Protein 3CIJ (pdb70)

Sequence (582 aa):
VKLKVFHAGSLTEPMKAFKRAFEEKHPNVEVQTEAAGSAATIRKVTELGRKADVIATTADYTLIQKMMYPEFANNWTIMFAKNQIVLAYRNDSRYADEINSQNWYEILKRPDVRFGFSNPNDDPCGYRSLMAIQLAELYYNDPTIFDDELVAKNSNLRFSSEDNGSYVLRMPSSERIEINKSKKIMIRSSMEMELIHLVESGELDYFFIYKSVAKQHGFNFVELPVEIDLSSPDYAELYSKVKVVLANGKEVTGKPIVYGITIPKNAENRELAVEFVKLVISEEGQEILRRELGQEPLVKLKVFHAGSLTEPMKAFKRAFEEKHPNVEVQTEAAGSAATIRRKVTELGRKADVIATADYTLIQKMMYPEFANWTIMFFAAKNQIVLAYRNDSRYADEINSSQNWYEILKRPDVRFGFSNPNDDPCGYRSLMAIQLAELYYNNDPTIFDELVAKNSNLRFSEDNGSYVLRMPSSERIEIINKSKIMIRSSMEMELIHLVESGEELDYFFIYKKSVAKQHGFNFVEELPVEIDLSSPDYAELYSKVKVVLANGKEVTGKPIVYGITIPKNAENRELAVEFVKLVISEEGQEILRELGQEPL

CATH classification: 3.40.190.10 (+1 more: 3.40.190.10)

Solvent-accessible surface area: 23769 Å² total; per-residue (Å²): 92,122,0,48,0,2,4,0,0,0,0,38,37,0,2,111,13,0,63,140,18,6,50,132,155,34,117,107,9,78,2,61,51,34,22,0,0,0,0,7,0,0,43,0,5,31,123,29,67,51,97,0,0,0,0,0,0,0,14,67,16,0,0,112,65,28,2,70,97,134,63,0,88,86,37,60,97,14,4,56,9,26,0,0,0,0,22,54,120,120,5,126,74,12,154,78,14,65,41,139,34,0,27,83,1,0,63,71,125,60,0,67,0,0,0,0,11,0,8,19,1,0,0,0,3,9,0,0,2,0,0,4,4,0,16,74,102,50,137,33,105,54,0,5,49,70,0,0,19,124,15,23,61,1,164,15,58,103,112,146,27,49,27,50,0,188,15,26,42,40,136,178,12,114,46,60,166,71,22,2,34,36,40,8,14,0,18,10,0,7,63,11,0,101,68,47,66,1,18,0,0,0,0,0,46,0,0,0,109,46,67,67,20,52,57,7,81,6,21,51,43,0,4,0,19,22,88,126,75,35,136,83,0,45,71,1,68,0,28,3,49,70,46,75,86,3,41,1,96,26,0,19,0,0,0,0,5,0,111,49,16,97,29,97,134,37,0,57,55,0,6,110,23,1,55,40,146,96,0,72,88,27,6,106,137,47,22,1,94,45,128,81,111,0,47,0,0,4,0,0,0,0,38,38,0,3,122,34,0,61,174,19,4,50,118,149,31,118,112,10,74,2,68,52,57,40,17,0,0,0,26,0,0,52,29,1,21,128,122,63,83,89,1,2,0,0,0,0,0,11,52,17,0,0,98,68,23,2,75,104,124,37,0,90,88,37,57,95,16,0,61,9,31,0,0,0,0,26,24,133,67,5,105,75,16,144,73,14,66,55,157,34,0,23,82,2,0,64,74,114,59,0,52,0,0,0,1,12,0,6,24,0,0,0,0,2,7,0,0,2,0,0,4,4,0,13,75,102,54,134,31,99,57,0,5,67,60,0,0,26,114,10,24,59,1,158,25,41,124,61,169,47,40,22,36,0,176,18,28,47,46,142,177,31,106,50,61,118,62,13,2,26,27,25,32,18,0,24,21,0,13,16,0,0,18,14,21,37,0,2,0,0,1,0,0,48,0,0,0,113,45,66,70,18,52,51,8,88,8,24,48,43,0,3,0,18,18,88,125,69,41,138,78,0,46,63,0,75,0,17,3,47,60,54,75,67,1,36,0,75,19,0,23,0,0,0,0,7,0,94,46,16,109,37,91,130,34,0,57,57,0,8,113,22,1,66,41,150,94,0,68,70,22,4,109,113,50,30,2,92,49,124

Organism: Archaeoglobus fulgidus (strain ATCC 49558 / DSM 4304 / JCM 9628 / NBRC 100126 / VC-16) (NCBI:txid224325)

Foldseek 3Di:
DEAFEEEEQVCVQLVVVLQVVLCVVVVVYHYDYHYFALQVSVCCVVPVPDAHFKYKHQAQVSCVVRAPPPWFDDKDWKWFWWKWKWFAPPFPCPVPDAQVCPLVVLLDLQAAEEAADVLQHPLRVLVLLLQCLVCVVVVNRCSSVRNPVVFWVWDWDDDPQATETEDDAPVPTGGNQSHYDYHNHPVVVVVCRVVVVHGIYIDIPLVCVLSVIDTYHYDPCRTLADQVNQVSQQRYWYQHNVRDIDGRHGGIMIMGGIPRHPPNVSSVVSVCCCRDPVNQVSVVVSPIHID/DEAEEEEEQVCVQLVVVLQVVLCVVVVPYHYHYHYFALLVSVCCVQPVPDAHQKRKHQAQVCCVQRPPPQWFDDKDWKWFWWKWKWFAPPFVCNVPDAQVCPLVVLLDLQAAEEFADVLIHPLRVLVLLLQCLCCVVVVPRCSCVRNPVVFWVWDWDDDPQAIEIEDDPPVPTGGRQSHYDYHHHPVVCVVCRVVRVHGIYIDIPLVCVLSVTDTHHYDPLRTLADQVNQVSQQSYWYQHNVRDIDGRHGGIMIMGGIPRHPCNPSSVVSVCCCPPPNNQVSCVVSPIHID

B-factor: mean 19.84, std 12.49, range [7.66, 157.91]

Nearest PDB structures (foldseek):
  3cij-assembly2_B  TM=1.003E+00  e=9.197E-70  Archaeog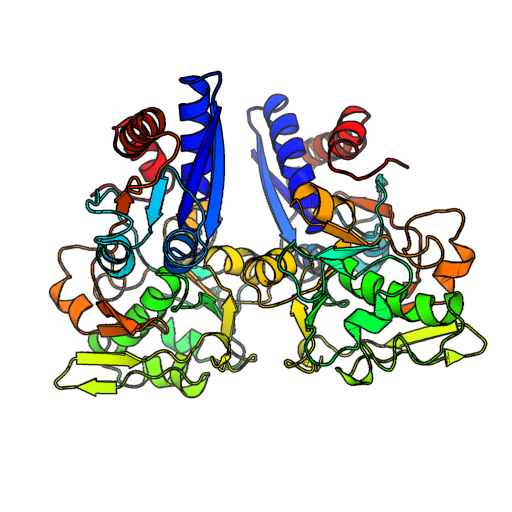lobus fulgidus
  2onk-assembly1_E  TM=9.991E-01  e=4.547E-62  Archaeoglobus fulgidus
  3cfx-assembly2_B  TM=9.844E-01  e=1.382E-52  Methanosarcina acetivorans
  3k6w-assembly1_A  TM=9.858E-01  e=5.738E-51  Methanosarcina acetivorans
  3cfz-assembly1_A  TM=9.893E-01  e=1.508E-49  Methanocaldococcus jannaschii

InterPro domains:
  IPR022498 Tungstate ABC transporter, substrate-binding protein WtpA [TIGR03730] (34-306)
  IPR050682 Molybdate-binding protein ModA/tungstate-binding [PTHR30632] (13-335)

Radius of gyration: 23.95 Å; Cα contacts (8 Å, |Δi|>4): 1334; chains: 2; bounding box: 52×57×68 Å

Secondary structure (DSSP, 8-state):
-EEEEEEEGGGHHHHHHHHHHHHHH-TT-EEEEEEE-HHHHHHHHHTS----SEEEESSTHHHHHHHTTTT----EEEEE--EEEEE-TTSTTTTT--TTTHHHHHTSTT--EEEE-TTT-HHHHHHHHHHHHHHHHTT-TTHHHHHTGGGBS--EEEETTEEEEEPPPGGG--B-TTTEEEESSTHHHHHHHHTTS-SEEEEEHHHHHHTT-EEEEPPTTTSS--GGGHHHHTTEEEE-TTS-EEE----EEEEE--TT-S-HHHHHHHHHHHHSHHHHHHHHHTT----/-EEEEEE-GGGHHHHHHHHHHHHHHSTT-EEEEEE--HHHHHHHHHTS----SEEEESSTHHHHHHHTTTT-S--EEEEE--EEEEE-TTSTTTTT--TTTHHHHTTSTT--EEEE-TTT-HHHHHHHHHHHHHHHHTT-TTHHHHHTGGGBS--EEEETTEEEEEPPPGGG--B-TTTEEEESSGGGHHHHHHTTS-SEEEEEHHHHHHTT-EEEEPPTTTSS--GGGHHHHTTEEEE-TTS-EEE----EEEEE--TT-S-HHHHHHHHHHHHSHHHHHHHHHTT----

Structure (mmCIF, N/CA/C/O backbone):
data_3CIJ
#
_entry.id   3CIJ
#
_cell.length_a   73.901
_cell.length_b   75.396
_cell.length_c   116.996
_cell.angle_alpha   90.00
_cell.angle_beta   90.00
_cell.angle_gamma   90.00
#
_symmetry.space_group_name_H-M   'P 21 21 21'
#
loop_
_entity.id
_entity.type
_entity.pdbx_description
1 polymer 'UPF0100 protein AF_0094'
2 non-polymer TUNGSTATE(VI)ION
3 non-polymer 'SULFATE ION'
4 water water
#
loop_
_atom_site.group_PDB
_atom_site.id
_atom_site.type_symbol
_atom_site.label_atom_id
_atom_site.label_alt_id
_atom_site.label_comp_id
_atom_site.label_asym_id
_atom_site.label_entity_id
_atom_site.label_seq_id
_atom_site.pdbx_PDB_ins_code
_atom_site.Cartn_x
_atom_site.Cartn_y
_atom_site.Cartn_z
_atom_site.occupancy
_atom_site.B_iso_or_equiv
_atom_site.auth_seq_id
_atom_site.auth_comp_id
_atom_site.auth_asym_id
_atom_site.auth_atom_id
_atom_site.pdbx_PDB_model_num
ATOM 1 N N . VAL A 1 5 ? 34.542 41.107 70.048 1.00 32.73 33 VAL A N 1
ATOM 2 C CA . VAL A 1 5 ? 34.037 40.554 71.289 1.00 31.22 33 VAL A CA 1
ATOM 3 C C . VAL A 1 5 ? 32.524 40.331 71.264 1.00 25.08 33 VAL A C 1
ATOM 4 O O . VAL A 1 5 ? 31.807 41.215 70.805 1.00 26.98 33 VAL A O 1
ATOM 8 N N . LYS A 1 6 ? 32.088 39.183 71.768 1.00 23.98 34 LYS A N 1
ATOM 9 C CA . LYS A 1 6 ? 30.677 38.856 71.900 1.00 25.27 34 LYS A CA 1
ATOM 10 C C . LYS A 1 6 ? 30.227 38.949 73.352 1.00 25.21 34 LYS A C 1
ATOM 11 O O . LYS A 1 6 ? 30.645 38.176 74.209 1.00 33.56 34 LYS A O 1
ATOM 17 N N . LEU A 1 7 ? 29.357 39.923 73.604 1.00 18.22 35 LEU A N 1
ATOM 18 C CA . LEU A 1 7 ? 28.760 40.123 74.917 1.00 16.84 35 LEU A CA 1
ATOM 19 C C . LEU A 1 7 ? 27.430 39.381 75.017 1.00 17.64 35 LEU A C 1
ATOM 20 O O . LEU A 1 7 ? 26.508 39.639 74.238 1.00 18.41 35 LEU A O 1
ATOM 25 N N . LYS A 1 8 ? 27.342 38.466 75.979 1.00 17.01 36 LYS A N 1
ATOM 26 C CA . LYS A 1 8 ? 26.174 37.589 76.051 1.00 15.51 36 LYS A CA 1
ATOM 27 C C . LYS A 1 8 ? 25.180 38.132 77.070 1.00 14.02 36 LYS A C 1
ATOM 28 O O . LYS A 1 8 ? 25.521 38.248 78.255 1.00 15.60 36 LYS A O 1
ATOM 34 N N . VAL A 1 9 ? 23.995 38.486 76.611 1.00 13.74 37 VAL A N 1
ATOM 35 C CA . VAL A 1 9 ? 22.965 39.100 77.452 1.00 13.22 37 VAL A CA 1
ATOM 36 C C . VAL A 1 9 ? 21.708 38.216 77.391 1.00 13.06 37 VAL A C 1
ATOM 37 O O . VAL A 1 9 ? 21.074 38.117 76.341 1.00 13.48 37 VAL A O 1
ATOM 41 N N . PHE A 1 10 ? 21.372 37.590 78.519 1.00 11.87 38 PHE A N 1
ATOM 42 C CA . PHE A 1 10 ? 20.175 36.762 78.603 1.00 11.51 38 PHE A CA 1
ATOM 43 C C . PHE A 1 10 ? 19.118 37.544 79.385 1.00 11.06 38 PHE A C 1
ATOM 44 O O . PHE A 1 10 ? 19.412 38.035 80.479 1.00 12.64 38 PHE A O 1
ATOM 52 N N . HIS A 1 11 ? 17.907 37.640 78.839 1.00 10.46 39 HIS A N 1
ATOM 53 C CA . HIS A 1 11 ? 16.929 38.534 79.423 1.00 10.19 39 HIS A CA 1
ATOM 54 C C . HIS A 1 11 ? 15.503 38.003 79.323 1.00 9.60 39 HIS A C 1
ATOM 55 O O . HIS A 1 11 ? 15.153 37.236 78.413 1.00 9.81 39 HIS A O 1
ATOM 62 N N . ALA A 1 12 ? 14.693 38.494 80.258 1.00 9.46 40 ALA A N 1
ATOM 63 C CA . ALA A 1 12 ? 13.260 38.366 80.255 1.00 9.65 40 ALA A CA 1
ATOM 64 C C . ALA A 1 12 ? 12.677 38.616 78.876 1.00 9.18 40 ALA A C 1
ATOM 65 O O . ALA A 1 12 ? 13.091 39.553 78.176 1.00 9.90 40 ALA A O 1
ATOM 67 N N . GLY A 1 13 ? 11.675 37.839 78.496 1.00 8.95 41 GLY A N 1
ATOM 68 C CA . GLY A 1 13 ? 11.044 38.092 77.213 1.00 9.31 41 GLY A CA 1
ATOM 69 C C . GLY A 1 13 ? 10.540 39.511 77.037 1.00 9.01 41 GLY A C 1
ATOM 70 O O . GLY A 1 13 ? 10.660 40.087 75.944 1.00 9.58 41 GLY A O 1
ATOM 71 N N . SER A 1 14 ? 9.963 40.085 78.086 1.00 9.14 42 SER A N 1
ATOM 72 C CA . SER A 1 14 ? 9.408 41.428 77.930 1.00 9.29 42 SER A CA 1
ATOM 73 C C . SER A 1 14 ? 10.478 42.479 77.700 1.00 9.45 42 SER A C 1
ATOM 74 O O . SER A 1 14 ? 10.119 43.608 77.339 1.00 10.43 42 SER A O 1
ATOM 77 N N . LEU A 1 15 ? 11.757 42.157 77.865 1.00 9.72 43 LEU A N 1
ATOM 78 C CA . LEU A 1 15 ? 12.825 43.112 77.547 1.00 10.70 43 LEU A CA 1
ATOM 79 C C . LEU A 1 15 ? 13.271 43.007 76.094 1.00 10.57 43 LEU A C 1
ATOM 80 O O . LEU A 1 15 ? 14.243 43.662 75.705 1.00 11.09 43 LEU A O 1
ATOM 85 N N . THR A 1 16 ? 12.606 42.207 75.258 1.00 10.29 44 THR A N 1
ATOM 86 C CA . THR A 1 16 ? 13.069 42.057 73.876 1.00 10.46 44 THR A CA 1
ATOM 87 C C . THR A 1 16 ? 13.153 43.371 73.117 1.00 11.02 44 THR A C 1
ATOM 88 O O . THR A 1 16 ? 14.180 43.654 72.490 1.00 12.06 44 THR A O 1
ATOM 92 N N . GLU A 1 17 ? 12.110 44.199 73.141 1.00 11.09 45 GLU A N 1
ATOM 93 C CA . GLU A 1 17 ? 12.189 45.460 72.386 1.00 11.92 45 GLU A CA 1
ATOM 94 C C . GLU A 1 17 ? 13.183 46.427 73.014 1.00 12.72 45 GLU A C 1
ATOM 95 O O . GLU A 1 17 ? 13.997 46.986 72.238 1.00 13.20 45 GLU A O 1
ATOM 101 N N . PRO A 1 18 ? 13.201 46.659 74.317 1.00 12.36 46 PRO A N 1
ATOM 102 C CA . PRO A 1 18 ? 14.275 47.487 74.882 1.00 13.04 46 PRO A CA 1
ATOM 103 C C . PRO A 1 18 ? 15.670 46.983 74.527 1.00 12.58 46 PRO A C 1
ATOM 104 O O . PRO A 1 18 ? 16.573 47.786 74.258 1.00 13.56 46 PRO A O 1
ATOM 108 N N . MET A 1 19 ? 15.876 45.675 74.524 1.00 12.33 47 MET A N 1
ATOM 109 C CA . MET A 1 19 ? 17.199 45.149 74.232 1.00 13.28 47 MET A CA 1
ATOM 110 C C . MET A 1 19 ? 17.645 45.437 72.806 1.00 14.28 47 MET A C 1
ATOM 111 O O . MET A 1 19 ? 18.857 45.569 72.581 1.00 15.29 47 MET A O 1
ATOM 116 N N . LYS A 1 20 ? 16.721 45.543 71.847 1.00 14.84 48 LYS A N 1
ATOM 117 C CA . LYS A 1 20 ? 17.154 45.973 70.506 1.00 15.27 48 LYS A CA 1
ATOM 118 C C . LYS A 1 20 ? 17.785 47.358 70.588 1.00 15.87 48 LYS A C 1
ATOM 119 O O . LYS A 1 20 ? 18.799 47.628 69.938 1.00 17.50 48 LYS A O 1
ATOM 125 N N . ALA A 1 21 ? 17.190 48.239 71.378 1.00 15.65 49 ALA A N 1
ATOM 126 C CA . ALA A 1 21 ? 17.690 49.603 71.500 1.00 16.18 49 ALA A CA 1
ATOM 127 C C . ALA A 1 21 ? 18.974 49.632 72.314 1.00 16.02 49 ALA A C 1
ATOM 128 O O . ALA A 1 21 ? 19.902 50.378 71.971 1.00 17.00 49 ALA A O 1
ATOM 130 N N . PHE A 1 22 ? 19.049 48.842 73.376 1.00 14.95 50 PHE A N 1
ATOM 131 C CA . PHE A 1 22 ? 20.293 48.801 74.135 1.00 14.99 50 PHE A CA 1
ATOM 132 C C . PHE A 1 22 ? 21.427 48.258 73.263 1.00 15.34 50 PHE A C 1
ATOM 133 O O . PHE A 1 22 ? 22.543 48.784 73.336 1.00 17.15 50 PHE A O 1
ATOM 141 N N . LYS A 1 23 ? 21.151 47.217 72.491 1.00 15.93 51 LYS A N 1
ATOM 142 C CA . LYS A 1 23 ? 22.194 46.666 71.608 1.00 15.99 51 LYS A CA 1
ATOM 143 C C . LYS A 1 23 ? 22.688 47.745 70.665 1.00 16.56 51 LYS A C 1
ATOM 144 O O . LYS A 1 23 ? 23.890 47.944 70.464 1.00 19.78 51 LYS A O 1
ATOM 150 N N . ARG A 1 24 ? 21.764 48.488 70.063 1.00 18.11 52 ARG A N 1
ATOM 151 C CA . ARG A 1 24 ? 22.162 49.482 69.055 1.00 20.06 52 ARG A CA 1
ATOM 152 C C . ARG A 1 24 ? 22.995 50.568 69.711 1.00 21.59 52 ARG A C 1
ATOM 153 O O . ARG A 1 24 ? 24.032 51.007 69.202 1.00 22.99 52 ARG A O 1
ATOM 161 N N . ALA A 1 25 ? 22.546 51.027 70.879 1.00 19.12 53 ALA A N 1
ATOM 162 C CA . ALA A 1 25 ? 23.240 52.114 71.565 1.00 21.31 53 ALA A CA 1
ATOM 163 C C . ALA A 1 25 ? 24.633 51.673 72.008 1.00 21.59 53 ALA A C 1
ATOM 164 O O . ALA A 1 25 ? 25.616 52.405 71.858 1.00 24.65 53 ALA A O 1
ATOM 166 N N . PHE A 1 26 ? 24.713 50.465 72.559 1.00 20.51 54 PHE A N 1
ATOM 167 C CA . PHE A 1 26 ? 25.981 49.940 73.053 1.00 20.37 54 PHE A CA 1
ATOM 168 C C . PHE A 1 26 ? 26.996 49.725 71.933 1.00 20.97 54 PHE A C 1
ATOM 169 O O . PHE A 1 26 ? 28.172 50.049 72.072 1.00 21.02 54 PHE A O 1
ATOM 177 N N . GLU A 1 27 ? 26.549 49.165 70.817 1.00 20.21 55 GLU A N 1
ATOM 178 C CA . GLU A 1 27 ? 27.461 48.875 69.711 1.00 21.61 55 GLU A CA 1
ATOM 179 C C . GLU A 1 27 ? 27.916 50.162 69.034 1.00 25.12 55 GLU A C 1
ATOM 180 O O . GLU A 1 27 ? 28.957 50.194 68.375 1.00 29.78 55 GLU A O 1
ATOM 186 N N . GLU A 1 28 ? 27.128 51.224 69.201 1.00 24.56 56 GLU A N 1
ATOM 187 C CA . GLU A 1 28 ? 27.501 52.528 68.665 1.00 30.79 56 GLU A CA 1
ATOM 188 C C . GLU A 1 28 ? 28.712 53.033 69.445 1.00 30.59 56 GLU A C 1
ATOM 189 O O . GLU A 1 28 ? 29.624 53.606 68.870 1.00 37.79 56 GLU A O 1
ATOM 195 N N . LYS A 1 29 ? 28.718 52.826 70.760 1.00 29.81 57 LYS A N 1
ATOM 196 C CA . LYS A 1 29 ? 29.792 53.326 71.602 1.00 32.34 57 LYS A CA 1
ATOM 197 C C . LYS A 1 29 ? 30.996 52.386 71.605 1.00 33.13 57 LYS A C 1
ATOM 198 O O . LYS A 1 29 ? 32.117 52.814 71.882 1.00 41.48 57 LYS A O 1
ATOM 204 N N . HIS A 1 30 ? 30.750 51.126 71.312 1.00 31.02 58 HIS A N 1
ATOM 205 C CA . HIS A 1 30 ? 31.730 50.052 71.361 1.00 34.87 58 HIS A CA 1
ATOM 206 C C . HIS A 1 30 ? 31.736 49.269 70.056 1.00 34.20 58 HIS A C 1
ATOM 207 O O . HIS A 1 30 ? 31.102 48.217 69.953 1.00 30.35 58 HIS A O 1
ATOM 214 N N . PRO A 1 31 ? 32.439 49.778 69.048 1.00 37.87 59 PRO A N 1
ATOM 215 C CA . PRO A 1 31 ? 32.338 49.221 67.696 1.00 39.60 59 PRO A CA 1
ATOM 216 C C . PRO A 1 31 ? 32.908 47.811 67.569 1.00 44.21 59 PRO A C 1
ATOM 217 O O . PRO A 1 31 ? 32.559 47.095 66.622 1.00 52.23 59 PRO A O 1
ATOM 221 N N . ASN A 1 32 ? 33.773 47.398 68.490 1.00 43.31 60 ASN A N 1
ATOM 222 C CA . ASN A 1 32 ? 34.360 46.062 68.420 1.00 37.07 60 ASN A CA 1
ATOM 223 C C . ASN A 1 32 ? 33.515 44.996 69.117 1.00 27.66 60 ASN A C 1
ATOM 224 O O . ASN A 1 32 ? 33.939 43.843 69.226 1.00 33.14 60 ASN A O 1
ATOM 229 N N . VAL A 1 33 ? 32.333 45.359 69.596 1.00 25.92 61 VAL A N 1
ATOM 230 C CA . VAL A 1 33 ? 31.443 44.494 70.350 1.00 23.93 61 VAL A CA 1
ATOM 231 C C . VAL A 1 33 ? 30.194 44.107 69.563 1.00 23.03 61 VAL A C 1
ATOM 232 O O . VAL A 1 33 ? 29.538 44.943 68.932 1.00 26.11 61 VAL A O 1
ATOM 236 N N . GLU A 1 34 ? 29.850 42.826 69.609 1.00 22.98 62 GLU A N 1
ATOM 237 C CA . GLU A 1 34 ? 28.538 42.362 69.168 1.00 20.23 62 GLU A CA 1
ATOM 238 C C . GLU A 1 34 ? 27.766 41.916 70.405 1.00 18.64 62 GLU A C 1
ATOM 239 O O . GLU A 1 34 ? 28.189 40.989 71.101 1.00 21.92 62 GLU A O 1
ATOM 245 N N . VAL A 1 35 ? 26.649 42.590 70.672 1.00 18.26 63 VAL A N 1
ATOM 246 C CA . VAL A 1 35 ? 25.783 42.164 71.775 1.00 16.87 63 VAL A CA 1
ATOM 247 C C . VAL A 1 35 ? 24.890 41.023 71.299 1.00 16.62 63 VAL A C 1
ATOM 248 O O . VAL A 1 35 ? 24.109 41.175 70.364 1.00 19.89 63 VAL A O 1
ATOM 252 N N . GLN A 1 36 ? 25.030 39.867 71.939 1.00 16.09 64 GLN A N 1
ATOM 253 C CA . GLN A 1 36 ? 24.236 38.696 71.565 1.00 15.17 64 GLN A CA 1
ATOM 254 C C . GLN A 1 36 ? 23.178 38.496 72.646 1.00 14.63 64 GLN A C 1
ATOM 255 O O . GLN A 1 36 ? 23.493 38.151 73.789 1.00 19.19 64 GLN A O 1
ATOM 261 N N . THR A 1 37 ? 21.932 38.742 72.268 1.00 15.56 65 THR A N 1
ATOM 262 C CA . THR A 1 37 ? 20.825 38.746 73.225 1.00 14.53 65 THR A CA 1
ATOM 263 C C . THR A 1 37 ? 19.999 37.480 73.037 1.00 14.38 65 THR A C 1
ATOM 264 O O . THR A 1 37 ? 19.864 36.988 71.912 1.00 18.02 65 THR A O 1
ATOM 268 N N . GLU A 1 38 ? 19.447 36.950 74.111 1.00 12.89 66 GLU A N 1
ATOM 269 C CA . GLU A 1 38 ? 18.544 35.815 74.073 1.00 12.30 66 GLU A CA 1
ATOM 270 C C . GLU A 1 38 ? 17.378 36.063 75.020 1.00 11.26 66 GLU A C 1
ATOM 271 O O . GLU A 1 38 ? 17.633 36.418 76.174 1.00 11.69 66 GLU A O 1
ATOM 277 N N . ALA A 1 39 ? 16.166 35.845 74.552 1.00 11.60 67 ALA A N 1
ATOM 278 C CA . ALA A 1 39 ? 14.947 36.062 75.312 1.00 11.03 67 ALA A CA 1
ATOM 279 C C . ALA A 1 39 ? 14.399 34.758 75.867 1.00 10.75 67 ALA A C 1
ATOM 280 O O . ALA A 1 39 ? 14.301 33.775 75.113 1.00 11.86 67 ALA A O 1
ATOM 282 N N . ALA A 1 40 ? 14.019 34.752 77.133 1.00 9.59 68 ALA A N 1
ATOM 283 C CA . ALA A 1 40 ? 13.303 33.623 77.711 1.00 9.55 68 ALA A CA 1
ATOM 284 C C . ALA A 1 40 ? 12.605 34.108 78.983 1.00 9.20 68 ALA A C 1
ATOM 285 O O . ALA A 1 40 ? 13.017 35.130 79.543 1.00 10.49 68 ALA A O 1
ATOM 287 N N . GLY A 1 41 ? 11.585 33.388 79.419 1.00 8.78 69 GLY A N 1
ATOM 288 C CA . GLY A 1 41 ? 10.977 33.754 80.712 1.00 9.32 69 GLY A CA 1
ATOM 289 C C . GLY A 1 41 ? 12.051 33.847 81.785 1.00 8.56 69 GLY A C 1
ATOM 290 O O . GLY A 1 41 ? 13.028 33.116 81.757 1.00 9.55 69 GLY A O 1
ATOM 291 N N . SER A 1 42 ? 11.894 34.798 82.712 1.00 8.55 70 SER A N 1
ATOM 292 C CA . SER A 1 42 ? 13.061 35.126 83.553 1.00 8.99 70 SER A CA 1
ATOM 293 C C . SER A 1 42 ? 13.596 33.936 84.346 1.00 8.66 70 SER A C 1
ATOM 294 O O . SER A 1 42 ? 14.822 33.876 84.548 1.00 9.54 70 SER A O 1
ATOM 297 N N . ALA A 1 43 ? 12.729 33.044 84.835 1.00 9.15 71 ALA A N 1
ATOM 298 C CA . ALA A 1 43 ? 13.296 31.902 85.573 1.00 9.64 71 ALA A CA 1
ATOM 299 C C . ALA A 1 43 ? 14.024 30.950 84.622 1.00 9.99 71 ALA A C 1
ATOM 300 O O . ALA A 1 43 ? 15.073 30.400 84.975 1.00 10.61 71 ALA A O 1
ATOM 302 N N . ALA A 1 44 ? 13.476 30.750 83.413 1.00 9.40 72 ALA A N 1
ATOM 303 C CA . ALA A 1 44 ? 14.176 29.932 82.417 1.00 9.73 72 ALA A CA 1
ATOM 304 C C . ALA A 1 44 ? 15.485 30.586 81.987 1.00 9.92 72 ALA A C 1
ATOM 305 O O . ALA A 1 44 ? 16.487 29.890 81.753 1.00 11.02 72 ALA A O 1
ATOM 307 N N . THR A 1 45 ? 15.482 31.916 81.891 1.00 9.86 73 THR A N 1
ATOM 308 C CA . THR A 1 45 ? 16.704 32.674 81.595 1.00 10.15 73 THR A CA 1
ATOM 309 C C . THR A 1 45 ? 17.779 32.393 82.627 1.00 10.05 73 THR A C 1
ATOM 310 O O . THR A 1 45 ? 18.935 32.098 82.312 1.00 11.29 73 THR A O 1
ATOM 314 N N . ILE A 1 46 ? 17.412 32.477 83.908 1.00 10.06 74 ILE A N 1
ATOM 315 C CA . ILE A 1 46 ? 18.413 32.226 84.957 1.00 10.57 74 ILE A CA 1
ATOM 316 C C . ILE A 1 46 ? 18.877 30.777 84.951 1.00 10.60 74 ILE A C 1
ATOM 317 O O . ILE A 1 46 ? 20.073 30.514 85.142 1.00 11.27 74 ILE A O 1
ATOM 322 N N . ARG A 1 47 ? 17.977 29.837 84.690 1.00 10.32 75 ARG A N 1
ATOM 323 C CA . ARG A 1 47 ? 18.384 28.435 84.627 1.00 11.01 75 ARG A CA 1
ATOM 324 C C . ARG A 1 47 ? 19.374 28.172 83.505 1.00 10.49 75 ARG A C 1
ATOM 325 O O . ARG A 1 47 ? 20.092 27.169 83.578 1.00 12.22 75 ARG A O 1
ATOM 333 N N . LYS A 1 48 ? 19.428 29.008 82.475 1.00 10.88 76 LYS A N 1
ATOM 334 C CA . LYS A 1 48 ? 20.501 28.819 81.478 1.00 11.39 76 LYS A CA 1
ATOM 335 C C . LYS A 1 48 ? 21.879 28.784 82.157 1.00 12.35 76 LYS A C 1
ATOM 336 O O . LYS A 1 48 ? 22.760 28.014 81.751 1.00 12.69 76 LYS A O 1
ATOM 342 N N . VAL A 1 49 ? 22.033 29.640 83.167 1.00 12.35 77 VAL A N 1
ATOM 343 C CA . VAL A 1 49 ? 23.289 29.737 83.911 1.00 13.29 77 VAL A CA 1
ATOM 344 C C . VAL A 1 49 ? 23.305 28.731 85.054 1.00 13.85 77 VAL A C 1
ATOM 345 O O . VAL A 1 49 ? 24.322 28.050 85.270 1.00 15.61 77 VAL A O 1
ATOM 349 N N . THR A 1 50 ? 22.211 28.610 85.811 1.00 13.78 78 THR A N 1
ATOM 350 C CA . THR A 1 50 ? 22.288 27.804 87.037 1.00 15.22 78 THR A CA 1
ATOM 351 C C . THR A 1 50 ? 22.116 26.311 86.775 1.00 15.50 78 THR A C 1
ATOM 352 O O . THR A 1 50 ? 22.524 25.502 87.614 1.00 17.71 78 THR A O 1
ATOM 356 N N . GLU A 1 51 ? 21.560 25.941 85.620 1.00 14.95 79 GLU A N 1
ATOM 357 C CA . GLU A 1 51 ? 21.363 24.527 85.301 1.00 15.21 79 GLU A CA 1
ATOM 358 C C . GLU A 1 51 ? 21.912 24.084 83.950 1.00 14.88 79 GLU A C 1
ATOM 359 O O . GLU A 1 51 ? 22.278 22.889 83.842 1.00 19.08 79 GLU A O 1
ATOM 365 N N . LEU A 1 52 ? 21.964 24.926 82.929 1.00 13.93 80 LEU A N 1
ATOM 366 C CA . LEU A 1 52 ? 22.287 24.493 81.567 1.00 14.21 80 LEU A CA 1
ATOM 367 C C . LEU A 1 52 ? 23.712 24.857 81.150 1.00 16.71 80 LEU A C 1
ATOM 368 O O . LEU A 1 52 ? 24.042 24.779 79.951 1.00 19.24 80 LEU A O 1
ATOM 373 N N . GLY A 1 53 ? 24.535 25.226 82.125 1.00 16.45 81 GLY A N 1
ATOM 374 C CA . GLY A 1 53 ? 25.964 25.361 81.933 1.00 20.17 81 GLY A CA 1
ATOM 375 C C . GLY A 1 53 ? 26.383 26.551 81.105 1.00 17.27 81 GLY A C 1
ATOM 376 O O . GLY A 1 53 ? 27.558 26.652 80.721 1.00 23.15 81 GLY A O 1
ATOM 377 N N . ARG A 1 54 ? 25.494 27.486 80.788 1.00 15.26 82 ARG A N 1
ATOM 378 C CA . ARG A 1 54 ? 25.899 28.622 79.953 1.00 17.13 82 ARG A CA 1
ATOM 379 C C . ARG A 1 54 ? 26.636 29.690 80.758 1.00 18.09 82 ARG A C 1
ATOM 380 O O . ARG A 1 54 ? 26.422 29.857 81.962 1.00 20.48 82 ARG A O 1
ATOM 388 N N . LYS A 1 55 ? 27.491 30.428 80.056 1.00 21.93 83 LYS A N 1
ATOM 389 C CA . LYS A 1 55 ? 28.101 31.630 80.625 1.00 20.14 83 LYS A CA 1
ATOM 390 C C . LYS A 1 55 ? 27.378 32.813 80.002 1.00 19.75 83 LYS A C 1
ATOM 391 O O . LYS A 1 55 ? 27.175 32.855 78.795 1.00 26.64 83 LYS A O 1
ATOM 397 N N . ALA A 1 56 ? 26.988 33.743 80.845 1.00 23.04 84 ALA A N 1
ATOM 398 C CA . ALA A 1 56 ? 26.389 34.991 80.401 1.00 18.22 84 ALA A CA 1
ATOM 399 C C . ALA A 1 56 ? 27.147 36.148 81.036 1.00 15.90 84 ALA A C 1
ATOM 400 O O . ALA A 1 56 ? 27.649 36.010 82.146 1.00 19.57 84 ALA A O 1
ATOM 402 N N . ASP A 1 57 ? 27.189 37.248 80.305 1.00 14.67 85 ASP A N 1
ATOM 403 C CA . ASP A 1 57 ? 27.773 38.481 80.833 1.00 16.16 85 ASP A CA 1
ATOM 404 C C . ASP A 1 57 ? 26.765 39.299 81.630 1.00 13.73 85 ASP A C 1
ATOM 405 O O . ASP A 1 57 ? 27.144 39.957 82.602 1.00 15.17 85 ASP A O 1
ATOM 410 N N . VAL A 1 58 ? 25.502 39.269 81.224 1.00 13.05 86 VAL A N 1
ATOM 411 C CA . VAL A 1 58 ? 24.439 40.068 81.810 1.00 12.67 86 VAL A CA 1
ATOM 412 C C . VAL A 1 58 ? 23.179 39.200 81.894 1.00 11.89 86 VAL A C 1
ATOM 413 O O . VAL A 1 58 ? 22.857 38.554 80.904 1.00 12.32 86 VAL A O 1
ATOM 417 N N . ILE A 1 59 ? 22.538 39.191 83.060 1.00 11.73 87 ILE A N 1
ATOM 418 C CA . ILE A 1 59 ? 21.206 38.610 83.218 1.00 11.43 87 ILE A CA 1
ATOM 419 C C . ILE A 1 59 ? 20.248 39.715 83.628 1.00 10.97 87 ILE A C 1
ATOM 420 O O . ILE A 1 59 ? 20.515 40.448 84.593 1.00 11.73 87 ILE A O 1
ATOM 425 N N . ALA A 1 60 ? 19.140 39.831 82.898 1.00 11.27 88 ALA A N 1
ATOM 426 C CA . ALA A 1 60 ? 18.109 40.807 83.241 1.00 11.29 88 ALA A CA 1
ATOM 427 C C . ALA A 1 60 ? 16.767 40.081 83.393 1.00 11.02 88 ALA A C 1
ATOM 428 O O . ALA A 1 60 ? 16.337 39.341 82.502 1.00 12.77 88 ALA A O 1
ATOM 430 N N A THR A 1 61 ? 16.117 40.276 84.534 0.50 12.04 89 THR A N 1
ATOM 431 N N B THR A 1 61 ? 16.115 40.311 84.525 0.50 9.72 89 THR A N 1
ATOM 432 C CA A THR A 1 61 ? 14.850 39.622 84.815 0.50 12.23 89 THR A CA 1
ATOM 433 C CA B THR A 1 61 ? 14.884 39.639 84.910 0.50 9.03 89 THR A CA 1
ATOM 434 C C A THR A 1 61 ? 13.731 40.654 84.955 0.50 9.91 89 THR A C 1
ATOM 435 C C B THR A 1 61 ? 13.726 40.621 85.067 0.50 10.11 89 THR A C 1
ATOM 436 O O A THR A 1 61 ? 13.987 41.825 85.249 0.50 12.71 89 THR A O 1
ATOM 437 O O B THR A 1 61 ? 13.937 41.770 85.481 0.50 9.40 89 THR A O 1
ATOM 444 N N . ALA A 1 62 ? 12.510 40.163 84.753 1.00 9.40 90 ALA A N 1
ATOM 445 C CA . ALA A 1 62 ? 11.311 40.958 84.939 1.00 9.32 90 ALA A CA 1
ATOM 446 C C . ALA A 1 62 ? 10.881 41.045 86.405 1.00 9.20 90 ALA A C 1
ATOM 447 O O . ALA A 1 62 ? 10.007 41.842 86.747 1.00 9.99 90 ALA A O 1
ATOM 449 N N . ASP A 1 63 ? 11.474 40.212 87.259 1.00 10.40 91 ASP A N 1
ATOM 450 C CA . ASP A 1 63 ? 11.250 40.240 88.705 1.00 10.15 91 ASP A CA 1
ATOM 451 C C . ASP A 1 63 ? 12.626 40.187 89.356 1.00 9.91 91 ASP A C 1
ATOM 452 O O . ASP A 1 63 ? 13.283 39.153 89.327 1.00 10.46 91 ASP A O 1
ATOM 457 N N . TYR A 1 64 ? 13.054 41.334 89.889 1.00 10.32 92 TYR A N 1
ATOM 458 C CA . TYR A 1 64 ? 14.411 41.422 90.421 1.00 10.91 92 TYR A CA 1
ATOM 459 C C . TYR A 1 64 ? 14.684 40.333 91.458 1.00 11.07 92 TYR A C 1
ATOM 460 O O . TYR A 1 64 ? 15.838 39.917 91.585 1.00 11.95 92 TYR A O 1
ATOM 469 N N . THR A 1 65 ? 13.668 39.896 92.203 1.00 10.87 93 THR A N 1
ATOM 470 C CA . THR A 1 65 ? 13.945 38.993 93.317 1.00 11.54 93 THR A CA 1
ATOM 471 C C . THR A 1 65 ? 14.436 37.616 92.855 1.00 10.73 93 THR A C 1
ATOM 472 O O . THR A 1 65 ? 15.032 36.893 93.658 1.00 11.67 93 THR A O 1
ATOM 476 N N . LEU A 1 66 ? 14.172 37.258 91.594 1.00 10.57 94 LEU A N 1
ATOM 477 C CA . LEU A 1 66 ? 14.592 35.919 91.144 1.00 10.42 94 LEU A CA 1
ATOM 478 C C . LEU A 1 66 ? 16.107 35.778 91.107 1.00 10.48 94 LEU A C 1
ATOM 479 O O . LEU A 1 66 ? 16.627 34.661 91.220 1.00 11.71 94 LEU A O 1
ATOM 484 N N . ILE A 1 67 ? 16.842 36.886 90.921 1.00 10.99 95 ILE A N 1
ATOM 485 C CA . ILE A 1 67 ? 18.305 36.778 90.905 1.00 11.21 95 ILE A CA 1
ATOM 486 C C . ILE A 1 67 ? 18.796 36.305 92.273 1.00 11.46 95 ILE A C 1
ATOM 487 O O . ILE A 1 67 ? 19.528 35.315 92.366 1.00 12.83 95 ILE A O 1
ATOM 492 N N . GLN A 1 68 ? 18.398 36.977 93.352 1.00 11.44 96 GLN A N 1
ATOM 493 C CA . GLN A 1 68 ? 18.780 36.542 94.689 1.00 12.89 96 GLN A CA 1
ATOM 494 C C . GLN A 1 68 ? 18.325 35.116 94.946 1.00 12.20 96 GLN A C 1
ATOM 495 O O . GLN A 1 68 ? 19.099 34.284 95.426 1.00 13.92 96 GLN A O 1
ATOM 501 N N . LYS A 1 69 ? 17.046 34.846 94.633 1.00 11.46 97 LYS A N 1
ATOM 502 C CA . LYS A 1 69 ? 16.479 33.554 94.996 1.00 12.24 97 LYS A CA 1
ATOM 503 C C . LYS A 1 69 ? 17.184 32.387 94.311 1.00 12.33 97 LYS A C 1
ATOM 504 O O . LYS A 1 69 ? 17.377 31.328 94.910 1.00 14.99 97 LYS A O 1
ATOM 510 N N . MET A 1 70 ? 17.524 32.577 93.035 1.00 11.36 98 MET A N 1
ATOM 511 C CA . MET A 1 70 ? 18.012 31.461 92.226 1.00 11.73 98 MET A CA 1
ATOM 512 C C . MET A 1 70 ? 19.515 31.473 92.026 1.00 12.18 98 MET A C 1
ATOM 513 O O . MET A 1 70 ? 20.061 30.427 91.634 1.00 14.24 98 MET A O 1
ATOM 518 N N . MET A 1 71 ? 20.192 32.609 92.230 1.00 12.17 99 MET A N 1
ATOM 519 C CA . MET A 1 71 ? 21.603 32.688 91.856 1.00 12.68 99 MET A CA 1
ATOM 520 C C . MET A 1 71 ? 22.537 32.898 93.040 1.00 13.14 99 MET A C 1
ATOM 521 O O . MET A 1 71 ? 23.722 32.595 92.910 1.00 13.81 99 MET A O 1
ATOM 526 N N . TYR A 1 72 ? 22.083 33.426 94.174 1.00 12.72 100 TYR A N 1
ATOM 527 C CA . TYR A 1 72 ? 23.048 33.728 95.249 1.00 13.16 100 TYR A CA 1
ATOM 528 C C . TYR A 1 72 ? 23.336 32.506 96.092 1.00 13.18 100 TYR A C 1
ATOM 529 O O . TYR A 1 72 ? 22.389 31.789 96.430 1.00 15.01 100 TYR A O 1
ATOM 538 N N . PRO A 1 73 ? 24.560 32.256 96.533 1.00 13.38 101 PRO A N 1
ATOM 539 C CA . PRO A 1 73 ? 25.776 32.978 96.198 1.00 13.43 101 PRO A CA 1
ATOM 540 C C . PRO A 1 73 ? 26.624 32.373 95.092 1.00 14.15 101 PRO A C 1
ATOM 541 O O . PRO A 1 73 ? 27.665 32.931 94.744 1.00 16.40 101 PRO A O 1
ATOM 545 N N . GLU A 1 74 ? 26.236 31.237 94.531 1.00 14.58 102 GLU A N 1
ATOM 546 C CA . GLU A 1 74 ? 27.177 30.533 93.644 1.00 16.37 102 GLU A CA 1
ATOM 547 C C . GLU A 1 74 ? 27.310 31.184 92.281 1.00 15.66 102 GLU A C 1
ATOM 548 O O . GLU A 1 74 ? 28.380 31.098 91.664 1.00 17.19 102 GLU A O 1
ATOM 554 N N . PHE A 1 75 ? 26.246 31.837 91.789 1.00 13.46 103 PHE A N 1
ATOM 555 C CA . PHE A 1 75 ? 26.233 32.348 90.425 1.00 13.55 103 PHE A CA 1
ATOM 556 C C . PHE A 1 75 ? 26.162 33.866 90.334 1.00 13.05 103 PHE A C 1
ATOM 557 O O . PHE A 1 75 ? 26.415 34.405 89.251 1.00 14.48 103 PHE A O 1
ATOM 565 N N . ALA A 1 76 ? 25.812 34.547 91.416 1.00 12.78 104 ALA A N 1
ATOM 566 C CA . ALA A 1 76 ? 25.718 35.996 91.455 1.00 12.79 104 ALA A CA 1
ATOM 567 C C . ALA A 1 76 ? 25.725 36.433 92.912 1.00 11.94 104 ALA A C 1
ATOM 568 O O . ALA A 1 76 ? 25.550 35.602 93.795 1.00 12.93 104 ALA A O 1
ATOM 570 N N A ASN A 1 77 ? 25.899 37.730 93.140 0.50 11.75 105 ASN A N 1
ATOM 571 N N B ASN A 1 77 ? 25.918 37.728 93.144 0.50 12.07 105 ASN A N 1
ATOM 572 C CA A ASN A 1 77 ? 25.835 38.185 94.531 0.50 12.15 105 ASN A CA 1
ATOM 573 C CA B ASN A 1 77 ? 25.864 38.194 94.532 0.50 12.51 105 ASN A CA 1
ATOM 574 C C A ASN A 1 77 ? 25.271 39.594 94.671 0.50 12.23 105 ASN A C 1
ATOM 575 C C B ASN A 1 77 ? 25.298 39.604 94.666 0.50 12.10 105 ASN A C 1
ATOM 576 O O A ASN A 1 77 ? 25.214 40.069 95.811 0.50 12.80 105 ASN A O 1
ATOM 577 O O B ASN A 1 77 ? 25.268 40.087 95.804 0.50 13.47 105 ASN A O 1
ATOM 586 N N . TRP A 1 78 ? 24.868 40.241 93.586 1.00 12.45 106 TRP A N 1
ATOM 587 C CA . TRP A 1 78 ? 24.213 41.547 93.687 1.00 11.68 106 TRP A CA 1
ATOM 588 C C . TRP A 1 78 ? 23.164 41.679 92.581 1.00 11.08 106 TRP A C 1
ATOM 589 O O . TRP A 1 78 ? 23.174 40.964 91.582 1.00 12.11 106 TRP A O 1
ATOM 600 N N . THR A 1 79 ? 22.243 42.611 92.798 1.00 11.82 107 THR A N 1
ATOM 601 C CA . THR A 1 79 ? 21.161 42.914 91.882 1.00 11.92 107 THR A CA 1
ATOM 602 C C . THR A 1 79 ? 20.949 44.425 91.873 1.00 12.17 107 THR A C 1
ATOM 603 O O . THR A 1 79 ? 20.936 45.049 92.945 1.00 14.88 107 THR A O 1
ATOM 607 N N . ILE A 1 80 ? 20.769 45.008 90.698 1.00 11.51 108 ILE A N 1
ATOM 608 C CA . ILE A 1 80 ? 20.299 46.385 90.612 1.00 11.71 108 ILE A CA 1
ATOM 609 C C . ILE A 1 80 ? 18.856 46.381 90.112 1.00 11.50 108 ILE A C 1
ATOM 610 O O . ILE A 1 80 ? 18.553 45.723 89.110 1.00 12.09 108 ILE A O 1
ATOM 615 N N . MET A 1 81 ? 17.991 47.099 90.814 1.00 11.89 109 MET A N 1
ATOM 616 C CA . MET A 1 81 ? 16.581 47.216 90.470 1.00 11.88 109 MET A CA 1
ATOM 617 C C . MET A 1 81 ? 16.401 48.323 89.448 1.00 11.78 109 MET A C 1
ATOM 618 O O . MET A 1 81 ? 17.042 49.355 89.596 1.00 13.50 109 MET A O 1
ATOM 623 N N . PHE A 1 82 ? 15.547 48.080 88.459 1.00 11.73 110 PHE A N 1
ATOM 624 C CA . PHE A 1 82 ? 15.263 49.116 87.468 1.00 11.94 110 PHE A CA 1
ATOM 625 C C . PHE A 1 82 ? 13.894 48.792 86.859 1.00 11.37 110 PHE A C 1
ATOM 626 O O . PHE A 1 82 ? 13.561 47.608 86.753 1.00 12.59 110 PHE A O 1
ATOM 634 N N . ALA A 1 83 ? 13.163 49.802 86.478 1.00 11.82 111 ALA A N 1
ATOM 635 C CA . ALA A 1 83 ? 11.979 49.760 85.635 1.00 11.85 111 ALA A CA 1
ATOM 636 C C . ALA A 1 83 ? 10.790 49.105 86.326 1.00 11.63 111 ALA A C 1
ATOM 637 O O . ALA A 1 83 ? 10.880 48.244 87.201 1.00 15.94 111 ALA A O 1
ATOM 639 N N . LYS A 1 84 ? 9.613 49.532 85.873 1.00 10.72 112 LYS A N 1
ATOM 640 C CA . LYS A 1 84 ? 8.326 49.029 86.344 1.00 10.47 112 LYS A CA 1
ATOM 641 C C . LYS A 1 84 ? 7.539 48.429 85.185 1.00 9.35 112 LYS A C 1
ATOM 642 O O . LYS A 1 84 ? 7.930 48.475 84.022 1.00 10.85 112 LYS A O 1
ATOM 648 N N . ASN A 1 85 ? 6.400 47.821 85.539 1.00 9.27 113 ASN A N 1
ATOM 649 C CA . ASN A 1 85 ? 5.449 47.393 84.505 1.00 9.38 113 ASN A CA 1
ATOM 650 C C . ASN A 1 85 ? 4.090 47.185 85.168 1.00 8.94 113 ASN A C 1
ATOM 651 O O . ASN A 1 85 ? 3.891 47.538 86.333 1.00 10.10 113 ASN A O 1
ATOM 656 N N . GLN A 1 86 ? 3.146 46.633 84.400 1.00 8.82 114 GLN A N 1
ATOM 657 C CA . GLN A 1 86 ? 1.734 46.604 84.780 1.00 8.92 114 GLN A CA 1
ATOM 658 C C . GLN A 1 86 ? 1.073 45.443 84.049 1.00 8.30 114 GLN A C 1
ATOM 659 O O . GLN A 1 86 ? 1.291 45.314 82.835 1.00 9.28 114 GLN A O 1
ATOM 665 N N . ILE A 1 87 ? 0.266 44.624 84.717 1.00 8.70 115 ILE A N 1
ATOM 666 C CA . ILE A 1 87 ? -0.458 43.560 83.998 1.00 8.55 115 ILE A CA 1
ATOM 667 C C . ILE A 1 87 ? -1.747 44.102 83.392 1.00 8.37 115 ILE A C 1
ATOM 668 O O . ILE A 1 87 ? -2.512 44.754 84.101 1.00 9.25 115 ILE A O 1
ATOM 673 N N . VAL A 1 88 ? -1.974 43.813 82.118 1.00 8.35 116 VAL A N 1
ATOM 674 C CA . VAL A 1 88 ? -3.203 44.163 81.413 1.00 8.57 116 VAL A CA 1
ATOM 675 C C . VAL A 1 88 ? -3.749 42.927 80.701 1.00 8.22 116 VAL A C 1
ATOM 676 O O . VAL A 1 88 ? -3.104 41.877 80.628 1.00 8.76 116 VAL A O 1
ATOM 680 N N . LEU A 1 89 ? -4.970 43.067 80.173 1.00 8.66 117 LEU A N 1
ATOM 681 C CA . LEU A 1 89 ? -5.597 42.016 79.373 1.00 8.45 117 LEU A CA 1
ATOM 682 C C . LEU A 1 89 ? -5.671 42.520 77.926 1.00 8.74 117 LEU A C 1
ATOM 683 O O . LEU A 1 89 ? -6.410 43.472 77.644 1.00 9.90 117 LEU A O 1
ATOM 688 N N . ALA A 1 90 ? -4.900 41.898 77.047 1.00 8.85 118 ALA A N 1
ATOM 689 C CA . ALA A 1 90 ? -4.732 42.412 75.684 1.00 8.89 118 ALA A CA 1
ATOM 690 C C . ALA A 1 90 ? -5.482 41.550 74.669 1.00 8.92 118 ALA A C 1
ATOM 691 O O . ALA A 1 90 ? -5.789 40.382 74.901 1.00 9.27 118 ALA A O 1
ATOM 693 N N . TYR A 1 91 ? -5.731 42.175 73.512 1.00 9.37 119 TYR A N 1
ATOM 694 C CA . TYR A 1 91 ? -6.573 41.549 72.474 1.00 10.23 119 TYR A CA 1
ATOM 695 C C . TYR A 1 91 ? -6.400 42.292 71.164 1.00 10.93 119 TYR A C 1
ATOM 696 O O . TYR A 1 91 ? -5.800 43.370 71.116 1.00 12.40 119 TYR A O 1
ATOM 705 N N . ARG A 1 92 ? -6.973 41.724 70.104 1.00 12.19 120 ARG A N 1
ATOM 706 C CA . ARG A 1 92 ? -6.975 42.353 68.786 1.00 14.52 120 ARG A CA 1
ATOM 707 C C . ARG A 1 92 ? -8.363 42.912 68.467 1.00 14.62 120 ARG A C 1
ATOM 708 O O . ARG A 1 92 ? -9.352 42.575 69.111 1.00 16.39 120 ARG A O 1
ATOM 716 N N . ASN A 1 93 ? -8.443 43.741 67.431 1.00 17.22 121 ASN A N 1
ATOM 717 C CA . ASN A 1 93 ? -9.740 44.248 66.995 1.00 20.53 121 ASN A CA 1
ATOM 718 C C . ASN A 1 93 ? -10.722 43.119 66.671 1.00 22.06 121 ASN A C 1
ATOM 719 O O . ASN A 1 93 ? -11.920 43.275 66.895 1.00 30.91 121 ASN A O 1
ATOM 724 N N . ASP A 1 94 ? -10.215 42.022 66.136 1.00 23.28 122 ASP A N 1
ATOM 725 C CA . ASP A 1 94 ? -11.013 40.882 65.716 1.00 31.40 122 ASP A CA 1
ATOM 726 C C . ASP A 1 94 ? -11.263 39.867 66.829 1.00 23.20 122 ASP A C 1
ATOM 727 O O . ASP A 1 94 ? -11.968 38.888 66.609 1.00 21.71 122 ASP A O 1
ATOM 732 N N . SER A 1 95 ? -10.693 40.074 68.011 1.00 16.45 123 SER A N 1
ATOM 733 C CA . SER A 1 95 ? -10.957 39.130 69.096 1.00 14.50 123 SER A CA 1
ATOM 734 C C . SER A 1 95 ? -12.441 39.061 69.409 1.00 13.10 123 SER A C 1
ATOM 735 O O . SER A 1 95 ? -13.128 40.088 69.292 1.00 15.24 123 SER A O 1
ATOM 738 N N . ARG A 1 96 ? -12.930 37.898 69.824 1.00 12.66 124 ARG A N 1
ATOM 739 C CA . ARG A 1 96 ? -14.377 37.819 70.088 1.00 12.49 124 ARG A CA 1
ATOM 740 C C . ARG A 1 96 ? -14.766 38.755 71.228 1.00 12.48 124 ARG A C 1
ATOM 741 O O . ARG A 1 96 ? -14.115 38.759 72.273 1.00 12.90 124 ARG A O 1
ATOM 749 N N . TYR A 1 97 ? -15.803 39.552 71.012 1.00 13.64 125 TYR A N 1
ATOM 750 C CA . TYR A 1 97 ? -16.365 40.519 71.939 1.00 14.02 125 TYR A CA 1
ATOM 751 C C . TYR A 1 97 ? -15.405 41.673 72.199 1.00 14.07 125 TYR A C 1
ATOM 752 O O . TYR A 1 97 ? -15.587 42.408 73.184 1.00 15.30 125 TYR A O 1
ATOM 761 N N . ALA A 1 98 ? -14.434 41.891 71.314 1.00 14.75 126 ALA A N 1
ATOM 762 C CA . ALA A 1 98 ? -13.541 43.041 71.468 1.00 15.57 126 ALA A CA 1
ATOM 763 C C . ALA A 1 98 ? -14.297 44.356 71.608 1.00 17.24 126 ALA A C 1
ATOM 764 O O . ALA A 1 98 ? -13.839 45.246 72.336 1.00 20.70 126 ALA A O 1
ATOM 766 N N . ASP A 1 99 ? -15.419 44.494 70.919 1.00 19.98 127 ASP A N 1
ATOM 767 C CA . ASP A 1 99 ? -16.144 45.760 70.879 1.00 23.94 127 ASP A CA 1
ATOM 768 C C . ASP A 1 99 ? -16.945 45.957 72.157 1.00 21.95 127 ASP A C 1
ATOM 769 O O . ASP A 1 99 ? -17.449 47.056 72.382 1.00 29.41 127 ASP A O 1
ATOM 774 N N . GLU A 1 100 ? -17.034 44.908 72.960 1.00 20.48 128 GLU A N 1
ATOM 775 C CA . GLU A 1 100 ? -17.847 44.941 74.170 1.00 19.12 128 GLU A CA 1
ATOM 776 C C . GLU A 1 100 ? -17.008 45.028 75.430 1.00 18.96 128 GLU A C 1
ATOM 777 O O . GLU A 1 100 ? -17.461 45.569 76.436 1.00 19.23 128 GLU A O 1
ATOM 783 N N . ILE A 1 101 ? -15.784 44.500 75.390 1.00 16.01 129 ILE A N 1
ATOM 784 C CA . ILE A 1 101 ? -15.066 44.341 76.657 1.00 15.34 129 ILE A CA 1
ATOM 785 C C . ILE A 1 101 ? -14.579 45.666 77.193 1.00 16.10 129 ILE A C 1
ATOM 786 O O . ILE A 1 101 ? -14.202 46.589 76.466 1.00 18.95 129 ILE A O 1
ATOM 791 N N . ASN A 1 102 ? -14.591 45.762 78.530 1.00 16.23 130 ASN A N 1
ATOM 792 C CA . ASN A 1 102 ? -14.099 46.966 79.177 1.00 19.09 130 ASN A CA 1
ATOM 793 C C . ASN A 1 102 ? -13.614 46.594 80.571 1.00 18.55 130 ASN A C 1
ATOM 794 O O . ASN A 1 102 ? -13.636 45.419 80.964 1.00 17.95 130 ASN A O 1
ATOM 799 N N . SER A 1 103 ? -13.156 47.597 81.327 1.00 19.63 131 SER A N 1
ATOM 800 C CA . SER A 1 103 ? -12.632 47.327 82.651 1.00 19.65 131 SER A CA 1
ATOM 801 C C . SER A 1 103 ? -13.663 46.834 83.648 1.00 20.41 131 SER A C 1
ATOM 802 O O . SER A 1 103 ? -13.287 46.342 84.711 1.00 23.31 131 SER A O 1
ATOM 805 N N . GLN A 1 104 ? -14.950 46.939 83.350 1.00 22.49 132 GLN A N 1
ATOM 806 C CA . GLN A 1 104 ? -15.958 46.486 84.301 1.00 24.15 132 GLN A CA 1
ATOM 807 C C . GLN A 1 104 ? -16.371 45.039 84.025 1.00 21.37 132 GLN A C 1
ATOM 808 O O . GLN A 1 104 ? -16.699 44.351 85.000 1.00 29.00 132 GLN A O 1
ATOM 814 N N . ASN A 1 105 ? -16.354 44.601 82.763 1.00 18.60 133 ASN A N 1
ATOM 815 C CA . ASN A 1 105 ? -16.921 43.286 82.440 1.00 18.16 133 ASN A CA 1
ATOM 816 C C . ASN A 1 105 ? -15.889 42.240 82.009 1.00 14.90 133 ASN A C 1
ATOM 817 O O . ASN A 1 105 ? -16.277 41.176 81.513 1.00 15.04 133 ASN A O 1
ATOM 822 N N . TRP A 1 106 ? -14.596 42.547 82.173 1.00 13.91 134 TRP A N 1
ATOM 823 C CA . TRP A 1 106 ? -13.585 41.714 81.524 1.00 12.68 134 TRP A CA 1
ATOM 824 C C . TRP A 1 106 ? -13.689 40.247 81.944 1.00 12.31 134 TRP A C 1
ATOM 825 O O . TRP A 1 106 ? -13.530 39.374 81.091 1.00 12.99 134 TRP A O 1
ATOM 836 N N . TYR A 1 107 ? -13.922 40.004 83.235 1.00 12.53 135 TYR A N 1
ATOM 837 C CA . TYR A 1 107 ? -13.887 38.605 83.685 1.00 12.75 135 TYR A CA 1
ATOM 838 C C . TYR A 1 107 ? -15.182 37.912 83.258 1.00 13.12 135 TYR A C 1
ATOM 839 O O . TYR A 1 107 ? -15.176 36.704 83.051 1.00 15.62 135 TYR A O 1
ATOM 848 N N . GLU A 1 108 ? -16.265 38.656 83.080 1.00 13.28 136 GLU A N 1
ATOM 849 C CA . GLU A 1 108 ? -17.478 38.019 82.549 1.00 14.65 136 GLU A CA 1
ATOM 850 C C . GLU A 1 108 ? -17.269 37.629 81.091 1.00 13.29 136 GLU A C 1
ATOM 851 O O . GLU A 1 108 ? -17.717 36.563 80.679 1.00 14.60 136 GLU A O 1
ATOM 857 N N . ILE A 1 109 ? -16.580 38.469 80.324 1.00 13.09 137 ILE A N 1
ATOM 858 C CA . ILE A 1 109 ? -16.297 38.083 78.932 1.00 12.74 137 ILE A CA 1
ATOM 859 C C . ILE A 1 109 ? -15.426 36.828 78.884 1.00 11.06 137 ILE A C 1
ATOM 860 O O . ILE A 1 109 ? -15.693 35.901 78.110 1.00 11.52 137 ILE A O 1
ATOM 865 N N . LEU A 1 110 ? -14.390 36.796 79.730 1.00 11.25 138 LEU A N 1
ATOM 866 C CA . LEU A 1 110 ? -13.492 35.642 79.700 1.00 10.59 138 LEU A CA 1
ATOM 867 C C . LEU A 1 110 ? -14.175 34.344 80.103 1.00 10.88 138 LEU A C 1
ATOM 868 O O . LEU A 1 110 ? -13.691 33.280 79.712 1.00 12.51 138 LEU A O 1
ATOM 873 N N . LYS A 1 111 ? -15.260 34.407 80.882 1.00 11.24 139 LYS A N 1
ATOM 874 C CA . LYS A 1 111 ? -15.994 33.214 81.273 1.00 12.25 139 LYS A CA 1
ATOM 875 C C . LYS A 1 111 ? -16.847 32.653 80.144 1.00 12.20 139 LYS A C 1
ATOM 876 O O . LYS A 1 111 ? -17.348 31.534 80.283 1.00 14.66 139 LYS A O 1
ATOM 882 N N . ARG A 1 112 ? -17.073 33.400 79.062 1.00 11.66 140 ARG A N 1
ATOM 883 C CA . ARG A 1 112 ? -17.978 32.888 78.025 1.00 12.01 140 ARG A CA 1
ATOM 884 C C . ARG A 1 112 ? -17.352 31.698 77.307 1.00 11.23 140 ARG A C 1
ATOM 885 O O . ARG A 1 112 ? -16.150 31.667 77.075 1.00 11.70 140 ARG A O 1
ATOM 893 N N . PRO A 1 113 ? -18.153 30.693 76.950 1.00 11.97 141 PRO A N 1
ATOM 894 C CA . PRO A 1 113 ? -17.599 29.442 76.429 1.00 12.67 141 PRO A CA 1
ATOM 895 C C . PRO A 1 113 ? -16.954 29.546 75.052 1.00 12.67 141 PRO A C 1
ATOM 896 O O . PRO A 1 113 ? -16.192 28.653 74.657 1.00 14.20 141 PRO A O 1
ATOM 900 N N . ASP A 1 114 ? -17.236 30.607 74.320 1.00 11.60 142 ASP A N 1
ATOM 901 C CA . ASP A 1 114 ? -16.659 30.873 73.013 1.00 12.03 142 ASP A CA 1
ATOM 902 C C . ASP A 1 114 ? -15.446 31.806 73.075 1.00 11.80 142 ASP A C 1
ATOM 903 O O . ASP A 1 114 ? -14.995 32.256 72.015 1.00 13.63 142 ASP A O 1
ATOM 908 N N . VAL A 1 115 ? -14.930 32.060 74.276 1.00 10.41 143 VAL A N 1
ATOM 909 C CA . VAL A 1 115 ? -13.756 32.931 74.439 1.00 9.70 143 VAL A CA 1
ATOM 910 C C . VAL A 1 115 ? -12.566 32.134 74.963 1.00 9.60 143 VAL A C 1
ATOM 911 O O . VAL A 1 115 ? -12.697 31.380 75.940 1.00 10.86 143 VAL A O 1
ATOM 915 N N . ARG A 1 116 ? -11.415 32.272 74.313 1.00 9.57 144 ARG A N 1
ATOM 916 C CA . ARG A 1 116 ? -10.184 31.593 74.671 1.00 10.42 144 ARG A CA 1
ATOM 917 C C . ARG A 1 116 ? -9.130 32.595 75.115 1.00 8.95 144 ARG A C 1
ATOM 918 O O . ARG A 1 116 ? -9.019 33.667 74.514 1.00 9.78 144 ARG A O 1
ATOM 926 N N . PHE A 1 117 ? -8.376 32.255 76.157 1.00 9.06 145 PHE A N 1
ATOM 927 C CA . PHE A 1 117 ? -7.362 33.203 76.650 1.00 8.89 145 PHE A CA 1
ATOM 928 C C . PHE A 1 117 ? -6.091 32.468 77.053 1.00 8.47 145 PHE A C 1
ATOM 929 O O . PHE A 1 117 ? -6.076 31.251 77.266 1.00 9.39 145 PHE A O 1
ATOM 937 N N . GLY A 1 118 ? -5.000 33.233 77.156 1.00 8.43 146 GLY A N 1
ATOM 938 C CA . GLY A 1 118 ? -3.710 32.688 77.486 1.00 9.15 146 GLY A CA 1
ATOM 939 C C . GLY A 1 118 ? -2.992 33.425 78.606 1.00 7.92 146 GLY A C 1
ATOM 940 O O . GLY A 1 118 ? -3.226 34.610 78.875 1.00 8.45 146 GLY A O 1
ATOM 941 N N . PHE A 1 119 ? -2.058 32.692 79.184 1.00 8.19 147 PHE A N 1
ATOM 942 C CA . PHE A 1 119 ? -1.072 33.225 80.123 1.00 8.02 147 PHE A CA 1
ATOM 943 C C . PHE A 1 119 ? 0.175 32.351 80.036 1.00 7.85 147 PHE A C 1
ATOM 944 O O . PHE A 1 119 ? 0.127 31.237 79.496 1.00 8.65 147 PHE A O 1
ATOM 952 N N . SER A 1 120 ? 1.298 32.850 80.560 1.00 8.08 148 SER A N 1
ATOM 953 C CA . SER A 1 120 ? 2.513 32.047 80.461 1.00 8.63 148 SER A CA 1
ATOM 954 C C . SER A 1 120 ? 2.708 31.174 81.698 1.00 8.23 148 SER A C 1
ATOM 955 O O . SER A 1 120 ? 2.004 31.277 82.719 1.00 9.11 148 SER A O 1
ATOM 958 N N . ASN A 1 121 ? 3.700 30.283 81.581 1.00 9.12 149 ASN A N 1
ATOM 959 C CA . ASN A 1 121 ? 3.970 29.286 82.620 1.00 9.52 149 ASN A CA 1
ATOM 960 C C . ASN A 1 121 ? 4.619 29.939 83.839 1.00 8.83 149 ASN A C 1
ATOM 961 O O . ASN A 1 121 ? 5.769 30.385 83.735 1.00 9.27 149 ASN A O 1
ATOM 966 N N . PRO A 1 122 ? 3.943 29.969 84.990 1.00 9.51 150 PRO A N 1
ATOM 967 C CA . PRO A 1 122 ? 4.537 30.571 86.193 1.00 9.79 150 PRO A CA 1
ATOM 968 C C . PRO A 1 122 ? 5.899 30.009 86.574 1.00 9.54 150 PRO A C 1
ATOM 969 O O . PRO A 1 122 ? 6.708 30.721 87.165 1.00 10.62 150 PRO A O 1
ATOM 973 N N . ASN A 1 123 ? 6.149 28.723 86.276 1.00 9.41 151 ASN A N 1
ATOM 974 C CA . ASN A 1 123 ? 7.441 28.155 86.639 1.00 9.56 151 ASN A CA 1
ATOM 975 C C . ASN A 1 123 ? 8.611 28.765 85.877 1.00 9.30 151 ASN A C 1
ATOM 976 O O . ASN A 1 123 ? 9.743 28.713 86.347 1.00 10.67 151 ASN A O 1
ATOM 981 N N . ASP A 1 124 ? 8.316 29.301 84.688 1.00 9.06 152 ASP A N 1
ATOM 982 C CA . ASP A 1 124 ? 9.340 29.851 83.810 1.00 9.21 152 ASP A CA 1
ATOM 983 C C . ASP A 1 124 ? 9.373 31.384 83.759 1.00 8.83 152 ASP A C 1
ATOM 984 O O . ASP A 1 124 ? 10.431 31.939 83.429 1.00 9.37 152 ASP A O 1
ATOM 989 N N . ASP A 1 125 ? 8.248 32.033 84.028 1.00 8.80 153 ASP A N 1
ATOM 990 C CA . ASP A 1 125 ? 8.067 33.415 83.602 1.00 8.40 153 ASP A CA 1
ATOM 991 C C . ASP A 1 125 ? 7.285 34.223 84.630 1.00 8.23 153 ASP A C 1
ATOM 992 O O . ASP A 1 125 ? 6.127 33.893 84.916 1.00 9.07 153 ASP A O 1
ATOM 997 N N . PRO A 1 126 ? 7.855 35.297 85.169 1.00 8.25 154 PRO A N 1
ATOM 998 C CA . PRO A 1 126 ? 7.090 36.183 86.062 1.00 8.55 154 PRO A CA 1
ATOM 999 C C . PRO A 1 126 ? 5.768 36.631 85.480 1.00 8.09 154 PRO A C 1
ATOM 1000 O O . PRO A 1 126 ? 4.801 36.740 86.251 1.00 8.68 154 PRO A O 1
ATOM 1004 N N . CYS A 1 127 ? 5.677 36.900 84.172 1.00 8.16 155 CYS A N 1
ATOM 1005 C CA . CYS A 1 127 ? 4.379 37.355 83.686 1.00 8.55 155 CYS A CA 1
ATOM 1006 C C . CYS A 1 127 ? 3.294 36.324 83.985 1.00 8.32 155 CYS A C 1
ATOM 1007 O O . CYS A 1 127 ? 2.159 36.678 84.281 1.00 8.92 155 CYS A O 1
ATOM 1010 N N . GLY A 1 128 ? 3.688 35.042 83.942 1.00 8.73 156 GLY A N 1
ATOM 1011 C CA . GLY A 1 128 ? 2.702 34.003 84.216 1.00 9.02 156 GLY A CA 1
ATOM 1012 C C . GLY A 1 128 ? 2.264 33.956 85.666 1.00 8.41 156 GLY A C 1
ATOM 1013 O O . GLY A 1 128 ? 1.052 33.899 85.920 1.00 8.86 156 GLY A O 1
ATOM 1014 N N . TYR A 1 129 ? 3.203 33.952 86.626 1.00 8.90 157 TYR A N 1
ATOM 1015 C CA . TYR A 1 129 ? 2.723 33.964 88.021 1.00 8.96 157 TYR A CA 1
ATOM 1016 C C . TYR A 1 129 ? 1.993 35.275 88.312 1.00 8.15 157 TYR A C 1
ATOM 1017 O O . TYR A 1 129 ? 1.017 35.246 89.058 1.00 9.29 157 TYR A O 1
ATOM 1026 N N . ARG A 1 130 ? 2.441 36.381 87.712 1.00 8.60 158 ARG A N 1
ATOM 1027 C CA . ARG A 1 130 ? 1.762 37.659 87.975 1.00 8.57 158 ARG A CA 1
ATOM 1028 C C . ARG A 1 130 ? 0.353 37.687 87.419 1.00 8.20 158 ARG A C 1
ATOM 1029 O O . ARG A 1 130 ? -0.544 38.277 88.006 1.00 8.83 158 ARG A O 1
ATOM 1037 N N . SER A 1 131 ? 0.156 37.012 86.269 1.00 8.63 159 SER A N 1
ATOM 1038 C CA . SER A 1 131 ? -1.185 36.937 85.697 1.00 8.88 159 SER A CA 1
ATOM 1039 C C . SER A 1 131 ? -2.131 36.179 86.609 1.00 8.65 159 SER A C 1
ATOM 1040 O O . SER A 1 131 ? -3.265 36.602 86.864 1.00 9.16 159 SER A O 1
ATOM 1043 N N . LEU A 1 132 ? -1.660 35.026 87.129 1.00 8.44 160 LEU A N 1
ATOM 1044 C CA . LEU A 1 132 ? -2.507 34.289 88.071 1.00 8.84 160 LEU A CA 1
ATOM 1045 C C . LEU A 1 132 ? -2.729 35.073 89.358 1.00 8.60 160 LEU A C 1
ATOM 1046 O O . LEU A 1 132 ? -3.840 35.039 89.916 1.00 9.37 160 LEU A O 1
ATOM 1051 N N . MET A 1 133 ? -1.689 35.756 89.843 1.00 8.61 161 MET A N 1
ATOM 1052 C CA . MET A 1 133 ? -1.839 36.628 91.012 1.00 9.04 161 MET A CA 1
ATOM 1053 C C . MET A 1 133 ? -2.932 37.674 90.784 1.00 8.88 161 MET A C 1
ATOM 1054 O O . MET A 1 133 ? -3.761 37.901 91.664 1.00 9.51 161 MET A O 1
ATOM 1059 N N . ALA A 1 134 ? -2.925 38.318 89.611 1.00 8.69 162 ALA A N 1
ATOM 1060 C CA . ALA A 1 134 ? -3.899 39.377 89.330 1.00 9.08 162 ALA A CA 1
ATOM 1061 C C . ALA A 1 134 ? -5.313 38.810 89.338 1.00 8.96 162 ALA A C 1
ATOM 1062 O O . ALA A 1 134 ? -6.246 39.417 89.858 1.00 9.52 162 ALA A O 1
ATOM 1064 N N . ILE A 1 135 ? -5.505 37.633 88.723 1.00 8.71 163 ILE A N 1
ATOM 1065 C CA . ILE A 1 135 ? -6.841 37.054 88.669 1.00 9.14 163 ILE A CA 1
ATOM 1066 C C . ILE A 1 135 ? -7.314 36.706 90.081 1.00 9.19 163 ILE A C 1
ATOM 1067 O O . ILE A 1 135 ? -8.488 36.890 90.423 1.00 10.31 163 ILE A O 1
ATOM 1072 N N . GLN A 1 136 ? -6.429 36.184 90.924 1.00 9.51 164 GLN A N 1
ATOM 1073 C CA . GLN A 1 136 ? -6.836 35.892 92.320 1.00 10.03 164 GLN A CA 1
ATOM 1074 C C . GLN A 1 136 ? -7.067 37.181 93.084 1.00 9.89 164 GLN A C 1
ATOM 1075 O O . GLN A 1 136 ? -8.034 37.265 93.868 1.00 11.62 164 GLN A O 1
ATOM 1081 N N . LEU A 1 137 ? -6.254 38.218 92.897 1.00 9.97 165 LEU A N 1
ATOM 1082 C CA . LEU A 1 137 ? -6.496 39.496 93.578 1.00 10.49 165 LEU A CA 1
ATOM 1083 C C . LEU A 1 137 ? -7.832 40.082 93.154 1.00 11.18 165 LEU A C 1
ATOM 1084 O O . LEU A 1 137 ? -8.473 40.784 93.940 1.00 12.50 165 LEU A O 1
ATOM 1089 N N . ALA A 1 138 ? -8.275 39.788 91.929 1.00 10.53 166 ALA A N 1
ATOM 1090 C CA . ALA A 1 138 ? -9.592 40.225 91.488 1.00 10.35 166 ALA A CA 1
ATOM 1091 C C . ALA A 1 138 ? -10.706 39.701 92.384 1.00 11.31 166 ALA A C 1
ATOM 1092 O O . ALA A 1 138 ? -11.709 40.381 92.610 1.00 11.96 166 ALA A O 1
ATOM 1094 N N . GLU A 1 139 ? -10.561 38.471 92.891 1.00 11.15 167 GLU A N 1
ATOM 1095 C CA . GLU A 1 139 ? -11.590 37.970 93.801 1.00 12.39 167 GLU A CA 1
ATOM 1096 C C . GLU A 1 139 ? -11.788 38.862 95.015 1.00 12.79 167 GLU A C 1
ATOM 1097 O O . GLU A 1 139 ? -12.906 39.022 95.515 1.00 15.22 167 GLU A O 1
ATOM 1103 N N . LEU A 1 140 ? -10.664 39.410 95.502 1.00 13.65 168 LEU A N 1
ATOM 1104 C CA . LEU A 1 140 ? -10.706 40.300 96.670 1.00 13.53 168 LEU A CA 1
ATOM 1105 C C . LEU A 1 140 ? -11.275 41.643 96.266 1.00 13.16 168 LEU A C 1
ATOM 1106 O O . LEU A 1 140 ? -12.179 42.181 96.912 1.00 16.05 168 LEU A O 1
ATOM 1111 N N . TYR A 1 141 ? -10.774 42.210 95.165 1.00 12.63 169 TYR A N 1
ATOM 1112 C CA . TYR A 1 141 ? -11.221 43.547 94.758 1.00 12.37 169 TYR A CA 1
ATOM 1113 C C . TYR A 1 141 ? -12.701 43.612 94.429 1.00 12.69 169 TYR A C 1
ATOM 1114 O O . TYR A 1 141 ? -13.402 44.561 94.834 1.00 13.34 169 TYR A O 1
ATOM 1123 N N . TYR A 1 142 ? -13.176 42.630 93.650 1.00 13.07 170 TYR A N 1
ATOM 1124 C CA . TYR A 1 142 ? -14.571 42.578 93.238 1.00 13.10 170 TYR A CA 1
ATOM 1125 C C . TYR A 1 142 ? -15.444 41.869 94.268 1.00 14.08 170 TYR A C 1
ATOM 1126 O O . TYR A 1 142 ? -16.647 41.787 94.058 1.00 16.54 170 TYR A O 1
ATOM 1135 N N . ASN A 1 143 ? -14.836 41.375 95.345 1.00 14.09 171 ASN A N 1
ATOM 1136 C CA . ASN A 1 143 ? -15.577 40.668 96.394 1.00 16.60 171 ASN A CA 1
ATOM 1137 C C . ASN A 1 143 ? -16.394 39.548 95.756 1.00 15.97 171 ASN A C 1
ATOM 1138 O O . ASN A 1 143 ? -17.587 39.414 95.984 1.00 19.97 171 ASN A O 1
ATOM 1143 N N . ASP A 1 144 ? -15.724 38.732 94.932 1.00 15.85 172 ASP A N 1
ATOM 1144 C CA . ASP A 1 144 ? -16.334 37.675 94.143 1.00 16.10 172 ASP A CA 1
ATOM 1145 C C . ASP A 1 144 ? -15.426 36.444 94.157 1.00 17.15 172 ASP A C 1
ATOM 1146 O O . ASP A 1 144 ? -14.431 36.409 93.434 1.00 16.90 172 ASP A O 1
ATOM 1151 N N . PRO A 1 145 ? -15.741 35.456 94.986 1.00 19.78 173 PRO A N 1
ATOM 1152 C CA . PRO A 1 145 ? -14.838 34.321 95.188 1.00 22.38 173 PRO A CA 1
ATOM 1153 C C . PRO A 1 145 ? -14.882 33.283 94.083 1.00 25.02 173 PRO A C 1
ATOM 1154 O O . PRO A 1 145 ? -14.311 32.196 94.258 1.00 30.65 173 PRO A O 1
ATOM 1158 N N . THR A 1 146 ? -15.524 33.593 92.967 1.00 22.56 174 THR A N 1
ATOM 1159 C CA . THR A 1 146 ? -15.566 32.625 91.869 1.00 25.90 174 THR A CA 1
ATOM 1160 C C . THR A 1 146 ? -14.690 32.999 90.683 1.00 20.29 174 THR A C 1
ATOM 1161 O O . THR A 1 146 ? -14.630 32.228 89.717 1.00 22.86 174 THR A O 1
ATOM 1165 N N . ILE A 1 147 ? -14.023 34.161 90.675 1.00 15.80 175 ILE A N 1
ATOM 1166 C CA . ILE A 1 147 ? -13.349 34.568 89.436 1.00 14.39 175 ILE A CA 1
ATOM 1167 C C . ILE A 1 147 ? -12.193 33.639 89.076 1.00 12.80 175 ILE A C 1
ATOM 1168 O O . ILE A 1 147 ? -12.114 33.164 87.941 1.00 12.97 175 ILE A O 1
ATOM 1173 N N . PHE A 1 148 ? -11.284 33.401 90.017 1.00 12.54 176 PHE A N 1
ATOM 1174 C CA . PHE A 1 148 ? -10.180 32.498 89.733 1.00 11.69 176 PHE A CA 1
ATOM 1175 C C . PHE A 1 148 ? -10.711 31.089 89.516 1.00 11.83 176 PHE A C 1
ATOM 1176 O O . PHE A 1 148 ? -10.241 30.360 88.633 1.00 11.84 176 PHE A O 1
ATOM 1184 N N A ASP A 1 149 ? -11.667 30.708 90.347 0.50 13.72 177 ASP A N 1
ATOM 1185 N N B ASP A 1 149 ? -11.676 30.618 90.319 0.50 13.90 177 ASP A N 1
ATOM 1186 C CA A ASP A 1 149 ? -12.277 29.391 90.254 0.50 14.64 177 ASP A CA 1
ATOM 1187 C CA B ASP A 1 149 ? -12.170 29.251 90.134 0.50 15.84 177 ASP A CA 1
ATOM 1188 C C A ASP A 1 149 ? -12.811 29.085 88.866 0.50 13.88 177 ASP A C 1
ATOM 1189 C C B ASP A 1 149 ? -12.718 29.081 88.715 0.50 14.43 177 ASP A C 1
ATOM 1190 O O A ASP A 1 149 ? -12.556 28.027 88.277 0.50 15.38 177 ASP A O 1
ATOM 1191 O O B ASP A 1 149 ? -12.388 28.143 87.990 0.50 17.12 177 ASP A O 1
ATOM 1200 N N . GLU A 1 150 ? -13.590 30.018 88.313 1.00 13.14 178 GLU A N 1
ATOM 1201 C CA . GLU A 1 150 ? -14.229 29.802 87.023 1.00 14.32 178 GLU A CA 1
ATOM 1202 C C . GLU A 1 150 ? -13.275 30.001 85.858 1.00 13.43 178 GLU A C 1
ATOM 1203 O O . GLU A 1 150 ? -13.379 29.276 84.868 1.00 17.93 178 GLU A O 1
ATOM 1209 N N . LEU A 1 151 ? -12.348 30.940 85.942 1.00 11.82 179 LEU A N 1
ATOM 1210 C CA . LEU A 1 151 ? -11.470 31.179 84.798 1.00 11.54 179 LEU A CA 1
ATOM 1211 C C . LEU A 1 151 ? -10.320 30.184 84.729 1.00 10.79 179 LEU A C 1
ATOM 1212 O O . LEU A 1 151 ? -10.001 29.697 83.635 1.00 11.82 179 LEU A O 1
ATOM 1217 N N . VAL A 1 152 ? -9.693 29.911 85.866 1.00 10.32 180 VAL A N 1
ATOM 1218 C CA . VAL A 1 152 ? -8.465 29.121 85.851 1.00 10.21 180 VAL A CA 1
ATOM 1219 C C . VAL A 1 152 ? -8.616 27.772 86.545 1.00 10.50 180 VAL A C 1
ATOM 1220 O O . VAL A 1 152 ? -8.269 26.733 85.949 1.00 11.34 180 VAL A O 1
ATOM 1224 N N . ALA A 1 153 ? -9.115 27.721 87.783 1.00 11.20 181 ALA A N 1
ATOM 1225 C CA . ALA A 1 153 ? -9.042 26.431 88.500 1.00 13.21 181 ALA A CA 1
ATOM 1226 C C . ALA A 1 153 ? -9.905 25.377 87.834 1.00 13.17 181 ALA A C 1
ATOM 1227 O O . ALA A 1 153 ? -9.552 24.199 87.811 1.00 15.55 181 ALA A O 1
ATOM 1229 N N . LYS A 1 154 ? -11.058 25.763 87.280 1.00 13.64 182 LYS A N 1
ATOM 1230 C CA . LYS A 1 154 ? -11.907 24.767 86.620 1.00 15.64 182 LYS A CA 1
ATOM 1231 C C . LYS A 1 154 ? -11.390 24.407 85.237 1.00 14.89 182 LYS A C 1
ATOM 1232 O O . LYS A 1 154 ? -11.951 23.474 84.639 1.00 19.26 182 LYS A O 1
ATOM 1238 N N . ASN A 1 155 ? -10.363 25.076 84.743 1.00 12.58 183 ASN A N 1
ATOM 1239 C CA . ASN A 1 155 ? -9.789 24.874 83.421 1.00 12.61 183 ASN A CA 1
ATOM 1240 C C . ASN A 1 155 ? -8.331 24.415 83.463 1.00 11.51 183 ASN A C 1
ATOM 1241 O O . ASN A 1 155 ? -7.633 24.481 82.446 1.00 12.31 183 ASN A O 1
ATOM 1246 N N . SER A 1 156 ? -7.893 23.934 84.623 1.00 11.72 184 SER A N 1
ATOM 1247 C CA . SER A 1 156 ? -6.511 23.546 84.819 1.00 11.51 184 SER A CA 1
ATOM 1248 C C . SER A 1 156 ? -6.381 22.796 86.130 1.00 12.01 184 SER A C 1
ATOM 1249 O O . SER A 1 156 ? -7.368 22.617 86.854 1.00 15.40 184 SER A O 1
ATOM 1252 N N . ASN A 1 157 ? -5.147 22.394 86.457 1.00 11.93 185 ASN A N 1
ATOM 1253 C CA . ASN A 1 157 ? -4.885 21.910 87.812 1.00 13.95 185 ASN A CA 1
ATOM 1254 C C . ASN A 1 157 ? -4.146 22.951 88.661 1.00 14.79 185 ASN A C 1
ATOM 1255 O O . ASN A 1 157 ? -3.423 22.610 89.594 1.00 17.80 185 ASN A O 1
ATOM 1260 N N . LEU A 1 158 ? -4.354 24.221 88.356 1.00 13.36 186 LEU A N 1
ATOM 1261 C CA . LEU A 1 158 ? -3.799 25.341 89.108 1.00 14.70 186 LEU A CA 1
ATOM 1262 C C . LEU A 1 158 ? -4.852 25.917 90.031 1.00 16.66 186 LEU A C 1
ATOM 1263 O O . LEU A 1 158 ? -5.946 26.275 89.603 1.00 24.53 186 LEU A O 1
ATOM 1268 N N . ARG A 1 159 ? -4.541 26.001 91.313 1.00 12.99 187 ARG A N 1
ATOM 1269 C CA . ARG A 1 159 ? -5.567 26.390 92.281 1.00 14.11 187 ARG A CA 1
ATOM 1270 C C . ARG A 1 159 ? -4.918 27.129 93.436 1.00 12.60 187 ARG A C 1
ATOM 1271 O O . ARG A 1 159 ? -3.880 26.719 93.937 1.00 14.94 187 ARG A O 1
ATOM 1279 N N . PHE A 1 160 ? -5.531 28.221 93.879 1.00 12.60 188 PHE A N 1
ATOM 1280 C CA . PHE A 1 160 ? -5.132 28.876 95.112 1.00 12.51 188 PHE A CA 1
ATOM 1281 C C . PHE A 1 160 ? -5.912 28.303 96.292 1.00 13.18 188 PHE A C 1
ATOM 1282 O O . PHE A 1 160 ? -7.104 28.022 96.199 1.00 16.22 188 PHE A O 1
ATOM 1290 N N A SER A 1 161 ? -5.223 28.161 97.411 0.50 14.02 189 SER A N 1
ATOM 1291 N N B SER A 1 161 ? -5.216 28.171 97.414 0.50 14.40 189 SER A N 1
ATOM 1292 C CA A SER A 1 161 ? -5.895 27.867 98.677 0.50 15.94 189 SER A CA 1
ATOM 1293 C CA B SER A 1 161 ? -5.854 27.905 98.697 0.50 16.37 189 SER A CA 1
ATOM 1294 C C A SER A 1 161 ? -5.944 29.162 99.490 0.50 14.57 189 SER A C 1
ATOM 1295 C C B SER A 1 161 ? -5.923 29.206 99.502 0.50 14.29 189 SER A C 1
ATOM 1296 O O A SER A 1 161 ? -5.092 30.022 99.273 0.50 18.08 189 SER A O 1
ATOM 1297 O O B SER A 1 161 ? -5.091 30.087 99.312 0.50 20.61 189 SER A O 1
ATOM 1302 N N . GLU A 1 162 ? -6.911 29.283 100.382 1.00 17.79 190 GLU A N 1
ATOM 1303 C CA . GLU A 1 162 ? -7.194 30.518 101.115 1.00 18.72 190 GLU A CA 1
ATOM 1304 C C . GLU A 1 162 ? -7.046 30.288 102.617 1.00 22.12 190 GLU A C 1
ATOM 1305 O O . GLU A 1 162 ? -7.445 29.236 103.109 1.00 23.60 190 GLU A O 1
ATOM 1311 N N . ASP A 1 163 ? -6.494 31.266 103.316 1.00 20.92 191 ASP A N 1
ATOM 1312 C CA . ASP A 1 163 ? -6.445 31.274 104.771 1.00 24.36 191 ASP A CA 1
ATOM 1313 C C . ASP A 1 163 ? -6.481 32.719 105.259 1.00 24.76 191 ASP A C 1
ATOM 1314 O O . ASP A 1 163 ? -5.519 33.451 105.010 1.00 27.46 191 ASP A O 1
ATOM 1319 N N . ASN A 1 164 ? -7.579 33.076 105.903 1.00 29.37 192 ASN A N 1
ATOM 1320 C CA . ASN A 1 164 ? -7.733 34.386 106.501 1.00 32.44 192 ASN A CA 1
ATOM 1321 C C . ASN A 1 164 ? -7.320 35.516 105.571 1.00 29.84 192 ASN A C 1
ATOM 1322 O O . ASN A 1 164 ? -6.622 36.442 105.999 1.00 30.71 192 ASN A O 1
ATOM 1327 N N . GLY A 1 165 ? -7.748 35.472 104.318 1.00 23.90 193 GLY A N 1
ATOM 1328 C CA . GLY A 1 165 ? -7.532 36.587 103.413 1.00 21.35 193 GLY A CA 1
ATOM 1329 C C . GLY A 1 165 ? -6.256 36.519 102.596 1.00 18.58 193 GLY A C 1
ATOM 1330 O O . GLY A 1 165 ? -6.053 37.388 101.756 1.00 18.65 193 GLY A O 1
ATOM 1331 N N . SER A 1 166 ? -5.414 35.525 102.847 1.00 19.19 194 SER A N 1
ATOM 1332 C CA . SER A 1 166 ? -4.211 35.300 102.063 1.00 17.18 194 SER A CA 1
ATOM 1333 C C . SER A 1 166 ? -4.384 34.023 101.237 1.00 15.65 194 SER A C 1
ATOM 1334 O O . SER A 1 166 ? -5.080 33.100 101.665 1.00 18.79 194 SER A O 1
ATOM 1337 N N . TYR A 1 167 ? -3.735 34.006 100.084 1.00 12.82 195 TYR A N 1
ATOM 1338 C CA . TYR A 1 167 ? -3.885 32.925 99.132 1.00 12.42 195 TYR A CA 1
ATOM 1339 C C . TYR A 1 167 ? -2.534 32.387 98.673 1.00 11.79 195 TYR A C 1
ATOM 1340 O O . TYR A 1 167 ? -1.601 33.166 98.448 1.00 12.97 195 TYR A O 1
ATOM 1349 N N . VAL A 1 168 ? -2.437 31.066 98.514 1.00 12.06 196 VAL A N 1
ATOM 1350 C CA . VAL A 1 168 ? -1.205 30.432 98.059 1.00 12.47 196 VAL A CA 1
ATOM 1351 C C . VAL A 1 168 ? -1.524 29.434 96.955 1.00 11.88 196 VAL A C 1
ATOM 1352 O O . VAL A 1 168 ? -2.417 28.600 97.103 1.00 13.45 196 VAL A O 1
ATOM 1356 N N . LEU A 1 169 ? -0.796 29.532 95.848 1.00 11.69 197 LEU A N 1
ATOM 1357 C CA . LEU A 1 169 ? -0.882 28.578 94.737 1.00 11.44 197 LEU A CA 1
ATOM 1358 C C . LEU A 1 169 ? 0.417 27.780 94.710 1.00 11.15 197 LEU A C 1
ATOM 1359 O O . LEU A 1 169 ? 1.484 28.379 94.574 1.00 12.62 197 LEU A O 1
ATOM 1364 N N . ARG A 1 170 ? 0.321 26.454 94.819 1.00 11.26 198 ARG A N 1
ATOM 1365 C CA . ARG A 1 170 ? 1.498 25.597 94.712 1.00 12.05 198 ARG A CA 1
ATOM 1366 C C . ARG A 1 170 ? 1.552 25.045 93.292 1.00 11.20 198 ARG A C 1
ATOM 1367 O O . ARG A 1 170 ? 0.673 24.295 92.881 1.00 12.43 198 ARG A O 1
ATOM 1375 N N . MET A 1 171 ? 2.559 25.445 92.539 1.00 10.43 199 MET A N 1
ATOM 1376 C CA . MET A 1 171 ? 2.653 24.985 91.156 1.00 10.04 199 MET A CA 1
ATOM 1377 C C . MET A 1 171 ? 2.994 23.509 91.050 1.00 10.09 199 MET A C 1
ATOM 1378 O O . MET A 1 171 ? 3.934 23.042 91.712 1.00 11.03 199 MET A O 1
ATOM 1383 N N . PRO A 1 172 ? 2.332 22.784 90.161 1.00 10.15 200 PRO A N 1
ATOM 1384 C CA . PRO A 1 172 ? 2.853 21.491 89.703 1.00 10.71 200 PRO A CA 1
ATOM 1385 C C . PRO A 1 172 ? 4.161 21.736 88.951 1.00 9.81 200 PRO A C 1
ATOM 1386 O O . PRO A 1 172 ? 4.404 22.832 88.438 1.00 10.26 200 PRO A O 1
ATOM 1390 N N . SER A 1 173 ? 4.978 20.689 88.829 1.00 10.01 201 SER A N 1
ATOM 1391 C CA . SER A 1 173 ? 6.080 20.764 87.883 1.00 10.36 201 SER A CA 1
ATOM 1392 C C . SER A 1 173 ? 5.550 21.067 86.499 1.00 10.09 201 SER A C 1
ATOM 1393 O O . SER A 1 173 ? 4.388 20.779 86.175 1.00 10.82 201 SER A O 1
ATOM 1396 N N . SER A 1 174 ? 6.388 21.646 85.637 1.00 10.32 202 SER A N 1
ATOM 1397 C CA . SER A 1 174 ? 5.881 22.049 84.327 1.00 10.31 202 SER A CA 1
ATOM 1398 C C . SER A 1 174 ? 5.312 20.872 83.548 1.00 10.65 202 SER A C 1
ATOM 1399 O O . SER A 1 174 ? 4.269 21.010 82.901 1.00 11.48 202 SER A O 1
ATOM 1402 N N . GLU A 1 175 ? 5.941 19.699 83.640 1.00 10.65 203 GLU A N 1
ATOM 1403 C CA . GLU A 1 175 ? 5.417 18.525 82.944 1.00 11.47 203 GLU A CA 1
ATOM 1404 C C . GLU A 1 175 ? 4.048 18.106 83.458 1.00 10.55 203 GLU A C 1
ATOM 1405 O O . GLU A 1 175 ? 3.269 17.500 82.709 1.00 13.38 203 GLU A O 1
ATOM 1411 N N . ARG A 1 176 ? 3.732 18.383 84.712 1.00 10.13 204 ARG A N 1
ATOM 1412 C CA . ARG A 1 176 ? 2.482 17.986 85.341 1.00 10.46 204 ARG A CA 1
ATOM 1413 C C . ARG A 1 176 ? 1.419 19.067 85.234 1.00 10.07 204 ARG A C 1
ATOM 1414 O O . ARG A 1 176 ? 0.290 18.826 85.672 1.00 11.19 204 ARG A O 1
ATOM 1422 N N . ILE A 1 177 ? 1.716 20.235 84.653 1.00 10.10 205 ILE A N 1
ATOM 1423 C CA . ILE A 1 177 ? 0.620 21.211 84.474 1.00 10.22 205 ILE A CA 1
ATOM 1424 C C . ILE A 1 177 ? -0.399 20.633 83.506 1.00 10.50 205 ILE A C 1
ATOM 1425 O O . ILE A 1 177 ? -0.030 20.056 82.473 1.00 13.04 205 ILE A O 1
ATOM 1430 N N . GLU A 1 178 ? -1.672 20.755 83.843 1.00 10.02 206 GLU A N 1
ATOM 1431 C CA . GLU A 1 178 ? -2.770 20.335 82.998 1.00 11.02 206 GLU A CA 1
ATOM 1432 C C . GLU A 1 178 ? -3.648 21.531 82.673 1.00 10.59 206 GLU A C 1
ATOM 1433 O O . GLU A 1 178 ? -4.026 22.251 83.598 1.00 11.89 206 GLU A O 1
ATOM 1439 N N . ILE A 1 179 ? -3.946 21.714 81.401 1.00 11.90 207 ILE A N 1
ATOM 1440 C CA . ILE A 1 179 ? -4.755 22.839 80.923 1.00 12.62 207 ILE A CA 1
ATOM 1441 C C . ILE A 1 179 ? -5.890 22.306 80.053 1.00 12.38 207 ILE A C 1
ATOM 1442 O O . ILE A 1 179 ? -5.691 21.370 79.259 1.00 16.39 207 ILE A O 1
ATOM 1447 N N . ASN A 1 180 ? -7.075 22.899 80.176 1.00 12.39 208 ASN A N 1
ATOM 1448 C CA . ASN A 1 180 ? -8.197 22.631 79.294 1.00 12.29 208 ASN A CA 1
ATOM 1449 C C . ASN A 1 180 ? -8.009 23.371 77.969 1.00 11.16 208 ASN A C 1
ATOM 1450 O O . ASN A 1 180 ? -8.208 24.586 77.919 1.00 12.08 208 ASN A O 1
ATOM 1455 N N . LYS A 1 181 ? -7.608 22.632 76.946 1.00 12.85 209 LYS A N 1
ATOM 1456 C CA . LYS A 1 181 ? -7.186 23.201 75.675 1.00 14.39 209 LYS A CA 1
ATOM 1457 C C . LYS A 1 181 ? -8.372 23.838 74.955 1.00 12.87 209 LYS A C 1
ATOM 1458 O O . LYS A 1 181 ? -8.165 24.604 74.008 1.00 16.49 209 LYS A O 1
ATOM 1464 N N . SER A 1 182 ? -9.616 23.589 75.366 1.00 12.90 210 SER A N 1
ATOM 1465 C CA . SER A 1 182 ? -10.751 24.259 74.741 1.00 14.20 210 SER A CA 1
ATOM 1466 C C . SER A 1 182 ? -10.897 25.705 75.218 1.00 13.64 210 SER A C 1
ATOM 1467 O O . SER A 1 182 ? -11.653 26.465 74.598 1.00 17.04 210 SER A O 1
ATOM 1470 N N A LYS A 1 183 ? -10.237 26.106 76.299 0.50 12.11 211 LYS A N 1
ATOM 1471 N N B LYS A 1 183 ? -10.152 26.049 76.255 0.50 11.59 211 LYS A N 1
ATOM 1472 C CA A LYS A 1 183 ? -10.371 27.431 76.899 0.50 11.50 211 LYS A CA 1
ATOM 1473 C CA B LYS A 1 183 ? -10.330 27.317 76.940 0.50 11.93 211 LYS A CA 1
ATOM 1474 C C A LYS A 1 183 ? -9.048 28.201 76.977 0.50 10.30 211 LYS A C 1
ATOM 1475 C C B LYS A 1 183 ? -9.077 28.178 77.051 0.50 11.04 211 LYS A C 1
ATOM 1476 O O A LYS A 1 183 ? -9.039 29.415 76.739 0.50 11.02 211 LYS A O 1
ATOM 1477 O O B LYS A 1 183 ? -9.135 29.405 76.910 0.50 13.54 211 LYS A O 1
ATOM 1488 N N . ILE A 1 184 ? -7.961 27.533 77.319 1.00 10.34 212 ILE A N 1
ATOM 1489 C CA . ILE A 1 184 ? -6.701 28.200 77.623 1.00 10.08 212 ILE A CA 1
ATOM 1490 C C . ILE A 1 184 ? -5.557 27.620 76.813 1.00 9.40 212 ILE A C 1
ATOM 1491 O O . ILE A 1 184 ? -5.526 26.418 76.558 1.00 10.90 212 ILE A O 1
ATOM 1496 N N . MET A 1 185 ? -4.600 28.476 76.481 1.00 9.75 213 MET A N 1
ATOM 1497 C CA . MET A 1 185 ? -3.291 28.031 76.027 1.00 10.36 213 MET A CA 1
ATOM 1498 C C . MET A 1 185 ? -2.243 28.678 76.932 1.00 9.37 213 MET A C 1
ATOM 1499 O O . MET A 1 185 ? -2.384 29.839 77.322 1.00 11.19 213 MET A O 1
ATOM 1504 N N . ILE A 1 186 ? -1.205 27.918 77.233 1.00 9.65 214 ILE A N 1
ATOM 1505 C CA . ILE A 1 186 ? -0.053 28.468 77.937 1.00 9.72 214 ILE A CA 1
ATOM 1506 C C . ILE A 1 186 ? 1.194 28.268 77.081 1.00 9.57 214 ILE A C 1
ATOM 1507 O O . ILE A 1 186 ? 1.262 27.390 76.219 1.00 10.86 214 ILE A O 1
ATOM 1512 N N . ARG A 1 187 ? 2.170 29.133 77.344 1.00 9.92 215 ARG A N 1
ATOM 1513 C CA . ARG A 1 187 ? 3.491 29.045 76.748 1.00 9.74 215 ARG A CA 1
ATOM 1514 C C . ARG A 1 187 ? 4.541 29.312 77.816 1.00 9.26 215 ARG A C 1
ATOM 1515 O O . ARG A 1 187 ? 4.201 29.897 78.841 1.00 10.19 215 ARG A O 1
ATOM 1523 N N A SER A 1 188 ? 5.775 28.897 77.552 0.50 10.32 216 SER A N 1
ATOM 1524 N N B SER A 1 188 ? 5.792 28.925 77.580 0.50 10.09 216 SER A N 1
ATOM 1525 C CA A SER A 1 188 ? 6.837 29.114 78.535 0.50 9.97 216 SER A CA 1
ATOM 1526 C CA B SER A 1 188 ? 6.802 29.110 78.625 0.50 12.08 216 SER A CA 1
ATOM 1527 C C A SER A 1 188 ? 7.011 30.587 78.854 0.50 10.76 216 SER A C 1
ATOM 1528 C C B SER A 1 188 ? 7.229 30.557 78.793 0.50 11.76 216 SER A C 1
ATOM 1529 O O A SER A 1 188 ? 7.121 30.951 80.022 0.50 12.45 216 SER A O 1
ATOM 1530 O O B SER A 1 188 ? 7.768 30.895 79.841 0.50 18.45 216 SER A O 1
ATOM 1535 N N . MET A 1 189 ? 6.995 31.430 77.811 1.00 9.82 217 MET A N 1
ATOM 1536 C CA . MET A 1 189 ? 7.108 32.863 78.090 1.00 11.24 217 MET A CA 1
ATOM 1537 C C . MET A 1 189 ? 5.986 33.613 77.391 1.00 9.50 217 MET A C 1
ATOM 1538 O O . MET A 1 189 ? 5.440 33.235 76.366 1.00 10.33 217 MET A O 1
ATOM 1543 N N . GLU A 1 190 ? 5.660 34.736 78.041 1.00 9.25 218 GLU A N 1
ATOM 1544 C CA . GLU A 1 190 ? 4.538 35.570 77.605 1.00 8.99 218 GLU A CA 1
ATOM 1545 C C . GLU A 1 190 ? 4.690 36.030 76.160 1.00 8.27 218 GLU A C 1
ATOM 1546 O O . GLU A 1 190 ? 3.692 36.146 75.449 1.00 8.95 218 GLU A O 1
ATOM 1552 N N . MET A 1 191 ? 5.920 36.258 75.707 1.00 8.81 219 MET A N 1
ATOM 1553 C CA . MET A 1 191 ? 6.091 36.745 74.336 1.00 9.44 219 MET A CA 1
ATOM 1554 C C . MET A 1 191 ? 5.602 35.730 73.323 1.00 9.06 219 MET A C 1
ATOM 1555 O O . MET A 1 191 ? 5.219 36.121 72.207 1.00 10.93 219 MET A O 1
ATOM 1560 N N . GLU A 1 192 ? 5.590 34.452 73.658 1.00 9.09 220 GLU A N 1
ATOM 1561 C CA . GLU A 1 192 ? 5.091 33.444 72.721 1.00 9.33 220 GLU A CA 1
ATOM 1562 C C . GLU A 1 192 ? 3.587 33.532 72.526 1.00 8.56 220 GLU A C 1
ATOM 1563 O O . GLU A 1 192 ? 3.050 33.071 71.505 1.00 10.09 220 GLU A O 1
ATOM 1569 N N . LEU A 1 193 ? 2.877 34.119 73.502 1.00 9.12 221 LEU A N 1
ATOM 1570 C CA . LEU A 1 193 ? 1.439 34.264 73.392 1.00 8.75 221 LEU A CA 1
ATOM 1571 C C . LEU A 1 193 ? 1.058 35.263 72.290 1.00 9.33 221 LEU A C 1
ATOM 1572 O O . LEU A 1 193 ? -0.046 35.180 71.735 1.00 9.85 221 LEU A O 1
ATOM 1577 N N . ILE A 1 194 ? 1.966 36.189 71.991 1.00 9.61 222 ILE A N 1
ATOM 1578 C CA . ILE A 1 194 ? 1.704 37.171 70.930 1.00 9.81 222 ILE A CA 1
ATOM 1579 C C . ILE A 1 194 ? 1.350 36.454 69.640 1.00 10.53 222 ILE A C 1
ATOM 1580 O O . ILE A 1 194 ? 0.400 36.825 68.943 1.00 12.62 222 ILE A O 1
ATOM 1585 N N . HIS A 1 195 ? 2.104 35.402 69.312 1.00 11.62 223 HIS A N 1
ATOM 1586 C CA . HIS A 1 195 ? 1.869 34.639 68.078 1.00 13.28 223 HIS A CA 1
ATOM 1587 C C . HIS A 1 195 ? 0.500 33.983 68.080 1.00 12.72 223 HIS A C 1
ATOM 1588 O O . HIS A 1 195 ? -0.150 33.903 67.030 1.00 14.58 223 HIS A O 1
ATOM 1595 N N . LEU A 1 196 ? 0.069 33.484 69.227 1.00 11.79 224 LEU A N 1
ATOM 1596 C CA . LEU A 1 196 ? -1.206 32.804 69.330 1.00 11.93 224 LEU A CA 1
ATOM 1597 C C . LEU A 1 196 ? -2.382 33.756 69.178 1.00 11.71 224 LEU A C 1
ATOM 1598 O O . LEU A 1 196 ? -3.425 33.401 68.613 1.00 13.69 224 LEU A O 1
ATOM 1603 N N . VAL A 1 19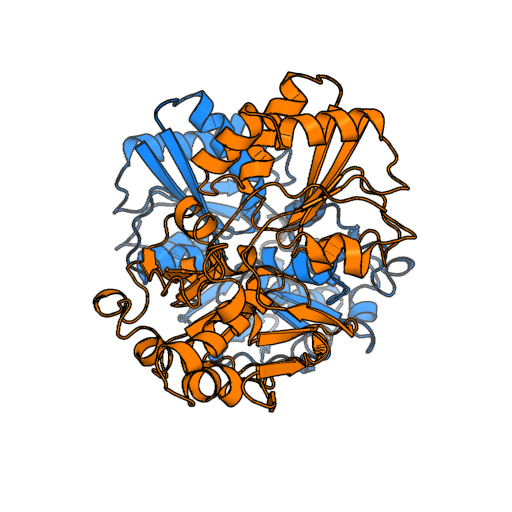7 ? -2.251 34.976 69.696 1.00 11.54 225 VAL A N 1
ATOM 1604 C CA . VAL A 1 197 ? -3.321 35.956 69.482 1.00 12.11 225 VAL A CA 1
ATOM 1605 C C . VAL A 1 197 ? -3.296 36.408 68.025 1.00 13.35 225 VAL A C 1
ATOM 1606 O O . VAL A 1 197 ? -4.346 36.512 67.399 1.00 14.84 225 VAL A O 1
ATOM 1610 N N . GLU A 1 198 ? -2.110 36.638 67.451 1.00 14.11 226 GLU A N 1
ATOM 1611 C CA . GLU A 1 198 ? -2.027 37.053 66.044 1.00 17.35 226 GLU A CA 1
ATOM 1612 C C . GLU A 1 198 ? -2.580 35.997 65.104 1.00 18.29 226 GLU A C 1
ATOM 1613 O O . GLU A 1 198 ? -3.152 36.308 64.054 1.00 23.13 226 GLU A O 1
ATOM 1619 N N . SER A 1 199 ? -2.460 34.719 65.433 1.00 17.30 227 SER A N 1
ATOM 1620 C CA . SER A 1 199 ? -2.974 33.692 64.534 1.00 19.28 227 SER A CA 1
ATOM 1621 C C . SER A 1 199 ? -4.458 33.425 64.752 1.00 19.76 227 SER A C 1
ATOM 1622 O O . SER A 1 199 ? -5.054 32.626 64.043 1.00 24.23 227 SER A O 1
ATOM 1625 N N . GLY A 1 200 ? -5.070 34.054 65.754 1.00 16.73 228 GLY A N 1
ATOM 1626 C CA . GLY A 1 200 ? -6.450 33.753 66.076 1.00 16.10 228 GLY A CA 1
ATOM 1627 C C . GLY A 1 200 ? -6.665 32.542 66.957 1.00 15.30 228 GLY A C 1
ATOM 1628 O O . GLY A 1 200 ? -7.822 32.165 67.193 1.00 19.88 228 GLY A O 1
ATOM 1629 N N . GLU A 1 201 ? -5.622 31.909 67.487 1.00 13.15 229 GLU A N 1
ATOM 1630 C CA . GLU A 1 201 ? -5.780 30.786 68.389 1.00 13.71 229 GLU A CA 1
ATOM 1631 C C . GLU A 1 201 ? -6.233 31.196 69.793 1.00 12.83 229 GLU A C 1
ATOM 1632 O O . GLU A 1 201 ? -6.717 30.331 70.544 1.00 14.90 229 GLU A O 1
ATOM 1638 N N . LEU A 1 202 ? -6.046 32.458 70.129 1.00 11.24 230 LEU A N 1
ATOM 1639 C CA . LEU A 1 202 ? -6.508 33.036 71.374 1.00 10.82 230 LEU A CA 1
ATOM 1640 C C . LEU A 1 202 ? -7.220 34.361 71.093 1.00 10.76 230 LEU A C 1
ATOM 1641 O O . LEU A 1 202 ? -6.795 35.097 70.208 1.00 12.54 230 LEU A O 1
ATOM 1646 N N . ASP A 1 203 ? -8.255 34.652 71.866 1.00 10.11 231 ASP A N 1
ATOM 1647 C CA . ASP A 1 203 ? -8.898 35.958 71.828 1.00 10.69 231 ASP A CA 1
ATOM 1648 C C . ASP A 1 203 ? -8.191 36.989 72.713 1.00 9.82 231 ASP A C 1
ATOM 1649 O O . ASP A 1 203 ? -8.060 38.163 72.342 1.00 10.34 231 ASP A O 1
ATOM 1654 N N . TYR A 1 204 ? -7.791 36.579 73.910 1.00 9.49 232 TYR A N 1
ATOM 1655 C CA . TYR A 1 204 ? -7.254 37.475 74.922 1.00 8.85 232 TYR A CA 1
ATOM 1656 C C . TYR A 1 204 ? -5.981 36.879 75.523 1.00 8.17 232 TYR A C 1
ATOM 1657 O O . TYR A 1 204 ? -5.821 35.649 75.552 1.00 9.25 232 TYR A O 1
ATOM 1666 N N . PHE A 1 205 ? -5.106 37.731 76.041 1.00 8.60 233 PHE A N 1
ATOM 1667 C CA . PHE A 1 205 ? -3.971 37.212 76.808 1.00 8.35 233 PHE A CA 1
ATOM 1668 C C . PHE A 1 205 ? -3.593 38.218 77.878 1.00 7.66 233 PHE A C 1
ATOM 1669 O O . PHE A 1 205 ? -3.660 39.431 77.691 1.00 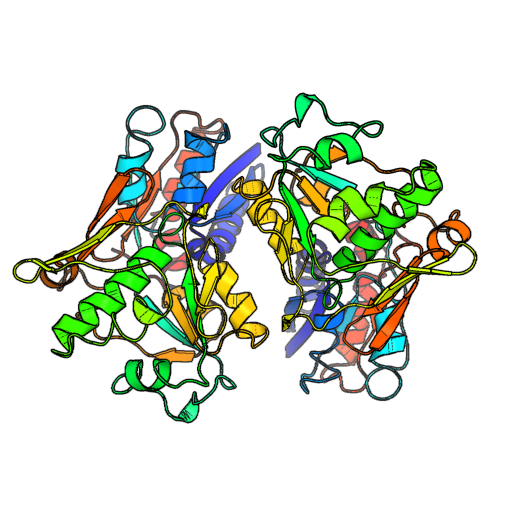8.80 233 PHE A O 1
ATOM 1677 N N . PHE A 1 206 ? -3.172 37.683 79.007 1.00 7.92 234 PHE A N 1
ATOM 1678 C CA . PHE A 1 206 ? -2.589 38.479 80.082 1.00 8.23 234 PHE A CA 1
ATOM 1679 C C . PHE A 1 206 ? -1.137 38.775 79.755 1.00 7.95 234 PHE A C 1
ATOM 1680 O O . PHE A 1 206 ? -0.361 37.869 79.409 1.00 8.94 234 PHE A O 1
ATOM 1688 N N . ILE A 1 207 ? -0.776 40.056 79.841 1.00 8.49 235 ILE A N 1
ATOM 1689 C CA . ILE A 1 207 ? 0.523 40.499 79.357 1.00 8.58 235 ILE A CA 1
ATOM 1690 C C . ILE A 1 207 ? 0.870 41.831 80.007 1.00 7.94 235 ILE A C 1
ATOM 1691 O O . ILE A 1 207 ? -0.006 42.543 80.482 1.00 9.10 235 ILE A O 1
ATOM 1696 N N . TYR A 1 208 ? 2.155 42.181 79.982 1.00 8.21 236 TYR A N 1
ATOM 1697 C CA . TYR A 1 208 ? 2.530 43.531 80.409 1.00 8.25 236 TYR A CA 1
ATOM 1698 C C . TYR A 1 208 ? 1.999 44.592 79.467 1.00 8.33 236 TYR A C 1
ATOM 1699 O O . TYR A 1 208 ? 1.980 44.438 78.249 1.00 8.77 236 TYR A O 1
ATOM 1708 N N . LYS A 1 209 ? 1.638 45.729 80.065 1.00 8.42 237 LYS A N 1
ATOM 1709 C CA . LYS A 1 209 ? 1.214 46.894 79.313 1.00 9.13 237 LYS A CA 1
ATOM 1710 C C . LYS A 1 209 ? 2.269 47.318 78.292 1.00 8.92 237 LYS A C 1
ATOM 1711 O O . LYS A 1 209 ? 1.928 47.694 77.162 1.00 9.82 237 LYS A O 1
ATOM 1717 N N . SER A 1 210 ? 3.545 47.260 78.664 1.00 9.23 238 SER A N 1
ATOM 1718 C CA . SER A 1 210 ? 4.580 47.712 77.722 1.00 9.57 238 SER A CA 1
ATOM 1719 C C . SER A 1 210 ? 4.557 46.885 76.446 1.00 9.61 238 SER A C 1
ATOM 1720 O O . SER A 1 210 ? 4.671 47.414 75.333 1.00 10.47 238 SER A O 1
ATOM 1723 N N . VAL A 1 211 ? 4.423 45.570 76.599 1.00 9.50 239 VAL A N 1
ATOM 1724 C CA . VAL A 1 211 ? 4.448 44.661 75.453 1.00 9.75 239 VAL A CA 1
ATOM 1725 C C . VAL A 1 211 ? 3.185 44.842 74.617 1.00 9.47 239 VAL A C 1
ATOM 1726 O O . VAL A 1 211 ? 3.220 44.831 73.381 1.00 10.31 239 VAL A O 1
ATOM 1730 N N . ALA A 1 212 ? 2.029 45.011 75.252 1.00 9.44 240 ALA A N 1
ATOM 1731 C CA . ALA A 1 212 ? 0.803 45.250 74.525 1.00 10.03 240 ALA A CA 1
ATOM 1732 C C . ALA A 1 212 ? 0.963 46.478 73.627 1.00 10.41 240 ALA A C 1
ATOM 1733 O O . ALA A 1 212 ? 0.595 46.462 72.457 1.00 12.13 240 ALA A O 1
ATOM 1735 N N . LYS A 1 213 ? 1.525 47.550 74.201 1.00 10.75 241 LYS A N 1
ATOM 1736 C CA . LYS A 1 213 ? 1.711 48.775 73.426 1.00 12.05 241 LYS A CA 1
ATOM 1737 C C . LYS A 1 213 ? 2.738 48.587 72.318 1.00 12.32 241 LYS A C 1
ATOM 1738 O O . LYS A 1 213 ? 2.523 49.041 71.184 1.00 14.15 241 LYS A O 1
ATOM 1744 N N . GLN A 1 214 ? 3.855 47.919 72.601 1.00 11.56 242 GLN A N 1
ATOM 1745 C CA . GLN A 1 214 ? 4.895 47.697 71.598 1.00 12.10 242 GLN A CA 1
ATOM 1746 C C . GLN A 1 214 ? 4.353 46.967 70.375 1.00 12.70 242 GLN A C 1
ATOM 1747 O O . GLN A 1 214 ? 4.770 47.273 69.262 1.00 15.59 242 GLN A O 1
ATOM 1753 N N . HIS A 1 215 ? 3.452 46.018 70.598 1.00 11.83 243 HIS A N 1
ATOM 1754 C CA . HIS A 1 215 ? 2.966 45.139 69.545 1.00 12.68 243 HIS A CA 1
ATOM 1755 C C . HIS A 1 215 ? 1.605 45.574 69.017 1.00 13.70 243 HIS A C 1
ATOM 1756 O O . HIS A 1 215 ? 0.998 44.897 68.182 1.00 18.42 243 HIS A O 1
ATOM 1763 N N . GLY A 1 216 ? 1.109 46.730 69.446 1.00 13.81 244 GLY A N 1
ATOM 1764 C CA . GLY A 1 216 ? -0.074 47.319 68.860 1.00 15.82 244 GLY A CA 1
ATOM 1765 C C . GLY A 1 216 ? -1.377 46.656 69.244 1.00 14.09 244 GLY A C 1
ATOM 1766 O O . GLY A 1 216 ? -2.368 46.793 68.530 1.00 19.36 244 GLY A O 1
ATOM 1767 N N . PHE A 1 217 ? -1.411 45.927 70.366 1.00 11.56 245 PHE A N 1
ATOM 1768 C CA . PHE A 1 217 ? -2.647 45.319 70.831 1.00 11.48 245 PHE A CA 1
ATOM 1769 C C . PHE A 1 217 ? -3.536 46.313 71.561 1.00 11.24 245 PHE A C 1
ATOM 1770 O O . PHE A 1 217 ? -3.063 47.252 72.209 1.00 13.39 245 PHE A O 1
ATOM 1778 N N . ASN A 1 218 ? -4.847 46.095 71.462 1.00 11.05 246 ASN A N 1
ATOM 1779 C CA . ASN A 1 218 ? -5.752 46.730 72.406 1.00 11.22 246 ASN A CA 1
ATOM 1780 C C . ASN A 1 218 ? -5.540 46.120 73.777 1.00 10.49 246 ASN A C 1
ATOM 1781 O O . ASN A 1 218 ? -5.058 44.986 73.904 1.00 10.63 246 ASN A O 1
ATOM 1786 N N . PHE A 1 219 ? -5.937 46.842 74.832 1.00 10.89 247 PHE A N 1
ATOM 1787 C CA . PHE A 1 219 ? -5.909 46.221 76.149 1.00 10.57 247 PHE A CA 1
ATOM 1788 C C . PHE A 1 219 ? -6.914 46.896 77.084 1.00 10.93 247 PHE A C 1
ATOM 1789 O O . PHE A 1 219 ? -7.264 48.071 76.941 1.00 12.86 247 PHE A O 1
ATOM 1797 N N . VAL A 1 220 ? -7.366 46.090 78.035 1.00 10.69 248 VAL A N 1
ATOM 1798 C CA . VAL A 1 220 ? -8.139 46.545 79.185 1.00 12.54 248 VAL A CA 1
ATOM 1799 C C . VAL A 1 220 ? -7.180 46.748 80.344 1.00 10.44 248 VAL A C 1
ATOM 1800 O O . VAL A 1 220 ? -6.421 45.826 80.675 1.00 11.10 248 VAL A O 1
ATOM 1804 N N . GLU A 1 221 ? -7.218 47.924 80.983 1.00 11.83 249 GLU A N 1
ATOM 1805 C CA . GLU A 1 221 ? -6.494 48.093 82.231 1.00 12.10 249 GLU A CA 1
ATOM 1806 C C . GLU A 1 221 ? -7.311 47.450 83.351 1.00 11.93 249 GLU A C 1
ATOM 1807 O O . GLU A 1 221 ? -8.518 47.667 83.480 1.00 16.11 249 GLU A O 1
ATOM 1813 N N . LEU A 1 222 ? -6.615 46.670 84.143 1.00 11.26 250 LEU A N 1
ATOM 1814 C CA . LEU A 1 222 ? -7.185 46.028 85.317 1.00 10.76 250 LEU A CA 1
ATOM 1815 C C . LEU A 1 222 ? -7.041 46.994 86.486 1.00 10.47 250 LEU A C 1
ATOM 1816 O O . LEU A 1 222 ? -6.187 47.883 86.424 1.00 11.35 250 LEU A O 1
ATOM 1821 N N . PRO A 1 223 ? -7.847 46.873 87.533 1.00 10.64 251 PRO A N 1
ATOM 1822 C CA . PRO A 1 223 ? -7.700 47.779 88.681 1.00 11.25 251 PRO A CA 1
ATOM 1823 C C . PRO A 1 223 ? -6.276 47.835 89.207 1.00 9.80 251 PRO A C 1
ATOM 1824 O O . PRO A 1 223 ? -5.587 46.813 89.303 1.00 10.27 251 PRO A O 1
ATOM 1828 N N . VAL A 1 224 ? -5.854 49.031 89.610 1.00 10.27 252 VAL A N 1
ATOM 1829 C CA . VAL A 1 224 ? -4.538 49.175 90.236 1.00 10.17 252 VAL A CA 1
ATOM 1830 C C . VAL A 1 224 ? -4.405 48.295 91.471 1.00 10.44 252 VAL A C 1
ATOM 1831 O O . VAL A 1 224 ? -3.293 47.897 91.851 1.00 11.20 252 VAL A O 1
ATOM 1835 N N . GLU A 1 225 ? -5.531 47.965 92.103 1.00 11.23 253 GLU A N 1
ATOM 1836 C CA . GLU A 1 225 ? -5.546 47.100 93.271 1.00 11.71 253 GLU A CA 1
ATOM 1837 C C . GLU A 1 225 ? -5.197 45.648 92.946 1.00 12.04 253 GLU A C 1
ATOM 1838 O O . GLU A 1 225 ? -4.961 44.878 93.885 1.00 13.93 253 GLU A O 1
ATOM 1844 N N . ILE A 1 226 ? -5.150 45.274 91.670 1.00 10.43 254 ILE A N 1
ATOM 1845 C CA . ILE A 1 226 ? -4.834 43.884 91.302 1.00 10.45 254 ILE A CA 1
ATOM 1846 C C . ILE A 1 226 ? -3.713 43.773 90.277 1.00 9.59 254 ILE A C 1
ATOM 1847 O O . ILE A 1 226 ? -3.256 42.645 90.037 1.00 10.54 254 ILE A O 1
ATOM 1852 N N . ASP A 1 227 ? -3.260 44.863 89.660 1.00 9.39 255 ASP A N 1
ATOM 1853 C CA . ASP A 1 227 ? -2.458 44.745 88.431 1.00 9.05 255 ASP A CA 1
ATOM 1854 C C . ASP A 1 227 ? -0.947 44.822 88.676 1.00 8.68 255 ASP A C 1
ATOM 1855 O O . ASP A 1 227 ? -0.170 44.805 87.705 1.00 9.11 255 ASP A O 1
ATOM 186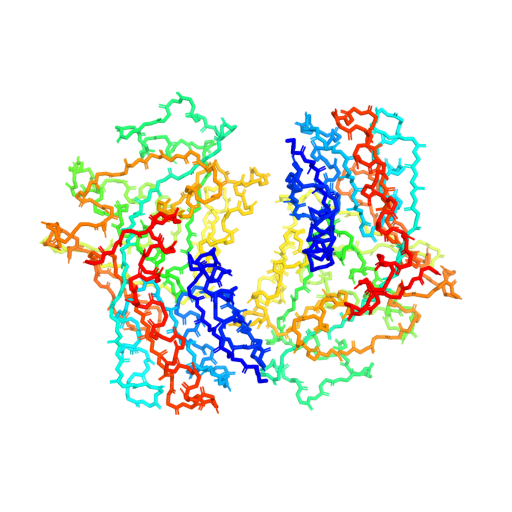0 N N . LEU A 1 228 ? -0.539 44.867 89.930 1.00 9.21 256 LEU A N 1
ATOM 1861 C CA . LEU A 1 228 ? 0.841 44.732 90.387 1.00 9.52 256 LEU A CA 1
ATOM 1862 C C . LEU A 1 228 ? 1.710 45.898 89.936 1.00 9.31 256 LEU A C 1
ATOM 1863 O O . LEU A 1 228 ? 2.933 45.798 89.957 1.00 11.11 256 LEU A O 1
ATOM 1868 N N . SER A 1 229 ? 1.097 47.039 89.600 1.00 9.28 257 SER A N 1
ATOM 1869 C CA . SER A 1 229 ? 1.892 48.116 89.002 1.00 9.79 257 SER A CA 1
ATOM 1870 C C . SER A 1 229 ? 2.449 49.126 89.989 1.00 11.09 257 SER A C 1
ATOM 1871 O O . SER A 1 229 ? 3.514 49.681 89.712 1.00 12.54 257 SER A O 1
ATOM 1874 N N . SER A 1 230 ? 1.762 49.394 91.092 1.00 11.62 258 SER A N 1
ATOM 1875 C CA . SER A 1 230 ? 2.017 50.589 91.889 1.00 12.41 258 SER A CA 1
ATOM 1876 C C . SER A 1 230 ? 2.607 50.282 93.255 1.00 12.97 258 SER A C 1
ATOM 1877 O O . SER A 1 230 ? 2.080 49.443 94.000 1.00 14.39 258 SER A O 1
ATOM 1880 N N . PRO A 1 231 ? 3.668 50.980 93.662 1.00 14.08 259 PRO A N 1
ATOM 1881 C CA . PRO A 1 231 ? 4.214 50.742 95.006 1.00 16.30 259 PRO A CA 1
ATOM 1882 C C . PRO A 1 231 ? 3.206 51.083 96.098 1.00 15.61 259 PRO A C 1
ATOM 1883 O O . PRO A 1 231 ? 3.316 50.565 97.212 1.00 19.96 259 PRO A O 1
ATOM 1887 N N . ASP A 1 232 ? 2.219 51.917 95.811 1.00 14.85 260 ASP A N 1
ATOM 1888 C CA . ASP A 1 232 ? 1.268 52.340 96.831 1.00 15.25 260 ASP A CA 1
ATOM 1889 C C . ASP A 1 232 ? 0.233 51.270 97.173 1.00 15.25 260 ASP A C 1
ATOM 1890 O O . ASP A 1 232 ? -0.518 51.446 98.142 1.00 18.26 260 ASP A O 1
ATOM 1895 N N . TYR A 1 233 ? 0.188 50.185 96.397 1.00 14.20 261 TYR A N 1
ATOM 1896 C CA . TYR A 1 233 ? -0.733 49.083 96.648 1.00 14.09 261 TYR A CA 1
ATOM 1897 C C . TYR A 1 233 ? -0.017 47.796 97.042 1.00 14.15 261 TYR A C 1
ATOM 1898 O O . TYR A 1 233 ? -0.587 46.701 97.001 1.00 14.51 261 TYR A O 1
ATOM 1907 N N . ALA A 1 234 ? 1.234 47.902 97.459 1.00 15.25 262 ALA A N 1
ATOM 1908 C CA . ALA A 1 234 ? 2.007 46.708 97.840 1.00 15.44 262 ALA A CA 1
ATOM 1909 C C . ALA A 1 234 ? 1.316 45.877 98.907 1.00 15.06 262 ALA A C 1
ATOM 1910 O O . ALA A 1 234 ? 1.366 44.635 98.898 1.00 13.88 262 ALA A O 1
ATOM 1912 N N . GLU A 1 235 ? 0.659 46.512 99.864 1.00 16.03 263 GLU A N 1
ATOM 1913 C CA . GLU A 1 235 ? 0.007 45.723 100.916 1.00 16.62 263 GLU A CA 1
ATOM 1914 C C . GLU A 1 235 ? -1.130 44.898 100.319 1.00 15.33 263 GLU A C 1
ATOM 1915 O O . GLU A 1 235 ? -1.286 43.752 100.751 1.00 18.18 263 GLU A O 1
ATOM 1921 N N . LEU A 1 236 ? -1.906 45.381 99.355 1.00 15.29 264 LEU A N 1
ATOM 1922 C CA . LEU A 1 236 ? -2.920 44.534 98.721 1.00 13.96 264 LEU A CA 1
ATOM 1923 C C . LEU A 1 236 ? -2.267 43.417 97.917 1.00 12.28 264 LEU A C 1
ATOM 1924 O O . LEU A 1 236 ? -2.685 42.248 97.953 1.00 12.52 264 LEU A O 1
ATOM 1929 N N . TYR A 1 237 ? -1.225 43.720 97.162 1.00 11.81 265 TYR A N 1
ATOM 1930 C CA . TYR A 1 237 ? -0.609 42.714 96.291 1.00 11.34 265 TYR A CA 1
ATOM 1931 C C . TYR A 1 237 ? -0.051 41.524 97.080 1.00 11.18 265 TYR A C 1
ATOM 1932 O O . TYR A 1 237 ? -0.035 40.397 96.589 1.00 11.27 265 TYR A O 1
ATOM 1941 N N . SER A 1 238 ? 0.411 41.804 98.302 1.00 11.84 266 SER A N 1
ATOM 1942 C CA . SER A 1 238 ? 1.103 40.794 99.090 1.00 12.72 266 SER A CA 1
ATOM 1943 C C . SER A 1 238 ? 0.181 39.707 99.618 1.00 11.59 266 SER A C 1
ATOM 1944 O O . SER A 1 238 ? 0.659 38.781 100.278 1.00 13.54 266 SER A O 1
ATOM 1947 N N . LYS A 1 239 ? -1.117 39.794 99.368 1.00 11.81 267 LYS A N 1
ATOM 1948 C CA . LYS A 1 239 ? -2.052 38.781 99.869 1.00 12.10 267 LYS A CA 1
ATOM 1949 C C . LYS A 1 239 ? -2.055 37.520 99.015 1.00 11.48 267 LYS A C 1
ATOM 1950 O O . LYS A 1 239 ? -2.752 36.551 99.372 1.00 14.15 267 LYS A O 1
ATOM 1956 N N . VAL A 1 240 ? -1.325 37.510 97.901 1.00 11.12 268 VAL A N 1
ATOM 1957 C CA . VAL A 1 240 ? -1.202 36.302 97.075 1.00 11.29 268 VAL A CA 1
ATOM 1958 C C . VAL A 1 240 ? 0.261 35.881 96.983 1.00 11.30 268 VAL A C 1
ATOM 1959 O O . VAL A 1 240 ? 1.163 36.716 96.959 1.00 12.86 268 VAL A O 1
ATOM 1963 N N . LYS A 1 241 ? 0.480 34.559 96.941 1.00 11.67 269 LYS A N 1
ATOM 1964 C CA . LYS A 1 241 ? 1.805 33.978 96.822 1.00 12.08 269 LYS A CA 1
ATOM 1965 C C . LYS A 1 241 ? 1.735 32.760 95.896 1.00 11.09 269 LYS A C 1
ATOM 1966 O O . LYS A 1 241 ? 0.728 32.038 95.930 1.00 11.78 269 LYS A O 1
ATOM 1972 N N . VAL A 1 242 ? 2.793 32.561 95.119 1.00 10.77 270 VAL A N 1
ATOM 1973 C CA . VAL A 1 242 ? 2.907 31.363 94.285 1.00 11.26 270 VAL A CA 1
ATOM 1974 C C . VAL A 1 242 ? 4.199 30.664 94.663 1.00 11.26 270 VAL A C 1
ATOM 1975 O O . VAL A 1 242 ? 5.270 31.273 94.732 1.00 13.16 270 VAL A O 1
ATOM 1979 N N . VAL A 1 243 ? 4.075 29.346 94.916 1.00 12.34 271 VAL A N 1
ATOM 1980 C CA . VAL A 1 243 ? 5.252 28.517 95.171 1.00 12.44 271 VAL A CA 1
ATOM 1981 C C . VAL A 1 243 ? 5.582 27.835 93.848 1.00 11.70 271 VAL A C 1
ATOM 1982 O O . VAL A 1 243 ? 4.811 26.984 93.362 1.00 12.64 271 VAL A O 1
ATOM 1986 N N . LEU A 1 244 ? 6.682 28.237 93.241 1.00 11.96 272 LEU A N 1
ATOM 1987 C CA . LEU A 1 244 ? 7.080 27.669 91.951 1.00 11.70 272 LEU A CA 1
ATOM 1988 C C . LEU A 1 244 ? 7.509 26.223 92.131 1.00 12.51 272 LEU A C 1
ATOM 1989 O O . LEU A 1 244 ? 7.822 25.779 93.240 1.00 14.89 272 LEU A O 1
ATOM 1994 N N . ALA A 1 245 ? 7.533 25.437 91.053 1.00 13.57 273 ALA A N 1
ATOM 1995 C CA . ALA A 1 245 ? 7.865 24.018 91.203 1.00 15.67 273 ALA A CA 1
ATOM 1996 C C . ALA A 1 245 ? 9.282 23.800 91.709 1.00 17.91 273 ALA A C 1
ATOM 1997 O O . ALA A 1 245 ? 9.540 22.729 92.266 1.00 22.90 273 ALA A O 1
ATOM 1999 N N . ASN A 1 246 ? 10.180 24.751 91.502 1.00 17.97 274 ASN A N 1
ATOM 2000 C CA . ASN A 1 246 ? 11.534 24.615 92.058 1.00 19.32 274 ASN A CA 1
ATOM 2001 C C . ASN A 1 246 ? 11.588 24.957 93.543 1.00 19.28 274 ASN A C 1
ATOM 2002 O O . ASN A 1 246 ? 12.678 24.962 94.115 1.00 24.59 274 ASN A O 1
ATOM 2007 N N . GLY A 1 247 ? 10.452 25.227 94.172 1.00 17.58 275 GLY A N 1
ATOM 2008 C CA . GLY A 1 247 ? 10.325 25.486 95.588 1.00 18.18 275 GLY A CA 1
ATOM 2009 C C . GLY A 1 247 ? 10.495 26.943 95.973 1.00 17.64 275 GLY A C 1
ATOM 2010 O O . GLY A 1 247 ? 10.314 27.287 97.144 1.00 20.50 275 GLY A O 1
ATOM 2011 N N . LYS A 1 248 ? 10.827 27.832 95.043 1.00 15.79 276 LYS A N 1
ATOM 2012 C CA . LYS A 1 248 ? 10.975 29.257 95.357 1.00 14.51 276 LYS A CA 1
ATOM 2013 C C . LYS A 1 248 ? 9.591 29.843 95.552 1.00 13.04 276 LYS A C 1
ATOM 2014 O O . LYS A 1 248 ? 8.650 29.474 94.855 1.00 15.12 276 LYS A O 1
ATOM 2020 N N . GLU A 1 249 ? 9.454 30.784 96.475 1.00 13.29 277 GLU A N 1
ATOM 2021 C CA . GLU A 1 249 ? 8.140 31.356 96.756 1.00 13.91 277 GLU A CA 1
ATOM 2022 C C . GLU A 1 249 ? 8.168 32.831 96.374 1.00 13.40 277 GLU A C 1
ATOM 2023 O O . GLU A 1 249 ? 9.008 33.592 96.824 1.00 18.37 277 GLU A O 1
ATOM 2029 N N . VAL A 1 250 ? 7.229 33.199 95.506 1.00 12.98 278 VAL A N 1
ATOM 2030 C CA . VAL A 1 250 ? 7.125 34.583 95.051 1.00 12.46 278 VAL A CA 1
ATOM 2031 C C . VAL A 1 250 ? 5.814 35.150 95.580 1.00 11.85 278 VAL A C 1
ATOM 2032 O O . VAL A 1 250 ? 4.752 34.563 95.450 1.00 13.73 278 VAL A O 1
ATOM 2036 N N . THR A 1 251 ? 5.896 36.319 96.209 1.00 15.89 279 THR A N 1
ATOM 2037 C CA . THR A 1 251 ? 4.738 37.031 96.742 1.00 14.83 279 THR A CA 1
ATOM 2038 C C . THR A 1 251 ? 4.287 38.112 95.773 1.00 14.50 279 THR A C 1
ATOM 2039 O O . THR A 1 251 ? 5.132 38.704 95.087 1.00 16.71 279 THR A O 1
ATOM 2043 N N . GLY A 1 252 ? 2.995 38.413 95.690 1.00 12.92 280 GLY A N 1
ATOM 2044 C CA . GLY A 1 252 ? 2.580 39.572 94.883 1.00 12.56 280 GLY A CA 1
ATOM 2045 C C . GLY A 1 252 ? 3.275 40.840 95.357 1.00 11.27 280 GLY A C 1
ATOM 2046 O O . GLY A 1 252 ? 3.210 41.195 96.543 1.00 12.36 280 GLY A O 1
ATOM 2047 N N . LYS A 1 253 ? 3.907 41.554 94.428 1.00 12.59 281 LYS A N 1
ATOM 2048 C CA . LYS A 1 253 ? 4.736 42.721 94.685 1.00 12.41 281 LYS A CA 1
ATOM 2049 C C . LYS A 1 253 ? 4.608 43.662 93.494 1.00 11.03 281 LYS A C 1
ATOM 2050 O O . LYS A 1 253 ? 4.411 43.184 92.368 1.00 11.81 281 LYS A O 1
ATOM 2056 N N . PRO A 1 254 ? 4.798 44.960 93.710 1.00 11.09 282 PRO A N 1
ATOM 2057 C CA . PRO A 1 254 ? 4.917 45.879 92.567 1.00 11.14 282 PRO A CA 1
ATOM 2058 C C . PRO A 1 254 ? 5.998 45.386 91.625 1.00 10.40 282 PRO A C 1
ATOM 2059 O O . PRO A 1 254 ? 7.075 44.969 92.046 1.00 11.39 282 PRO A O 1
ATOM 2063 N N . ILE A 1 255 ? 5.698 45.455 90.325 1.00 9.61 283 ILE A N 1
ATOM 2064 C CA . ILE A 1 255 ? 6.611 44.920 89.313 1.00 9.31 283 ILE A CA 1
ATOM 2065 C C . ILE A 1 255 ? 7.853 45.796 89.196 1.00 9.72 283 ILE A C 1
ATOM 2066 O O . ILE A 1 255 ? 7.723 46.980 88.874 1.00 10.67 283 ILE A O 1
ATOM 2071 N N . VAL A 1 256 ? 9.016 45.194 89.436 1.00 9.83 284 VAL A N 1
ATOM 2072 C CA . VAL A 1 256 ? 10.312 45.863 89.369 1.00 10.41 284 VAL A CA 1
ATOM 2073 C C . VAL A 1 256 ? 11.306 44.886 88.748 1.00 9.71 284 VAL A C 1
ATOM 2074 O O . VAL A 1 256 ? 11.417 43.743 89.225 1.00 10.57 284 VAL A O 1
ATOM 2078 N N . TYR A 1 257 ? 11.985 45.333 87.693 1.00 9.69 285 TYR A N 1
ATOM 2079 C CA . TYR A 1 257 ? 12.953 44.471 86.990 1.00 10.16 285 TYR A CA 1
ATOM 2080 C C . TYR A 1 257 ? 14.302 44.498 87.708 1.00 10.05 285 TYR A C 1
ATOM 2081 O O . TYR A 1 257 ? 14.559 45.338 88.583 1.00 11.43 285 TYR A O 1
ATOM 2090 N N . GLY A 1 258 ? 15.170 43.537 87.398 1.00 10.33 286 GLY A N 1
ATOM 2091 C CA . GLY A 1 258 ? 16.483 43.487 87.991 1.00 10.91 286 GLY A CA 1
ATOM 2092 C C . GLY A 1 258 ? 17.551 43.074 86.982 1.00 10.13 286 GLY A C 1
ATOM 2093 O O . GLY A 1 258 ? 17.276 42.441 85.964 1.00 10.82 286 GLY A O 1
ATOM 2094 N N . ILE A 1 259 ? 18.786 43.474 87.275 1.00 11.17 287 ILE A N 1
ATOM 2095 C CA . ILE A 1 259 ? 19.929 43.144 86.419 1.00 11.17 287 ILE A CA 1
ATOM 2096 C C . ILE A 1 259 ? 21.127 42.771 87.284 1.00 11.11 287 ILE A C 1
ATOM 2097 O O . ILE A 1 259 ? 21.327 43.280 88.399 1.00 12.20 287 ILE A O 1
ATOM 2102 N N . THR A 1 260 ? 21.930 41.843 86.759 1.00 10.96 288 THR A N 1
ATOM 2103 C CA . THR A 1 260 ? 23.167 41.430 87.394 1.00 11.44 288 THR A CA 1
ATOM 2104 C C . THR A 1 260 ? 24.188 41.011 86.337 1.00 11.72 288 THR A C 1
ATOM 2105 O O . THR A 1 260 ? 23.842 40.823 85.172 1.00 12.79 288 THR A O 1
ATOM 2109 N N . ILE A 1 261 ? 25.426 40.886 86.789 1.00 12.64 289 ILE A N 1
ATOM 2110 C CA . ILE A 1 261 ? 26.521 40.277 86.053 1.00 12.90 289 ILE A CA 1
ATOM 2111 C C . ILE A 1 261 ? 26.860 38.963 86.742 1.00 13.17 289 ILE A C 1
ATOM 2112 O O . ILE A 1 261 ? 27.241 38.979 87.917 1.00 14.26 289 ILE A O 1
ATOM 2117 N N . PRO A 1 262 ? 26.686 37.833 86.087 1.00 13.76 290 PRO A N 1
ATOM 2118 C CA . PRO A 1 262 ? 27.000 36.562 86.761 1.00 14.90 290 PRO A CA 1
ATOM 2119 C C . PRO A 1 262 ? 28.476 36.465 87.119 1.00 15.15 290 PRO A C 1
ATOM 2120 O O . PRO A 1 262 ? 29.329 37.063 86.467 1.00 16.00 290 PRO A O 1
ATOM 2124 N N . LYS A 1 263 ? 28.753 35.653 88.134 1.00 16.57 291 LYS A N 1
ATOM 2125 C CA . LYS A 1 263 ? 30.121 35.443 88.597 1.00 18.14 291 LYS A CA 1
ATOM 2126 C C . LYS A 1 263 ? 31.004 34.845 87.507 1.00 17.80 291 LYS A C 1
ATOM 2127 O O . LYS A 1 263 ? 32.206 35.091 87.497 1.00 22.61 291 LYS A O 1
ATOM 2133 N N . ASN A 1 264 ? 30.420 34.089 86.579 1.00 18.52 292 ASN A N 1
ATOM 2134 C CA . ASN A 1 264 ? 31.199 33.434 85.528 1.00 21.10 292 ASN A CA 1
ATOM 2135 C C . ASN A 1 264 ? 31.242 34.223 84.223 1.00 18.97 292 ASN A C 1
ATOM 2136 O O . ASN A 1 264 ? 31.670 33.674 83.206 1.00 22.13 292 ASN A O 1
ATOM 2141 N N . ALA A 1 265 ? 30.846 35.496 84.253 1.00 17.88 293 ALA A N 1
ATOM 2142 C CA . ALA A 1 265 ? 30.934 36.314 83.046 1.00 17.96 293 ALA A CA 1
ATOM 2143 C C . ALA A 1 265 ? 32.321 36.273 82.419 1.00 19.22 293 ALA A C 1
ATOM 2144 O O . ALA A 1 265 ? 33.331 36.411 83.107 1.00 21.60 293 ALA A O 1
ATOM 2146 N N . GLU A 1 266 ? 32.395 36.097 81.104 1.00 19.44 294 GLU A N 1
ATOM 2147 C CA . GLU A 1 266 ? 33.684 36.126 80.428 1.00 19.73 294 GLU A CA 1
ATOM 2148 C C . GLU A 1 266 ? 34.159 37.525 80.060 1.00 19.20 294 GLU A C 1
ATOM 2149 O O . GLU A 1 266 ? 35.365 37.709 79.862 1.00 26.43 294 GLU A O 1
ATOM 2155 N N . ASN A 1 267 ? 33.268 38.494 79.964 1.00 18.93 295 ASN A N 1
ATOM 2156 C CA . ASN A 1 267 ? 33.556 39.829 79.462 1.00 20.86 295 ASN A CA 1
ATOM 2157 C C . ASN A 1 267 ? 33.115 40.867 80.492 1.00 19.99 295 ASN A C 1
ATOM 2158 O O . ASN A 1 267 ? 32.253 41.704 80.239 1.00 20.43 295 ASN A O 1
ATOM 2163 N N . ARG A 1 268 ? 33.702 40.780 81.696 1.00 20.94 296 ARG A N 1
ATOM 2164 C CA . ARG A 1 268 ? 33.170 41.495 82.848 1.00 21.19 296 ARG A CA 1
ATOM 2165 C C . ARG A 1 268 ? 33.215 43.002 82.652 1.00 20.28 296 ARG A C 1
ATOM 2166 O O . ARG A 1 268 ? 32.268 43.738 82.940 1.00 21.98 296 ARG A O 1
ATOM 2174 N N . GLU A 1 269 ? 34.342 43.497 82.156 1.00 21.46 297 GLU A N 1
ATOM 2175 C CA . GLU A 1 269 ? 34.511 44.937 81.974 1.00 25.80 297 GLU A CA 1
ATOM 2176 C C . GLU A 1 269 ? 33.451 45.523 81.058 1.00 22.34 297 GLU A C 1
ATOM 2177 O O . GLU A 1 269 ? 32.836 46.556 81.351 1.00 21.51 297 GLU A O 1
ATOM 2183 N N . LEU A 1 270 ? 33.200 44.878 79.924 1.00 21.11 298 LEU A N 1
ATOM 2184 C CA . LEU A 1 270 ? 32.149 45.353 79.027 1.00 20.07 298 LEU A CA 1
ATOM 2185 C C . LEU A 1 270 ? 30.756 45.150 79.626 1.00 17.98 298 LEU A C 1
ATOM 2186 O O . LEU A 1 270 ? 29.873 45.977 79.389 1.00 18.17 298 LEU A O 1
ATOM 2191 N N . ALA A 1 271 ? 30.568 44.078 80.394 1.00 17.43 299 ALA A N 1
ATOM 2192 C CA . ALA A 1 271 ? 29.288 43.834 81.072 1.00 15.49 299 ALA A CA 1
ATOM 2193 C C . ALA A 1 271 ? 28.976 44.994 82.020 1.00 15.62 299 ALA A C 1
ATOM 2194 O O . ALA A 1 271 ? 27.824 45.417 82.083 1.00 15.61 299 ALA A O 1
ATOM 2196 N N . VAL A 1 272 ? 29.988 45.488 82.718 1.00 15.91 300 VAL A N 1
ATOM 2197 C CA . VAL A 1 272 ? 29.779 46.632 83.599 1.00 16.08 300 VAL A CA 1
ATOM 2198 C C . VAL A 1 272 ? 29.300 47.828 82.797 1.00 16.07 300 VAL A C 1
ATOM 2199 O O . VAL A 1 272 ? 28.375 48.519 83.209 1.00 18.07 300 VAL A O 1
ATOM 2203 N N . GLU A 1 273 ? 29.936 48.076 81.657 1.00 17.95 301 GLU A N 1
ATOM 2204 C CA . GLU A 1 273 ? 29.468 49.176 80.822 1.00 17.81 301 GLU A CA 1
ATOM 2205 C C . GLU A 1 273 ? 28.058 48.965 80.283 1.00 16.29 301 GLU A C 1
ATOM 2206 O O . GLU A 1 273 ? 27.308 49.939 80.146 1.00 17.96 301 GLU A O 1
ATOM 2212 N N . PHE A 1 274 ? 27.680 47.731 79.957 1.00 15.71 302 PHE A N 1
ATOM 2213 C CA . PHE A 1 274 ? 26.326 47.499 79.484 1.00 15.91 302 PHE A CA 1
ATOM 2214 C C . PHE A 1 274 ? 25.302 47.752 80.593 1.00 14.04 302 PHE A C 1
ATOM 2215 O O . PHE A 1 274 ? 24.256 48.368 80.370 1.00 15.45 302 PHE A O 1
ATOM 2223 N N . VAL A 1 275 ? 25.606 47.271 81.804 1.00 14.88 303 VAL A N 1
ATOM 2224 C CA . VAL A 1 275 ? 24.696 47.504 82.928 1.00 14.21 303 VAL A CA 1
ATOM 2225 C C . VAL A 1 275 ? 24.563 49.004 83.164 1.00 14.93 303 VAL A C 1
ATOM 2226 O O . VAL A 1 275 ? 23.461 49.521 83.373 1.00 15.98 303 VAL A O 1
ATOM 2230 N N . LYS A 1 276 ? 25.683 49.725 83.069 1.00 15.99 304 LYS A N 1
ATOM 2231 C CA . LYS A 1 276 ? 25.615 51.181 83.256 1.00 16.78 304 LYS A CA 1
ATOM 2232 C C . LYS A 1 276 ? 24.684 51.822 82.241 1.00 16.50 304 LYS A C 1
ATOM 2233 O O . LYS A 1 276 ? 23.900 52.720 82.542 1.00 17.90 304 LYS A O 1
ATOM 2239 N N . LEU A 1 277 ? 24.742 51.389 80.983 1.00 16.67 305 LEU A N 1
ATOM 2240 C CA . LEU A 1 277 ? 23.819 51.898 79.977 1.00 15.87 305 LEU A CA 1
ATOM 2241 C C . LEU A 1 277 ? 22.365 51.626 80.352 1.00 16.25 305 LEU A C 1
ATOM 2242 O O . LEU A 1 277 ? 21.516 52.528 80.283 1.00 16.23 305 LEU A O 1
ATOM 2247 N N . VAL A 1 278 ? 22.070 50.381 80.746 1.00 14.14 306 VAL A N 1
ATOM 2248 C CA . VAL A 1 278 ? 20.663 50.073 81.050 1.00 14.76 306 VAL A CA 1
ATOM 2249 C C . VAL A 1 278 ? 20.109 50.975 82.139 1.00 14.45 306 VAL A C 1
ATOM 2250 O O . VAL A 1 278 ? 18.961 51.437 82.043 1.00 15.20 306 VAL A O 1
ATOM 2254 N N . ILE A 1 279 ? 20.885 51.245 83.196 1.00 15.52 307 ILE A N 1
ATOM 2255 C CA . ILE A 1 279 ? 20.325 51.952 84.357 1.00 16.99 307 ILE A CA 1
ATOM 2256 C C . ILE A 1 279 ? 20.525 53.455 84.285 1.00 17.28 307 ILE A C 1
ATOM 2257 O O . ILE A 1 279 ? 20.001 54.203 85.120 1.00 18.21 307 ILE A O 1
ATOM 2262 N N . SER A 1 280 ? 21.289 53.919 83.296 1.00 17.46 308 SER A N 1
ATOM 2263 C CA . SER A 1 280 ? 21.554 55.325 83.044 1.00 19.08 308 SER A CA 1
ATOM 2264 C C . SER A 1 280 ? 20.282 56.079 82.664 1.00 19.72 308 SER A C 1
ATOM 2265 O O . SER A 1 280 ? 19.244 55.493 82.362 1.00 18.59 308 SER A O 1
ATOM 2268 N N . GLU A 1 281 ? 20.405 57.408 82.640 1.00 21.63 309 GLU A N 1
ATOM 2269 C CA . GLU A 1 281 ? 19.274 58.205 82.170 1.00 21.73 309 GLU A CA 1
ATOM 2270 C C . GLU A 1 281 ? 18.927 57.833 80.735 1.00 20.64 309 GLU A C 1
ATOM 2271 O O . GLU A 1 281 ? 17.744 57.763 80.408 1.00 19.77 309 GLU A O 1
ATOM 2277 N N . GLU A 1 282 ? 19.937 57.576 79.902 1.00 20.39 310 GLU A N 1
ATOM 2278 C CA . GLU A 1 282 ? 19.652 57.134 78.537 1.00 19.51 310 GLU A CA 1
ATOM 2279 C C . GLU A 1 282 ? 18.869 55.829 78.517 1.00 17.75 310 GLU A C 1
ATOM 2280 O O . GLU A 1 282 ? 17.931 55.656 77.720 1.00 17.78 310 GLU A O 1
ATOM 2286 N N . GLY A 1 283 ? 19.240 54.891 79.388 1.00 17.49 311 GLY A N 1
ATOM 2287 C CA . GLY A 1 283 ? 18.523 53.614 79.454 1.00 18.83 311 GLY A CA 1
ATOM 2288 C C . GLY A 1 283 ? 17.108 53.773 79.970 1.00 14.65 311 GLY A C 1
ATOM 2289 O O . GLY A 1 283 ? 16.187 53.093 79.512 1.00 15.29 311 GLY A O 1
ATOM 2290 N N . GLN A 1 284 ? 16.910 54.653 80.951 1.00 15.85 312 GLN A N 1
ATOM 2291 C CA . GLN A 1 284 ? 15.574 54.926 81.469 1.00 16.36 312 GLN A CA 1
ATOM 2292 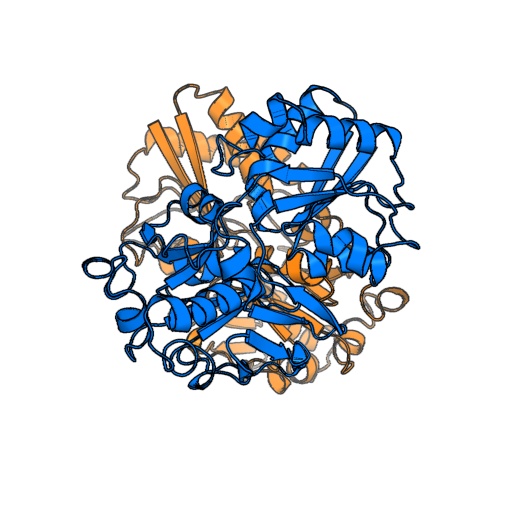C C . GLN A 1 284 ? 14.680 55.474 80.366 1.00 15.78 312 GLN A C 1
ATOM 2293 O O . GLN A 1 284 ? 13.497 55.126 80.276 1.00 16.54 312 GLN A O 1
ATOM 2299 N N . GLU A 1 285 ? 15.242 56.344 79.518 1.00 16.86 313 GLU A N 1
ATOM 2300 C CA . GLU A 1 285 ? 14.454 56.889 78.413 1.00 17.24 313 GLU A CA 1
ATOM 2301 C C . GLU A 1 285 ? 14.153 55.843 77.351 1.00 15.87 313 GLU A C 1
ATOM 2302 O O . GLU A 1 285 ? 13.060 55.848 76.780 1.00 17.28 313 GLU A O 1
ATOM 2308 N N . ILE A 1 286 ? 15.083 54.938 77.066 1.00 16.21 314 ILE A N 1
ATOM 2309 C CA . ILE A 1 286 ? 14.798 53.856 76.109 1.00 15.05 314 ILE A CA 1
ATOM 2310 C C . ILE A 1 286 ? 13.604 53.057 76.610 1.00 13.79 314 ILE A C 1
ATOM 2311 O O . ILE A 1 286 ? 12.672 52.749 75.860 1.00 14.70 314 ILE A O 1
ATOM 2316 N N . LEU A 1 287 ? 13.644 52.728 77.901 1.00 13.83 315 LEU A N 1
ATOM 2317 C CA . LEU A 1 287 ? 12.579 51.912 78.497 1.00 13.28 315 LEU A CA 1
ATOM 2318 C C . LEU A 1 287 ? 11.282 52.693 78.543 1.00 13.27 315 LEU A C 1
ATOM 2319 O O . LEU A 1 287 ? 10.226 52.121 78.254 1.00 14.01 315 LEU A O 1
ATOM 2324 N N A ARG A 1 288 ? 11.331 53.978 78.892 0.50 14.70 316 ARG A N 1
ATOM 2325 N N B ARG A 1 288 ? 11.334 53.977 78.894 0.50 14.65 316 ARG A N 1
ATOM 2326 C CA A ARG A 1 288 ? 10.107 54.767 79.005 0.50 15.28 316 ARG A CA 1
ATOM 2327 C CA B ARG A 1 288 ? 10.110 54.767 79.003 0.50 15.47 316 ARG A CA 1
ATOM 2328 C C A ARG A 1 288 ? 9.425 54.904 77.649 0.50 16.02 316 ARG A C 1
ATOM 2329 C C B ARG A 1 288 ? 9.426 54.894 77.647 0.50 15.97 316 ARG A C 1
ATOM 2330 O O A ARG A 1 288 ? 8.193 54.789 77.579 0.50 16.78 316 ARG A O 1
ATOM 2331 O O B ARG A 1 288 ? 8.196 54.764 77.578 0.50 16.71 316 ARG A O 1
ATOM 2346 N N . GLU A 1 289 ? 10.205 55.152 76.598 1.00 15.85 317 GLU A N 1
ATOM 2347 C CA . GLU A 1 289 ? 9.652 55.254 75.248 1.00 17.76 317 GLU A CA 1
ATOM 2348 C C . GLU A 1 289 ? 8.960 53.960 74.815 1.00 15.84 317 GLU A C 1
ATOM 2349 O O . GLU A 1 289 ? 8.016 53.980 74.017 1.00 19.56 317 GLU A O 1
ATOM 2355 N N . LEU A 1 290 ? 9.424 52.840 75.352 1.00 14.24 318 LEU A N 1
ATOM 2356 C CA . LEU A 1 290 ? 8.860 51.535 75.043 1.00 13.86 318 LEU A CA 1
ATOM 2357 C C . LEU A 1 290 ? 7.835 51.091 76.073 1.00 12.70 318 LEU A C 1
ATOM 2358 O O . LEU A 1 290 ? 7.378 49.942 76.050 1.00 15.18 318 LEU A O 1
ATOM 2363 N N . GLY A 1 291 ? 7.415 51.959 76.989 1.00 13.02 319 GLY A N 1
ATOM 2364 C CA . GLY A 1 291 ? 6.270 51.673 77.813 1.00 12.90 319 GLY A CA 1
ATOM 2365 C C . GLY A 1 291 ? 6.537 51.251 79.241 1.00 12.40 319 GLY A C 1
ATOM 2366 O O . GLY A 1 291 ? 5.569 50.878 79.912 1.00 13.76 319 GLY A O 1
ATOM 2367 N N . GLN A 1 292 ? 7.784 51.299 79.699 1.00 13.00 320 GLN A N 1
ATOM 2368 C CA . GLN A 1 292 ? 8.111 50.971 81.081 1.00 12.46 320 GLN A CA 1
ATOM 2369 C C . GLN A 1 292 ? 8.614 52.202 81.826 1.00 13.57 320 GLN A C 1
ATOM 2370 O O . GLN A 1 292 ? 9.671 52.756 81.450 1.00 14.96 320 GLN A O 1
ATOM 2376 N N . GLU A 1 293 ? 7.875 52.648 82.828 1.00 14.19 321 GLU A N 1
ATOM 2377 C CA . GLU A 1 293 ? 8.277 53.824 83.595 1.00 14.93 321 GLU A CA 1
ATOM 2378 C C . GLU A 1 293 ? 9.414 53.484 84.548 1.00 14.16 321 GLU A C 1
ATOM 2379 O O . GLU A 1 293 ? 9.584 52.355 84.998 1.00 15.38 321 GLU A O 1
ATOM 2385 N N . PRO A 1 294 ? 10.237 54.488 84.846 1.00 14.26 322 PRO A N 1
ATOM 2386 C CA . PRO A 1 294 ? 11.366 54.271 85.759 1.00 14.94 322 PRO A CA 1
ATOM 2387 C C . PRO A 1 294 ? 10.951 54.222 87.228 1.00 15.60 322 PRO A C 1
ATOM 2388 O O . PRO A 1 294 ? 9.909 54.741 87.628 1.00 16.80 322 PRO A O 1
ATOM 2392 N N . LEU A 1 295 ? 11.784 53.585 88.057 1.00 18.31 323 LEU A N 1
ATOM 2393 C CA . LEU A 1 295 ? 11.679 53.766 89.506 1.00 24.57 323 LEU A CA 1
ATOM 2394 C C . LEU A 1 295 ? 11.809 55.230 89.925 1.00 26.63 323 LEU A C 1
ATOM 2395 O O . LEU A 1 295 ? 12.570 56.027 89.366 1.00 37.26 323 LEU A O 1
ATOM 2401 N N . VAL B 1 5 ? 5.973 57.255 53.884 1.00 50.20 33 VAL B N 1
ATOM 2402 C CA . VAL B 1 5 ? 5.503 56.109 53.122 1.00 40.27 33 VAL B CA 1
ATOM 2403 C C . VAL B 1 5 ? 5.995 54.819 53.774 1.00 35.83 33 VAL B C 1
ATOM 2404 O O . VAL B 1 5 ? 7.180 54.707 54.083 1.00 33.63 33 VAL B O 1
ATOM 2408 N N . LYS B 1 6 ? 5.075 53.884 53.968 1.00 32.70 34 LYS B N 1
ATOM 2409 C CA . LYS B 1 6 ? 5.338 52.592 54.588 1.00 34.11 34 LYS B CA 1
ATOM 2410 C C . LYS B 1 6 ? 5.251 51.482 53.554 1.00 33.86 34 LYS B C 1
ATOM 2411 O O . LYS B 1 6 ? 4.215 51.302 52.917 1.00 40.92 34 LYS B O 1
ATOM 2417 N N . LEU B 1 7 ? 6.359 50.763 53.402 1.00 25.20 35 LEU B N 1
ATOM 2418 C CA . LEU B 1 7 ? 6.437 49.640 52.484 1.00 21.81 35 LEU B CA 1
ATOM 2419 C C . LEU B 1 7 ? 6.231 48.331 53.230 1.00 19.77 35 LEU B C 1
ATOM 2420 O O . LEU B 1 7 ? 6.999 48.041 54.147 1.00 21.99 35 LEU B O 1
ATOM 2425 N N . LYS B 1 8 ? 5.203 47.572 52.876 1.00 20.16 36 LYS B N 1
ATOM 2426 C CA . LYS B 1 8 ? 4.853 46.417 53.708 1.00 18.86 36 LYS B CA 1
ATOM 2427 C C . LYS B 1 8 ? 5.440 45.152 53.086 1.00 16.19 36 LYS B C 1
ATOM 2428 O O . LYS B 1 8 ? 5.115 44.803 51.957 1.00 16.57 36 LYS B O 1
ATOM 2434 N N . VAL B 1 9 ? 6.306 44.511 53.851 1.00 16.12 37 VAL B N 1
ATOM 2435 C CA . VAL B 1 9 ? 7.007 43.317 53.374 1.00 14.96 37 VAL B CA 1
ATOM 2436 C C . VAL B 1 9 ? 6.695 42.156 54.312 1.00 14.09 37 VAL B C 1
ATOM 2437 O O . VAL B 1 9 ? 7.104 42.204 55.491 1.00 16.08 37 VAL B O 1
ATOM 2441 N N . PHE B 1 10 ? 5.951 41.173 53.837 1.00 13.21 38 PHE B N 1
ATOM 2442 C CA . PHE B 1 10 ? 5.547 40.034 54.652 1.00 12.63 38 PHE B CA 1
ATOM 2443 C C . PHE B 1 10 ? 6.392 38.845 54.169 1.00 12.14 38 PHE B C 1
ATOM 2444 O O . PHE B 1 10 ? 6.392 38.560 52.964 1.00 13.28 38 PHE B O 1
ATOM 2452 N N . HIS B 1 11 ? 7.103 38.186 55.079 1.00 12.14 39 HIS B N 1
ATOM 2453 C CA . HIS B 1 11 ? 8.137 37.248 54.661 1.00 12.08 39 HIS B CA 1
ATOM 2454 C C . HIS B 1 11 ? 8.251 36.043 55.604 1.00 11.00 39 HIS B C 1
ATOM 2455 O O . HIS B 1 11 ? 7.941 36.090 56.794 1.00 11.87 39 HIS B O 1
ATOM 2462 N N . ALA B 1 12 ? 8.739 34.963 54.993 1.00 11.11 40 ALA B N 1
ATOM 2463 C CA . ALA B 1 12 ? 9.172 33.755 55.669 1.00 10.45 40 ALA B CA 1
ATOM 2464 C C . ALA B 1 12 ? 9.998 34.045 56.915 1.00 10.96 40 ALA B C 1
ATOM 2465 O O . ALA B 1 12 ? 10.867 34.939 56.897 1.00 11.10 40 ALA B O 1
ATOM 2467 N N . GLY B 1 13 ? 9.788 33.277 57.985 1.00 10.44 41 GLY B N 1
ATOM 2468 C CA . GLY B 1 13 ? 10.572 33.512 59.180 1.00 11.18 41 GLY B CA 1
ATOM 2469 C C . GLY B 1 13 ? 12.063 33.421 58.960 1.00 10.74 41 GLY B C 1
ATOM 2470 O O . GLY B 1 13 ? 12.834 34.185 59.549 1.00 11.46 41 GLY B O 1
ATOM 2471 N N . SER B 1 14 ? 12.502 32.488 58.109 1.00 10.54 42 SER B N 1
ATOM 2472 C CA . SER B 1 14 ? 13.947 32.341 57.939 1.00 10.74 42 SER B CA 1
ATOM 2473 C C . SER B 1 14 ? 14.586 33.539 57.242 1.00 11.09 42 SER B C 1
ATOM 2474 O O . SER B 1 14 ? 15.816 33.635 57.224 1.00 11.41 42 SER B O 1
ATOM 2477 N N . LEU B 1 15 ? 13.787 34.451 56.694 1.00 10.91 43 LEU B N 1
ATOM 2478 C CA . LEU B 1 15 ? 14.353 35.660 56.112 1.00 11.46 43 LEU B CA 1
ATOM 2479 C C . LEU B 1 15 ? 14.470 36.782 57.139 1.00 12.05 43 LEU B C 1
ATOM 2480 O O . LEU B 1 15 ? 14.814 37.915 56.751 1.00 13.52 43 LEU B O 1
ATOM 2485 N N . THR B 1 16 ? 14.206 36.526 58.414 1.00 12.28 44 THR B N 1
ATOM 2486 C CA . THR B 1 16 ? 14.252 37.589 59.420 1.00 13.45 44 THR B CA 1
ATOM 2487 C C . THR B 1 16 ? 15.588 38.326 59.459 1.00 13.56 44 THR B C 1
ATOM 2488 O O . THR B 1 16 ? 15.597 39.569 59.410 1.00 14.33 44 THR B O 1
ATOM 2492 N N . GLU B 1 17 ? 16.716 37.606 59.526 1.00 13.64 45 GLU B N 1
ATOM 2493 C CA . GLU B 1 17 ? 17.995 38.315 59.598 1.00 14.95 45 GLU B CA 1
ATOM 2494 C C . GLU B 1 17 ? 18.340 38.994 58.280 1.00 15.30 45 GLU B C 1
ATOM 2495 O O . GLU B 1 17 ? 18.721 40.176 58.305 1.00 15.91 45 GLU B O 1
ATOM 2501 N N . PRO B 1 18 ? 18.227 38.360 57.119 1.00 14.54 46 PRO B N 1
ATOM 2502 C CA . PRO B 1 18 ? 18.421 39.113 55.860 1.00 16.33 46 PRO B CA 1
ATOM 2503 C C . PRO B 1 18 ? 17.564 40.370 55.780 1.00 15.36 46 PRO B C 1
ATOM 2504 O O . PRO B 1 18 ? 18.016 41.406 55.299 1.00 15.77 46 PRO B O 1
ATOM 2508 N N . MET B 1 19 ? 16.329 40.306 56.255 1.00 15.28 47 MET B N 1
ATOM 2509 C CA . MET B 1 19 ? 15.415 41.435 56.160 1.00 16.30 47 MET B CA 1
ATOM 2510 C C . MET B 1 19 ? 15.891 42.615 57.005 1.00 16.93 47 MET B C 1
ATOM 2511 O O . MET B 1 19 ? 15.633 43.756 56.609 1.00 18.28 47 MET B O 1
ATOM 2516 N N . LYS B 1 20 ? 16.589 42.388 58.105 1.00 17.63 48 LYS B N 1
ATOM 2517 C CA . LYS B 1 20 ? 17.149 43.527 58.835 1.00 18.92 48 LYS B CA 1
ATOM 2518 C C . LYS B 1 20 ? 18.098 44.306 57.936 1.00 21.20 48 LYS B C 1
ATOM 2519 O O . LYS B 1 20 ? 18.097 45.542 57.934 1.00 21.20 48 LYS B O 1
ATOM 2525 N N . ALA B 1 21 ? 18.902 43.552 57.189 1.00 19.27 49 ALA B N 1
ATOM 2526 C CA . ALA B 1 21 ? 19.880 44.162 56.294 1.00 18.86 49 ALA B CA 1
ATOM 2527 C C . ALA B 1 21 ? 19.211 44.773 55.069 1.00 18.59 49 ALA B C 1
ATOM 2528 O O . ALA B 1 21 ? 19.595 45.879 54.622 1.00 23.21 49 ALA B O 1
ATOM 2530 N N . PHE B 1 22 ? 18.199 44.130 54.496 1.00 18.53 50 PHE B N 1
ATOM 2531 C CA . PHE B 1 22 ? 17.488 44.730 53.373 1.00 17.68 50 PHE B CA 1
ATOM 2532 C C . PHE B 1 22 ? 16.791 46.018 53.813 1.00 19.69 50 PHE B C 1
ATOM 2533 O O . PHE B 1 22 ? 16.799 47.013 53.087 1.00 23.61 50 PHE B O 1
ATOM 2541 N N . LYS B 1 23 ? 16.181 46.011 54.999 1.00 19.29 51 LYS B N 1
ATOM 2542 C CA . LYS B 1 23 ? 15.517 47.218 55.512 1.00 21.39 51 LYS B CA 1
ATOM 2543 C C . LYS B 1 23 ? 16.491 48.374 55.632 1.00 21.78 51 LYS B C 1
ATOM 2544 O O . LYS B 1 23 ? 16.267 49.492 55.190 1.00 23.35 51 LYS B O 1
ATOM 2550 N N . ARG B 1 24 ? 17.640 48.112 56.248 1.00 21.37 52 ARG B N 1
ATOM 2551 C CA . ARG B 1 24 ? 18.630 49.163 56.422 1.00 22.95 52 ARG B CA 1
ATOM 2552 C C . ARG B 1 24 ? 19.139 49.705 55.102 1.00 25.76 52 ARG B C 1
ATOM 2553 O O . ARG B 1 24 ? 19.206 50.917 54.850 1.00 25.77 52 ARG B O 1
ATOM 2561 N N . ALA B 1 25 ? 19.527 48.818 54.189 1.00 23.40 53 ALA B N 1
ATOM 2562 C CA . ALA B 1 25 ? 19.971 49.303 52.881 1.00 24.03 53 ALA B CA 1
ATOM 2563 C C . ALA B 1 25 ? 18.889 50.100 52.161 1.00 25.00 53 ALA B C 1
ATOM 2564 O O . ALA B 1 25 ? 19.204 51.158 51.590 1.00 26.46 53 ALA B O 1
ATOM 2566 N N . PHE B 1 26 ? 17.656 49.611 52.164 1.00 23.21 54 PHE B N 1
ATOM 2567 C CA . PHE B 1 26 ? 16.567 50.243 51.424 1.00 23.69 54 PHE B CA 1
ATOM 2568 C C . PHE B 1 26 ? 16.299 51.642 51.982 1.00 23.57 54 PHE B C 1
ATOM 2569 O O . PHE B 1 26 ? 16.116 52.598 51.226 1.00 25.86 54 PHE B O 1
ATOM 2577 N N . GLU B 1 27 ? 16.287 51.717 53.309 1.00 26.53 55 GLU B N 1
ATOM 2578 C CA . GLU B 1 27 ? 15.992 52.992 53.957 1.00 29.46 55 GLU B CA 1
ATOM 2579 C C . GLU B 1 27 ? 17.130 53.975 53.744 1.00 30.99 55 GLU B C 1
ATOM 2580 O O . GLU B 1 27 ? 16.910 55.189 53.669 1.00 35.26 55 GLU B O 1
ATOM 2586 N N . GLU B 1 28 ? 18.358 53.470 53.627 1.00 31.78 56 GLU B N 1
ATOM 2587 C CA . GLU B 1 28 ? 19.490 54.369 53.383 1.00 36.38 56 GLU B CA 1
ATOM 2588 C C . GLU B 1 28 ? 19.353 55.057 52.030 1.00 33.68 56 GLU B C 1
ATOM 2589 O O . GLU B 1 28 ? 19.744 56.209 51.865 1.00 38.68 56 GLU B O 1
ATOM 2595 N N . LYS B 1 29 ? 18.796 54.362 51.049 1.00 33.59 57 LYS B N 1
ATOM 2596 C CA . LYS B 1 29 ? 18.672 54.895 49.699 1.00 39.24 57 LYS B CA 1
ATOM 2597 C C . LYS B 1 29 ? 17.340 55.610 49.494 1.00 34.82 57 LYS B C 1
ATOM 2598 O O . LYS B 1 29 ? 17.266 56.497 48.644 1.00 44.19 57 LYS B O 1
ATOM 2604 N N . HIS B 1 30 ? 16.309 55.238 50.233 1.00 32.25 58 HIS B N 1
ATOM 2605 C CA . HIS B 1 30 ? 14.983 55.837 50.171 1.00 36.15 58 HIS B CA 1
ATOM 2606 C C . HIS B 1 30 ? 14.608 56.427 51.526 1.00 36.42 58 HIS B C 1
ATOM 2607 O O . HIS B 1 30 ? 14.008 55.772 52.376 1.00 37.45 58 HIS B O 1
ATOM 2614 N N . PRO B 1 31 ? 15.001 57.686 51.712 1.00 46.89 59 PRO B N 1
ATOM 2615 C CA . PRO B 1 31 ? 15.042 58.307 53.034 1.00 49.65 59 PRO B CA 1
ATOM 2616 C C . PRO B 1 31 ? 13.660 58.476 53.661 1.00 49.72 59 PRO B C 1
ATOM 2617 O O . PRO B 1 31 ? 13.533 58.456 54.889 1.00 52.54 59 PRO B O 1
ATOM 2621 N N . ASN B 1 32 ? 12.631 58.651 52.839 1.00 47.03 60 ASN B N 1
ATOM 2622 C CA . ASN B 1 32 ? 11.299 58.932 53.369 1.00 39.97 60 ASN B CA 1
ATOM 2623 C C . ASN B 1 32 ? 10.428 57.679 53.417 1.00 38.45 60 ASN B C 1
ATOM 2624 O O . ASN B 1 32 ? 9.204 57.780 53.538 1.00 40.98 60 ASN B O 1
ATOM 2629 N N . VAL B 1 33 ? 11.068 56.519 53.325 1.00 34.62 61 VAL B N 1
ATOM 2630 C CA . VAL B 1 33 ? 10.364 55.243 53.394 1.00 29.12 61 VAL B CA 1
ATOM 2631 C C . VAL B 1 33 ? 10.631 54.513 54.704 1.00 28.35 61 VAL B C 1
ATOM 2632 O O . VAL B 1 33 ? 11.773 54.439 55.161 1.00 32.89 61 VAL B O 1
ATOM 2636 N N . GLU B 1 34 ? 9.600 53.949 55.331 1.00 30.95 62 GLU B N 1
ATOM 2637 C CA . GLU B 1 34 ? 9.787 52.978 56.408 1.00 31.41 62 GLU B CA 1
ATOM 2638 C C . GLU B 1 34 ? 9.373 51.595 55.916 1.00 25.52 62 GLU B C 1
ATOM 2639 O O . GLU B 1 34 ? 8.221 51.391 55.528 1.00 27.49 62 GLU B O 1
ATOM 2645 N N . VAL B 1 35 ? 10.315 50.660 55.924 1.00 23.26 63 VAL B N 1
ATOM 2646 C CA . VAL B 1 35 ? 9.993 49.280 55.572 1.00 21.76 63 VAL B CA 1
ATOM 2647 C C . VAL B 1 35 ? 9.437 48.580 56.800 1.00 21.74 63 VAL B C 1
ATOM 2648 O O . VAL B 1 35 ? 10.110 48.407 57.814 1.00 25.05 63 VAL B O 1
ATOM 2652 N N . GLN B 1 36 ? 8.177 48.179 56.694 1.00 20.89 64 GLN B N 1
ATOM 2653 C CA . GLN B 1 36 ? 7.508 47.453 57.754 1.00 21.63 64 GLN B CA 1
ATOM 2654 C C . GLN B 1 36 ? 7.505 45.958 57.402 1.00 19.81 64 GLN B C 1
ATOM 2655 O O . GLN B 1 36 ? 6.833 45.557 56.471 1.00 21.25 64 GLN B O 1
ATOM 2661 N N . THR B 1 37 ? 8.261 45.210 58.193 1.00 17.74 65 THR B N 1
ATOM 2662 C CA . THR B 1 37 ? 8.463 43.796 57.903 1.00 18.82 65 THR B CA 1
ATOM 2663 C C . THR B 1 37 ? 7.624 42.986 58.895 1.00 18.15 65 THR B C 1
ATOM 2664 O O . THR B 1 37 ? 7.453 43.416 60.049 1.00 22.74 65 THR B O 1
ATOM 2668 N N . GLU B 1 38 ? 7.081 41.857 58.464 1.00 16.24 66 GLU B N 1
ATOM 2669 C CA . GLU B 1 38 ? 6.362 40.929 59.314 1.00 14.87 66 GLU B CA 1
ATOM 2670 C C . GLU B 1 38 ? 6.841 39.512 58.984 1.00 13.19 66 GLU B C 1
ATOM 2671 O O . GLU B 1 38 ? 6.781 39.137 57.810 1.00 14.50 66 GLU B O 1
ATOM 2677 N N . ALA B 1 39 ? 7.290 38.768 59.978 1.00 13.66 67 ALA B N 1
ATOM 2678 C CA . ALA B 1 39 ? 7.776 37.406 59.828 1.00 12.52 67 ALA B CA 1
ATOM 2679 C C . ALA B 1 39 ? 6.684 36.407 60.179 1.00 12.55 67 ALA B C 1
ATOM 2680 O O . ALA B 1 39 ? 6.037 36.553 61.226 1.00 13.92 67 ALA B O 1
ATOM 2682 N N . ALA B 1 40 ? 6.487 35.398 59.357 1.00 11.91 68 ALA B N 1
ATOM 2683 C CA . ALA B 1 40 ? 5.605 34.287 59.675 1.00 11.50 68 ALA B CA 1
ATOM 2684 C C . ALA B 1 40 ? 5.953 33.140 58.731 1.00 10.86 68 ALA B C 1
ATOM 2685 O O . ALA B 1 40 ? 6.560 33.387 57.673 1.00 11.67 68 ALA B O 1
ATOM 2687 N N . GLY B 1 41 ? 5.566 31.934 59.112 1.00 11.16 69 GLY B N 1
ATOM 2688 C CA . GLY B 1 41 ? 5.744 30.799 58.205 1.00 10.53 69 GLY B CA 1
ATOM 2689 C C . GLY B 1 41 ? 5.177 31.148 56.831 1.00 10.64 69 GLY B C 1
ATOM 2690 O O . GLY B 1 41 ? 4.170 31.850 56.730 1.00 10.99 69 GLY B O 1
ATOM 2691 N N . SER B 1 42 ? 5.832 30.698 55.769 1.00 9.82 70 SER B N 1
ATOM 2692 C CA . SER B 1 42 ? 5.485 31.244 54.468 1.00 9.92 70 SER B CA 1
ATOM 2693 C C . SER B 1 42 ? 4.019 31.043 54.076 1.00 9.92 70 SER B C 1
ATOM 2694 O O . SER B 1 42 ? 3.473 31.928 53.407 1.00 11.18 70 SER B O 1
ATOM 2697 N N . ALA B 1 43 ? 3.417 29.909 54.422 1.00 10.49 71 ALA B N 1
ATOM 2698 C CA . ALA B 1 43 ? 1.998 29.747 54.076 1.00 10.48 71 ALA B CA 1
ATOM 2699 C C . ALA B 1 43 ? 1.120 30.716 54.874 1.00 10.59 71 ALA B C 1
ATOM 2700 O O . ALA B 1 43 ? 0.189 31.309 54.323 1.00 12.12 71 ALA B O 1
ATOM 2702 N N . ALA B 1 44 ? 1.411 30.901 56.148 1.00 11.14 72 ALA B N 1
ATOM 2703 C CA . ALA B 1 44 ? 0.709 31.898 56.957 1.00 12.04 72 ALA B CA 1
ATOM 2704 C C . ALA B 1 44 ? 0.926 33.303 56.420 1.00 11.98 72 ALA B C 1
ATOM 2705 O O . ALA B 1 44 ? -0.010 34.114 56.385 1.00 13.31 72 ALA B O 1
ATOM 2707 N N . THR B 1 45 ? 2.154 33.590 55.984 1.00 11.53 73 THR B N 1
ATOM 2708 C CA . THR B 1 45 ? 2.501 34.876 55.355 1.00 11.71 73 THR B CA 1
ATOM 2709 C C . THR B 1 45 ? 1.583 35.130 54.170 1.00 11.92 73 THR B C 1
ATOM 2710 O O . THR B 1 45 ? 0.960 36.188 54.019 1.00 13.17 73 THR B O 1
ATOM 2714 N N . ILE B 1 46 ? 1.471 34.124 53.301 1.00 11.55 74 ILE B N 1
ATOM 2715 C CA . ILE B 1 46 ? 0.663 34.318 52.082 1.00 11.79 74 ILE B CA 1
ATOM 2716 C C . ILE B 1 46 ? -0.810 34.461 52.428 1.00 11.79 74 ILE B C 1
ATOM 2717 O O . ILE B 1 46 ? -1.502 35.287 51.799 1.00 13.53 74 ILE B O 1
ATOM 2722 N N A ARG B 1 47 ? -1.322 33.705 53.401 0.50 11.38 75 ARG B N 1
ATOM 2723 N N B ARG B 1 47 ? -1.286 33.702 53.410 0.50 12.13 75 ARG B N 1
ATOM 2724 C CA A ARG B 1 47 ? -2.737 33.824 53.747 0.50 11.96 75 ARG B CA 1
ATOM 2725 C CA B ARG B 1 47 ? -2.671 33.783 53.858 0.50 12.15 75 ARG B CA 1
ATOM 2726 C C A ARG B 1 47 ? -3.094 35.211 54.249 0.50 11.76 75 ARG B C 1
ATOM 2727 C C B ARG B 1 47 ? -3.079 35.182 54.273 0.50 13.44 75 ARG B C 1
ATOM 2728 O O A ARG B 1 47 ? -4.260 35.604 54.202 0.50 13.66 75 ARG B O 1
ATOM 2729 O O B ARG B 1 47 ? -4.248 35.557 54.180 0.50 14.18 75 ARG B O 1
ATOM 2744 N N . LYS B 1 48 ? -2.147 36.001 54.749 1.00 12.70 76 LYS B N 1
ATOM 2745 C CA . LYS B 1 48 ? -2.459 37.388 55.092 1.00 13.89 76 LYS B CA 1
ATOM 2746 C C . LYS B 1 48 ? -3.085 38.125 53.915 1.00 14.31 76 LYS B C 1
ATOM 2747 O O . LYS B 1 48 ? -4.001 38.935 54.103 1.00 15.82 76 LYS B O 1
ATOM 2753 N N . VAL B 1 49 ? -2.566 37.818 52.718 1.00 13.65 77 VAL B N 1
ATOM 2754 C CA . VAL B 1 49 ? -3.083 38.401 51.493 1.00 14.30 77 VAL B CA 1
ATOM 2755 C C . VAL B 1 49 ? -4.226 37.587 50.909 1.00 13.83 77 VAL B C 1
ATOM 2756 O O . VAL B 1 49 ? -5.196 38.215 50.464 1.00 15.92 77 VAL B O 1
ATOM 2760 N N . THR B 1 50 ? -4.137 36.271 50.888 1.00 14.13 78 THR B N 1
ATOM 2761 C CA . THR B 1 50 ? -5.101 35.471 50.123 1.00 15.09 78 THR B CA 1
ATOM 2762 C C . THR B 1 50 ? -6.365 35.142 50.915 1.00 16.19 78 THR B C 1
ATOM 2763 O O . THR B 1 50 ? -7.378 34.759 50.317 1.00 17.31 78 THR B O 1
ATOM 2767 N N . GLU B 1 51 ? -6.313 35.272 52.242 1.00 15.55 79 GLU B N 1
ATOM 2768 C CA . GLU B 1 51 ? -7.503 34.946 53.049 1.00 15.09 79 GLU B CA 1
ATOM 2769 C C . GLU B 1 51 ? -7.906 36.078 53.977 1.00 15.55 79 GLU B C 1
ATOM 2770 O O . GLU B 1 51 ? -9.100 36.236 54.259 1.00 18.17 79 GLU B O 1
ATOM 2776 N N . LEU B 1 52 ? -6.967 36.893 54.454 1.00 15.56 80 LEU B N 1
ATOM 2777 C CA . LEU B 1 52 ? -7.275 37.844 55.522 1.00 15.87 80 LEU B CA 1
ATOM 2778 C C . LEU B 1 52 ? -7.461 39.248 54.982 1.00 17.45 80 LEU B C 1
ATOM 2779 O O . LEU B 1 52 ? -7.724 40.194 55.729 1.00 21.53 80 LEU B O 1
ATOM 2784 N N . GLY B 1 53 ? -7.359 39.442 53.670 1.00 17.66 81 GLY B N 1
ATOM 2785 C CA . GLY B 1 53 ? -7.668 40.747 53.108 1.00 20.69 81 GLY B CA 1
ATOM 2786 C C . GLY B 1 53 ? -6.644 41.833 53.345 1.00 19.05 81 GLY B C 1
ATOM 2787 O O . GLY B 1 53 ? -6.940 43.010 53.101 1.00 23.23 81 GLY B O 1
ATOM 2788 N N . ARG B 1 54 ? -5.430 41.495 53.779 1.00 18.88 82 ARG B N 1
ATOM 2789 C CA . ARG B 1 54 ? -4.406 42.505 54.028 1.00 18.47 82 ARG B CA 1
ATOM 2790 C C . ARG B 1 54 ? -3.607 42.826 52.766 1.00 18.94 82 ARG B C 1
ATOM 2791 O O . ARG B 1 54 ? -3.472 42.015 51.851 1.00 20.94 82 ARG B O 1
ATOM 2799 N N . LYS B 1 55 ? -3.076 44.049 52.730 1.00 22.22 83 LYS B N 1
ATOM 2800 C CA . LYS B 1 55 ? -2.318 44.506 51.572 1.00 22.32 83 LYS B CA 1
ATOM 2801 C C . LYS B 1 55 ? -0.831 44.499 51.915 1.00 21.91 83 LYS B C 1
ATOM 2802 O O . LYS B 1 55 ? -0.377 45.167 52.839 1.00 29.45 83 LYS B O 1
ATOM 2808 N N . ALA B 1 56 ? -0.079 43.708 51.164 1.00 20.12 84 ALA B N 1
ATOM 2809 C CA . ALA B 1 56 ? 1.370 43.742 51.212 1.00 19.72 84 ALA B CA 1
ATOM 2810 C C . ALA B 1 56 ? 1.912 44.285 49.888 1.00 17.50 84 ALA B C 1
ATOM 2811 O O . ALA B 1 56 ? 1.313 44.103 48.837 1.00 19.25 84 ALA B O 1
ATOM 2813 N N . ASP B 1 57 ? 3.060 44.941 49.983 1.00 16.49 85 ASP B N 1
ATOM 2814 C CA . ASP B 1 57 ? 3.788 45.350 48.796 1.00 16.56 85 ASP B CA 1
ATOM 2815 C C . ASP B 1 57 ? 4.734 44.280 48.263 1.00 15.63 85 ASP B C 1
ATOM 2816 O O . ASP B 1 57 ? 4.964 44.189 47.053 1.00 15.52 85 ASP B O 1
ATOM 2821 N N . VAL B 1 58 ? 5.280 43.483 49.181 1.00 15.48 86 VAL B N 1
ATOM 2822 C CA . VAL B 1 58 ? 6.215 42.423 48.822 1.00 14.38 86 VAL B CA 1
ATOM 2823 C C . VAL B 1 58 ? 5.895 41.174 49.651 1.00 14.10 86 VAL B C 1
ATOM 2824 O O . VAL B 1 58 ? 5.701 41.310 50.857 1.00 14.46 86 VAL B O 1
ATOM 2828 N N . ILE B 1 59 ? 5.850 40.028 48.996 1.00 12.37 87 ILE B N 1
ATOM 2829 C CA . ILE B 1 59 ? 5.690 38.731 49.658 1.00 11.91 87 ILE B CA 1
ATOM 2830 C C . ILE B 1 59 ? 6.946 37.916 49.343 1.00 11.53 87 ILE B C 1
ATOM 2831 O O . ILE B 1 59 ? 7.314 37.788 48.167 1.00 12.68 87 ILE B O 1
ATOM 2836 N N . ALA B 1 60 ? 7.579 37.376 50.377 1.00 11.70 88 ALA B N 1
ATOM 2837 C CA . ALA B 1 60 ? 8.756 36.537 50.183 1.00 11.87 88 ALA B CA 1
ATOM 2838 C C . ALA B 1 60 ? 8.559 35.228 50.939 1.00 11.19 88 ALA B C 1
ATOM 2839 O O . ALA B 1 60 ? 8.253 35.242 52.141 1.00 13.65 88 ALA B O 1
ATOM 2841 N N . THR B 1 61 ? 8.736 34.127 50.232 1.00 11.19 89 THR B N 1
ATOM 2842 C CA . THR B 1 61 ? 8.477 32.769 50.711 1.00 10.91 89 THR B CA 1
ATOM 2843 C C . THR B 1 61 ? 9.744 31.930 50.673 1.00 10.89 89 THR B C 1
ATOM 2844 O O . THR B 1 61 ? 10.591 32.101 49.794 1.00 11.61 89 THR B O 1
ATOM 2848 N N . ALA B 1 62 ? 9.861 31.007 51.625 1.00 10.43 90 ALA B N 1
ATOM 2849 C CA . ALA B 1 62 ? 10.962 30.053 51.660 1.00 10.07 90 ALA B CA 1
ATOM 2850 C C . ALA B 1 62 ? 10.778 28.937 50.642 1.00 10.06 90 ALA B C 1
ATOM 2851 O O . ALA B 1 62 ? 11.719 28.175 50.394 1.00 10.61 90 ALA B O 1
ATOM 2853 N N . ASP B 1 63 ? 9.580 28.843 50.050 1.00 11.15 91 ASP B N 1
ATOM 2854 C CA . ASP B 1 63 ? 9.288 27.859 48.992 1.00 11.24 91 ASP B CA 1
ATOM 2855 C C . ASP B 1 63 ? 8.576 28.618 47.889 1.00 10.63 91 ASP B C 1
ATOM 2856 O O . ASP B 1 63 ? 7.411 28.984 48.045 1.00 11.15 91 ASP B O 1
ATOM 2861 N N . TYR B 1 64 ? 9.280 28.892 46.786 1.00 11.22 92 TYR B N 1
ATOM 2862 C CA . TYR B 1 64 ? 8.689 29.716 45.728 1.00 11.48 92 TYR B CA 1
ATOM 2863 C C . TYR B 1 64 ? 7.355 29.159 45.247 1.00 11.41 92 TYR B C 1
ATOM 2864 O O . TYR B 1 64 ? 6.509 29.915 44.765 1.00 13.03 92 TYR B O 1
ATOM 2873 N N . THR B 1 65 ? 7.154 27.841 45.317 1.00 11.71 93 THR B N 1
ATOM 2874 C CA . THR B 1 65 ? 5.975 27.258 44.692 1.00 12.81 93 THR B CA 1
ATOM 2875 C C . THR B 1 65 ? 4.701 27.700 45.401 1.00 12.32 93 THR B C 1
ATOM 2876 O O . THR B 1 65 ? 3.617 27.655 44.808 1.00 13.09 93 THR B O 1
ATOM 2880 N N . LEU B 1 66 ? 4.801 28.141 46.662 1.00 11.59 94 LEU B N 1
ATOM 2881 C CA . LEU B 1 66 ? 3.567 28.525 47.353 1.00 11.83 94 LEU B CA 1
ATOM 2882 C C . LEU B 1 66 ? 2.947 29.767 46.746 1.00 11.79 94 LEU B C 1
ATOM 2883 O O . LEU B 1 66 ? 1.726 29.947 46.861 1.00 12.98 94 LEU B O 1
ATOM 2888 N N . ILE B 1 67 ? 3.741 30.617 46.090 1.00 12.40 95 ILE B N 1
ATOM 2889 C CA . ILE B 1 67 ? 3.133 31.809 45.475 1.00 12.19 95 ILE B CA 1
ATOM 2890 C C . ILE B 1 67 ? 2.211 31.387 44.342 1.00 12.49 95 ILE B C 1
ATOM 2891 O O . ILE B 1 67 ? 1.037 31.777 44.329 1.00 13.36 95 ILE B O 1
ATOM 2896 N N . GLN B 1 68 ? 2.682 30.580 43.407 1.00 13.39 96 GLN B N 1
ATOM 2897 C CA . GLN B 1 68 ? 1.816 30.065 42.351 1.00 13.83 96 GLN B CA 1
ATOM 2898 C C . GLN B 1 68 ? 0.624 29.302 42.918 1.00 14.02 96 GLN B C 1
ATOM 2899 O O . GLN B 1 68 ? -0.520 29.525 42.505 1.00 16.05 96 GLN B O 1
ATOM 2905 N N . LYS B 1 69 ? 0.889 28.378 43.841 1.00 12.82 97 LYS B N 1
ATOM 2906 C CA . LYS B 1 69 ? -0.179 27.509 44.328 1.00 13.36 97 LYS B CA 1
ATOM 2907 C C . LYS B 1 69 ? -1.266 28.260 45.067 1.00 13.04 97 LYS B C 1
ATOM 2908 O O . LYS B 1 69 ? -2.443 27.892 44.959 1.00 16.28 97 LYS B O 1
ATOM 2914 N N . MET B 1 70 ? -0.897 29.291 45.830 1.00 12.26 98 MET B N 1
ATOM 2915 C CA . MET B 1 70 ? -1.861 29.942 46.714 1.00 13.29 98 MET B CA 1
ATOM 2916 C C . MET B 1 70 ? -2.328 31.304 46.206 1.00 13.49 98 MET B C 1
ATOM 2917 O O . MET B 1 70 ? -3.417 31.728 46.630 1.00 15.34 98 MET B O 1
ATOM 2922 N N . MET B 1 71 ? -1.557 32.006 45.389 1.00 12.86 99 MET B N 1
ATOM 2923 C CA . MET B 1 71 ? -1.897 33.376 45.048 1.00 13.82 99 MET B CA 1
ATOM 2924 C C . MET B 1 71 ? -2.377 33.578 43.619 1.00 14.01 99 MET B C 1
ATOM 2925 O O . MET B 1 71 ? -3.026 34.595 43.345 1.00 15.60 99 MET B O 1
ATOM 2930 N N . TYR B 1 72 ? -2.063 32.669 42.698 1.00 15.06 100 TYR B N 1
ATOM 2931 C CA . TYR B 1 72 ? -2.466 32.902 41.304 1.00 15.48 100 TYR B CA 1
ATOM 2932 C C . TYR B 1 72 ? -3.910 32.457 41.087 1.00 17.03 100 TYR B C 1
ATOM 2933 O O . TYR B 1 72 ? -4.320 31.411 41.618 1.00 19.07 100 TYR B O 1
ATOM 2942 N N . PRO B 1 73 ? -4.696 33.161 40.283 1.00 17.21 101 PRO B N 1
ATOM 2943 C CA . PRO B 1 73 ? -4.358 34.429 39.643 1.00 17.99 101 PRO B CA 1
ATOM 2944 C C . PRO B 1 73 ? -4.832 35.676 40.373 1.00 19.09 101 PRO B C 1
ATOM 2945 O O . PRO B 1 73 ? -4.525 36.786 39.911 1.00 19.66 101 PRO B O 1
ATOM 2949 N N . GLU B 1 74 ? -5.570 35.584 41.468 1.00 18.73 102 GLU B N 1
ATOM 2950 C CA . GLU B 1 74 ? -6.245 36.748 42.021 1.00 19.51 102 GLU B CA 1
ATOM 2951 C C . GLU B 1 74 ? -5.260 37.717 42.661 1.00 18.22 102 GLU B C 1
ATOM 2952 O O . GLU B 1 74 ? -5.448 38.932 42.540 1.00 21.39 102 GLU B O 1
ATOM 2958 N N . PHE B 1 75 ? -4.224 37.208 43.328 1.00 16.35 103 PHE B N 1
ATOM 2959 C CA . PHE B 1 75 ? -3.348 38.078 44.116 1.00 14.94 103 PHE B CA 1
ATOM 2960 C C . PHE B 1 75 ? -1.920 38.180 43.601 1.00 15.15 103 PHE B C 1
ATOM 2961 O O . PHE B 1 75 ? -1.165 39.049 44.056 1.00 16.13 103 PHE B O 1
ATOM 2969 N N . ALA B 1 76 ? -1.494 37.342 42.666 1.00 15.25 104 ALA B N 1
ATOM 2970 C CA . ALA B 1 76 ? -0.192 37.445 42.017 1.00 14.77 104 ALA B CA 1
ATOM 2971 C C . ALA B 1 76 ? -0.274 36.712 40.690 1.00 15.02 104 ALA B C 1
ATOM 2972 O O . ALA B 1 76 ? -1.187 35.904 40.468 1.00 15.60 104 ALA B O 1
ATOM 2974 N N . ASN B 1 77 ? 0.695 37.003 39.817 1.00 14.95 105 ASN B N 1
ATOM 2975 C CA . ASN B 1 77 ? 0.800 36.224 38.586 1.00 15.47 105 ASN B CA 1
ATOM 2976 C C . ASN B 1 77 ? 2.246 36.033 38.150 1.00 14.91 105 ASN B C 1
ATOM 2977 O O . ASN B 1 77 ? 2.445 35.541 37.047 1.00 17.81 105 ASN B O 1
ATOM 2982 N N . TRP B 1 78 ? 3.229 36.350 38.984 1.00 13.91 106 TRP B N 1
ATOM 2983 C CA . TRP B 1 78 ? 4.622 36.020 38.667 1.00 13.16 106 TRP B CA 1
ATOM 2984 C C . TRP B 1 78 ? 5.373 35.768 39.980 1.00 12.50 106 TRP B C 1
ATOM 2985 O O . TRP B 1 78 ? 4.945 36.224 41.035 1.00 12.38 106 TRP B O 1
ATOM 2996 N N . THR B 1 79 ? 6.483 35.052 39.864 1.00 12.06 107 THR B N 1
ATOM 2997 C CA . THR B 1 79 ? 7.381 34.758 40.969 1.00 11.65 107 THR B CA 1
ATOM 2998 C C . THR B 1 79 ? 8.826 34.920 40.501 1.00 11.30 107 THR B C 1
ATOM 2999 O O . THR B 1 79 ? 9.136 34.499 39.389 1.00 13.75 107 THR B O 1
ATOM 3003 N N . ILE B 1 80 ? 9.691 35.508 41.326 1.00 10.98 108 ILE B N 1
ATOM 3004 C CA . ILE B 1 80 ? 11.132 35.410 41.098 1.00 10.77 108 ILE B CA 1
ATOM 3005 C C . ILE B 1 80 ? 11.745 34.448 42.105 1.00 10.46 108 ILE B C 1
ATOM 3006 O O . ILE B 1 80 ? 11.539 34.596 43.314 1.00 11.75 108 ILE B O 1
ATOM 3011 N N . MET B 1 81 ? 12.485 33.471 41.593 1.00 10.94 109 MET B N 1
ATOM 3012 C CA . MET B 1 81 ? 13.225 32.525 42.432 1.00 11.41 109 MET B CA 1
ATOM 3013 C C . MET B 1 81 ? 14.559 33.132 42.821 1.00 11.99 109 MET B C 1
ATOM 3014 O O . MET B 1 81 ? 15.228 33.704 41.965 1.00 14.33 109 MET B O 1
ATOM 3019 N N A PHE B 1 82 ? 14.993 33.095 44.090 0.50 12.40 110 PHE B N 1
ATOM 3020 N N B PHE B 1 82 ? 14.916 32.968 44.089 0.50 12.66 110 PHE B N 1
ATOM 3021 C CA A PHE B 1 82 ? 16.156 33.953 44.373 0.50 14.31 110 PHE B CA 1
ATOM 3022 C CA B PHE B 1 82 ? 16.234 33.349 44.580 0.50 11.22 110 PHE B CA 1
ATOM 3023 C C A PHE B 1 82 ? 17.135 33.414 45.405 0.50 13.02 110 PHE B C 1
ATOM 3024 C C B PHE B 1 82 ? 16.628 32.530 45.805 0.50 9.76 110 PHE B C 1
ATOM 3025 O O A PHE B 1 82 ? 18.149 34.122 45.575 0.50 18.16 110 PHE B O 1
ATOM 3026 O O B PHE B 1 82 ? 15.744 32.080 46.532 0.50 10.79 110 PHE B O 1
ATOM 3041 N N A ALA B 1 83 ? 16.979 32.304 46.111 0.50 13.24 111 ALA B N 1
ATOM 3042 N N B ALA B 1 83 ? 17.933 32.379 45.999 0.50 11.08 111 ALA B N 1
ATOM 3043 C CA A ALA B 1 83 ? 18.013 31.816 47.045 0.50 13.34 111 ALA B CA 1
ATOM 3044 C CA B ALA B 1 83 ? 18.469 31.890 47.258 0.50 13.51 111 ALA B CA 1
ATOM 3045 C C A ALA B 1 83 ? 17.975 30.314 47.316 0.50 13.44 111 ALA B C 1
ATOM 3046 C C B ALA B 1 83 ? 17.968 30.474 47.556 0.50 14.50 111 ALA B C 1
ATOM 3047 O O A ALA B 1 83 ? 17.041 29.655 46.846 0.50 18.23 111 ALA B O 1
ATOM 3048 O O B ALA B 1 83 ? 16.811 30.108 47.352 0.50 14.44 111 ALA B O 1
ATOM 3051 N N . LYS B 1 84 ? 18.923 29.712 48.061 1.00 13.81 112 LYS B N 1
ATOM 3052 C CA . LYS B 1 84 ? 18.809 28.308 48.417 1.00 13.64 112 LYS B CA 1
ATOM 3053 C C . LYS B 1 84 ? 18.852 28.142 49.938 1.00 10.81 112 LYS B C 1
ATOM 3054 O O . LYS B 1 84 ? 19.098 29.094 50.686 1.00 12.76 112 LYS B O 1
ATOM 3060 N N . ASN B 1 85 ? 18.631 26.914 50.407 1.00 10.62 113 ASN B N 1
ATOM 3061 C CA . ASN B 1 85 ? 18.898 26.586 51.811 1.00 10.85 113 ASN B CA 1
ATOM 3062 C C . ASN B 1 85 ? 19.004 25.072 51.932 1.00 10.02 113 ASN B C 1
ATOM 3063 O O . ASN B 1 85 ? 19.043 24.365 50.922 1.00 11.27 113 ASN B O 1
ATOM 3068 N N . GLN B 1 86 ? 19.069 24.591 53.171 1.00 10.20 114 GLN B N 1
ATOM 3069 C CA . GLN B 1 86 ? 19.455 23.219 53.470 1.00 9.97 114 GLN B CA 1
ATOM 3070 C C . GLN B 1 86 ? 18.872 22.832 54.827 1.00 9.34 114 GLN B C 1
ATOM 3071 O O . GLN B 1 86 ? 19.037 23.643 55.756 1.00 10.78 114 GLN B O 1
ATOM 3077 N N . ILE B 1 87 ? 18.233 21.681 54.968 1.00 9.42 115 ILE B N 1
ATOM 3078 C CA . ILE B 1 87 ? 17.749 21.266 56.298 1.00 8.99 115 ILE B CA 1
ATOM 3079 C C . ILE B 1 87 ? 18.861 20.573 57.075 1.00 8.59 115 ILE B C 1
ATOM 3080 O O . ILE B 1 87 ? 19.523 19.684 56.538 1.00 9.38 115 ILE B O 1
ATOM 3085 N N . VAL B 1 88 ? 19.044 20.990 58.335 1.00 9.07 116 VAL B N 1
ATOM 3086 C CA . VAL B 1 88 ? 19.990 20.373 59.250 1.00 8.84 116 VAL B CA 1
ATOM 3087 C C . VAL B 1 88 ? 19.275 20.072 60.582 1.00 8.60 116 VAL B C 1
ATOM 3088 O O . VAL B 1 88 ? 18.141 20.498 60.802 1.00 9.20 116 VAL B O 1
ATOM 3092 N N . LEU B 1 89 ? 19.955 19.322 61.438 1.00 9.22 117 LEU B N 1
ATOM 3093 C CA . LEU B 1 89 ? 19.443 19.006 62.783 1.00 9.11 117 LEU B CA 1
ATOM 3094 C C . LEU B 1 89 ? 20.306 19.737 63.802 1.00 8.62 117 LEU B C 1
ATOM 3095 O O . LEU B 1 89 ? 21.472 19.353 64.007 1.00 9.89 117 LEU B O 1
ATOM 3100 N N . ALA B 1 90 ? 19.780 20.817 64.389 1.00 9.11 118 ALA B N 1
ATOM 3101 C CA . ALA B 1 90 ? 20.582 21.715 65.218 1.00 9.52 118 ALA B CA 1
ATOM 3102 C C . ALA B 1 90 ? 20.371 21.453 66.708 1.00 9.01 118 ALA B C 1
ATOM 3103 O O . ALA B 1 90 ? 19.339 20.923 67.130 1.00 9.94 118 ALA B O 1
ATOM 3105 N N . TYR B 1 91 ? 21.376 21.856 67.485 1.00 9.66 119 TYR B N 1
ATOM 3106 C CA . TYR B 1 91 ? 21.401 21.590 68.925 1.00 9.88 119 TYR B CA 1
ATOM 3107 C C . TYR B 1 91 ? 22.397 22.537 69.592 1.00 10.69 119 TYR B C 1
ATOM 3108 O O . TYR B 1 91 ? 23.159 23.232 68.926 1.00 12.28 119 TYR B O 1
ATOM 3117 N N . ARG B 1 92 ? 22.370 22.517 70.923 1.00 10.59 120 ARG B N 1
ATOM 3118 C CA . ARG B 1 92 ? 23.362 23.281 71.703 1.00 11.69 120 ARG B CA 1
ATOM 3119 C C . ARG B 1 92 ? 24.337 22.334 72.382 1.00 11.68 120 ARG B C 1
ATOM 3120 O O . ARG B 1 92 ? 24.106 21.122 72.453 1.00 12.00 120 ARG B O 1
ATOM 3128 N N . ASN B 1 93 ? 25.464 22.856 72.888 1.00 12.96 121 ASN B N 1
ATOM 3129 C CA . ASN B 1 93 ? 26.461 22.004 73.530 1.00 14.35 121 ASN B CA 1
ATOM 3130 C C . ASN B 1 93 ? 25.882 21.175 74.682 1.00 13.80 121 ASN B C 1
ATOM 3131 O O . ASN B 1 93 ? 26.325 20.046 74.909 1.00 16.31 121 ASN B O 1
ATOM 3136 N N . ASP B 1 94 ? 24.912 21.737 75.392 1.00 12.91 122 ASP B N 1
ATOM 3137 C CA . ASP B 1 94 ? 24.294 21.100 76.552 1.00 14.90 122 ASP B CA 1
ATOM 3138 C C . ASP B 1 94 ? 23.133 20.188 76.176 1.00 11.59 122 ASP B C 1
ATOM 3139 O O . ASP B 1 94 ? 22.562 19.561 77.082 1.00 12.49 122 ASP B O 1
ATOM 3144 N N . SER B 1 95 ? 22.732 20.095 74.910 1.00 10.68 123 SER B N 1
ATOM 3145 C CA . SER B 1 95 ? 21.634 19.211 74.541 1.00 10.09 123 SER B CA 1
ATOM 3146 C C . SER B 1 95 ? 21.928 17.764 74.926 1.00 9.63 123 SER B C 1
ATOM 3147 O O . SER B 1 95 ? 23.077 17.327 74.911 1.00 10.80 123 SER B O 1
ATOM 3150 N N . ARG B 1 96 ? 20.868 17.010 75.250 1.00 10.04 124 ARG B N 1
ATOM 3151 C CA . ARG B 1 96 ? 21.091 15.620 75.607 1.00 10.52 124 ARG B CA 1
ATOM 3152 C C . ARG B 1 96 ? 21.811 14.872 74.482 1.00 10.18 124 ARG B C 1
ATOM 3153 O O . ARG B 1 96 ? 21.377 14.915 73.335 1.00 10.92 124 ARG B O 1
ATOM 3161 N N . TYR B 1 97 ? 22.901 14.208 74.851 1.00 10.41 125 TYR B N 1
ATOM 3162 C CA . TYR B 1 97 ? 23.704 13.361 73.974 1.00 10.91 125 TYR B CA 1
ATOM 3163 C C . TYR B 1 97 ? 24.380 14.168 72.865 1.00 10.74 125 TYR B C 1
ATOM 3164 O O . TYR B 1 97 ? 24.829 13.599 71.857 1.00 11.63 125 TYR B O 1
ATOM 3173 N N . ALA B 1 98 ? 24.524 15.480 73.054 1.00 11.05 126 ALA B N 1
ATOM 3174 C CA . ALA B 1 98 ? 25.249 16.322 72.097 1.00 12.13 126 ALA B CA 1
ATOM 3175 C C . ALA B 1 98 ? 26.660 15.799 71.847 1.00 13.31 126 ALA B C 1
ATOM 3176 O O . ALA B 1 98 ? 27.154 15.953 70.729 1.00 17.19 126 ALA B O 1
ATOM 3178 N N . ASP B 1 99 ? 27.296 15.224 72.867 1.00 12.96 127 ASP B N 1
ATOM 3179 C CA . ASP B 1 99 ? 28.666 14.730 72.731 1.00 15.95 127 ASP B CA 1
ATOM 3180 C C . ASP B 1 99 ? 28.754 13.462 71.900 1.00 14.00 127 ASP B C 1
ATOM 3181 O O . ASP B 1 99 ? 29.876 13.062 71.573 1.00 19.34 127 ASP B O 1
ATOM 3186 N N . GLU B 1 100 ? 27.630 12.844 71.592 1.00 13.64 128 GLU B N 1
ATOM 3187 C CA . GLU B 1 100 ? 27.529 11.545 70.942 1.00 13.61 128 GLU B CA 1
ATOM 3188 C C . GLU B 1 100 ? 27.002 11.631 69.514 1.00 12.08 128 GLU B C 1
ATOM 3189 O O . GLU B 1 100 ? 27.360 10.832 68.650 1.00 14.44 128 GLU B O 1
ATOM 3195 N N . ILE B 1 101 ? 26.124 12.599 69.255 1.00 11.72 129 ILE B N 1
ATOM 3196 C CA . ILE B 1 101 ? 25.369 12.577 68.001 1.00 11.05 129 ILE B CA 1
ATOM 3197 C C . ILE B 1 101 ? 26.269 12.912 66.823 1.00 10.99 129 ILE B C 1
ATOM 3198 O O . ILE B 1 101 ? 27.189 13.729 66.898 1.00 12.63 129 ILE B O 1
ATOM 3203 N N . ASN B 1 102 ? 25.962 12.250 65.700 1.00 10.86 130 ASN B N 1
ATOM 3204 C CA . ASN B 1 102 ? 26.701 12.490 64.459 1.00 11.48 130 ASN B CA 1
ATOM 3205 C C . ASN B 1 102 ? 25.820 12.088 63.284 1.00 11.49 130 ASN B C 1
ATOM 3206 O O . ASN B 1 102 ? 24.666 11.663 63.454 1.00 11.51 130 ASN B O 1
ATOM 3211 N N A SER B 1 103 ? 26.354 12.209 62.070 0.50 13.71 131 SER B N 1
ATOM 3212 N N B SER B 1 103 ? 26.352 12.230 62.068 0.50 12.76 131 SER B N 1
ATOM 3213 C CA A SER B 1 103 ? 25.551 11.969 60.881 0.50 13.07 131 SER B CA 1
ATOM 3214 C CA B SER B 1 103 ? 25.546 12.006 60.876 0.50 13.22 131 SER B CA 1
ATOM 3215 C C A SER B 1 103 ? 25.157 10.507 60.719 0.50 13.98 131 SER B C 1
ATOM 3216 C C B SER B 1 103 ? 25.255 10.524 60.646 0.50 13.79 131 SER B C 1
ATOM 3217 O O A SER B 1 103 ? 24.208 10.211 59.997 0.50 14.01 131 SER B O 1
ATOM 3218 O O B SER B 1 103 ? 24.435 10.206 59.785 0.50 15.45 131 SER B O 1
ATOM 3223 N N . GLN B 1 104 ? 25.889 9.615 61.382 1.00 13.87 132 GLN B N 1
ATOM 3224 C CA . GLN B 1 104 ? 25.593 8.186 61.280 1.00 14.87 132 GLN B CA 1
ATOM 3225 C C . GLN B 1 104 ? 24.594 7.691 62.312 1.00 15.38 132 GLN B C 1
ATOM 3226 O O . GLN B 1 104 ? 23.969 6.644 62.113 1.00 22.74 132 GLN B O 1
ATOM 3232 N N . ASN B 1 105 ? 24.399 8.387 63.433 1.00 12.57 133 ASN B N 1
ATOM 3233 C CA . ASN B 1 105 ? 23.512 7.880 64.478 1.00 12.78 133 ASN B CA 1
ATOM 3234 C C . ASN B 1 105 ? 22.357 8.825 64.794 1.00 10.96 133 ASN B C 1
ATOM 3235 O O . ASN B 1 105 ? 21.642 8.579 65.766 1.00 11.51 133 ASN B O 1
ATOM 3240 N N . TRP B 1 106 ? 22.175 9.917 64.036 1.00 10.55 134 TRP B N 1
ATOM 3241 C CA . TRP B 1 106 ? 21.273 10.968 64.529 1.00 10.59 134 TRP B CA 1
ATOM 3242 C C . TRP B 1 106 ? 19.865 10.463 64.791 1.00 10.34 134 TRP B C 1
ATOM 3243 O O . TRP B 1 106 ? 19.225 10.831 65.765 1.00 10.73 134 TRP B O 1
ATOM 3254 N N . TYR B 1 107 ? 19.369 9.5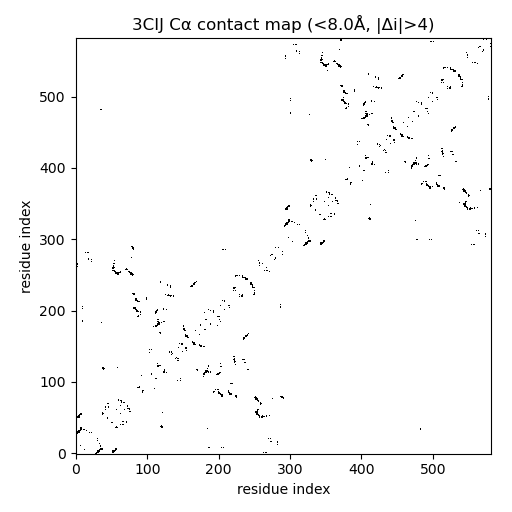95 63.886 1.00 10.62 135 TYR B N 1
ATOM 3255 C CA . TYR B 1 107 ? 17.978 9.182 64.047 1.00 10.78 135 TYR B CA 1
ATOM 3256 C C . TYR B 1 107 ? 17.853 8.146 65.163 1.00 12.52 135 TYR B C 1
ATOM 3257 O O . TYR B 1 107 ? 16.750 8.010 65.704 1.00 16.65 135 TYR B O 1
ATOM 3266 N N . GLU B 1 108 ? 18.921 7.461 65.552 1.00 11.33 136 GLU B N 1
ATOM 3267 C CA . GLU B 1 108 ? 18.892 6.589 66.724 1.00 12.28 136 GLU B CA 1
ATOM 3268 C C . GLU B 1 108 ? 18.904 7.422 68.005 1.00 11.70 136 GLU B C 1
ATOM 3269 O O . GLU B 1 108 ? 18.189 7.106 68.952 1.00 13.70 136 GLU B O 1
ATOM 3275 N N . ILE B 1 109 ? 19.685 8.502 68.030 1.00 11.05 137 ILE B N 1
ATOM 3276 C CA . ILE B 1 109 ? 19.682 9.385 69.213 1.00 11.97 137 ILE B CA 1
ATOM 3277 C C . ILE B 1 109 ? 18.296 9.986 69.410 1.00 10.62 137 ILE B C 1
ATOM 3278 O O . ILE B 1 109 ? 17.794 10.037 70.540 1.00 11.46 137 ILE B O 1
ATOM 3283 N N . LEU B 1 110 ? 17.652 10.437 68.326 1.00 10.18 138 LEU B N 1
ATOM 3284 C CA . LEU B 1 110 ? 16.347 11.081 68.453 1.00 10.47 138 LEU B CA 1
ATOM 3285 C C . LEU B 1 110 ? 15.274 10.104 68.924 1.00 10.46 138 LEU B C 1
ATOM 3286 O O . LEU B 1 110 ? 14.229 10.582 69.377 1.00 12.38 138 LEU B O 1
ATOM 3291 N N . LYS B 1 111 ? 15.492 8.788 68.854 1.00 10.96 139 LYS B N 1
ATOM 3292 C CA . LYS B 1 111 ? 14.545 7.800 69.365 1.00 13.04 139 LYS B CA 1
ATOM 3293 C C . LYS B 1 111 ? 14.628 7.603 70.872 1.00 14.00 139 LYS B C 1
ATOM 3294 O O . LYS B 1 111 ? 13.757 6.994 71.490 1.00 16.61 139 LYS B O 1
ATOM 3300 N N . ARG B 1 112 ? 15.692 8.087 71.504 1.00 11.65 140 ARG B N 1
ATOM 3301 C CA . ARG B 1 112 ? 15.811 7.870 72.948 1.00 11.95 140 ARG B CA 1
ATOM 3302 C C . ARG B 1 112 ? 14.694 8.581 73.699 1.00 11.50 140 ARG B C 1
ATOM 3303 O O . ARG B 1 112 ? 14.349 9.717 73.313 1.00 11.77 140 ARG B O 1
ATOM 3311 N N . PRO B 1 113 ? 14.130 7.984 74.725 1.00 11.82 141 PRO B N 1
ATOM 3312 C CA . PRO B 1 113 ? 12.898 8.541 75.321 1.00 11.63 141 PRO B CA 1
ATOM 3313 C C . PRO B 1 113 ? 13.078 9.910 75.957 1.00 10.96 141 PRO B C 1
ATOM 3314 O O . PRO B 1 113 ? 12.095 10.659 76.019 1.00 11.93 141 PRO B O 1
ATOM 3318 N N . ASP B 1 114 ? 14.292 10.213 76.409 1.00 11.05 142 ASP B N 1
ATOM 3319 C CA . ASP B 1 114 ? 14.558 11.484 77.082 1.00 11.68 142 ASP B CA 1
ATOM 3320 C C . ASP B 1 114 ? 14.889 12.609 76.102 1.00 11.60 142 ASP B C 1
ATOM 3321 O O . ASP B 1 114 ? 14.948 13.774 76.506 1.00 13.76 142 ASP B O 1
ATOM 3326 N N . VAL B 1 115 ? 15.056 12.300 74.810 1.00 9.75 143 VAL B N 1
ATOM 3327 C CA . VAL B 1 115 ? 15.430 13.330 73.848 1.00 9.34 143 VAL B CA 1
ATOM 3328 C C . VAL B 1 115 ? 14.190 14.004 73.273 1.00 9.03 143 VAL B C 1
ATOM 3329 O O . VAL B 1 115 ? 13.295 13.325 72.777 1.00 10.77 143 VAL B O 1
ATOM 3333 N N . ARG B 1 116 ? 14.154 15.335 73.340 1.00 9.30 144 ARG B N 1
ATOM 3334 C CA . ARG B 1 116 ? 13.014 16.100 72.837 1.00 9.71 144 ARG B CA 1
ATOM 3335 C C . ARG B 1 116 ? 13.452 16.875 71.591 1.00 8.55 144 ARG B C 1
ATOM 3336 O O . ARG B 1 116 ? 14.524 17.474 71.588 1.00 9.29 144 ARG B O 1
ATOM 3344 N N . PHE B 1 117 ? 12.604 16.857 70.560 1.00 8.64 145 PHE B N 1
ATOM 3345 C CA . PHE B 1 117 ? 12.966 17.593 69.340 1.00 9.00 145 PHE B CA 1
ATOM 3346 C C . PHE B 1 117 ? 11.764 18.348 68.792 1.00 8.56 145 PHE B C 1
ATOM 3347 O O . PHE B 1 117 ? 10.605 18.077 69.122 1.00 9.41 145 PHE B O 1
ATOM 3355 N N . GLY B 1 118 ? 12.092 19.352 67.973 1.00 8.80 146 GLY B N 1
ATOM 3356 C CA . GLY B 1 118 ? 11.062 20.215 67.407 1.00 9.53 146 GLY B CA 1
ATOM 3357 C C . GLY B 1 118 ? 11.122 20.341 65.901 1.00 8.16 146 GLY B C 1
ATOM 3358 O O . GLY B 1 118 ? 12.177 20.200 65.276 1.00 9.00 146 GLY B O 1
ATOM 3359 N N . PHE B 1 119 ? 9.951 20.666 65.352 1.00 8.77 147 PHE B N 1
ATOM 3360 C CA . PHE B 1 119 ? 9.846 21.114 63.960 1.00 8.81 147 PHE B CA 1
ATOM 3361 C C . PHE B 1 119 ? 8.648 22.057 63.921 1.00 8.91 147 PHE B C 1
ATOM 3362 O O . PHE B 1 119 ? 7.790 22.043 64.826 1.00 9.85 147 PHE B O 1
ATOM 3370 N N . SER B 1 120 ? 8.579 22.892 62.894 1.00 9.27 148 SER B N 1
ATOM 3371 C CA . SER B 1 120 ? 7.473 23.854 62.838 1.00 9.97 148 SER B CA 1
ATOM 3372 C C . SER B 1 120 ? 6.254 23.234 62.171 1.00 9.72 148 SER B C 1
ATOM 3373 O O . SER B 1 120 ? 6.274 22.123 61.622 1.00 10.13 148 SER B O 1
ATOM 3376 N N . ASN B 1 121 ? 5.155 23.981 62.216 1.00 10.15 149 ASN B N 1
ATOM 3377 C CA . ASN B 1 121 ? 3.872 23.483 61.741 1.00 10.41 149 ASN B CA 1
ATOM 3378 C C . ASN B 1 121 ? 3.856 23.407 60.213 1.00 9.40 149 ASN B C 1
ATOM 3379 O O . ASN B 1 121 ? 3.871 24.451 59.558 1.00 9.84 149 ASN B O 1
ATOM 3384 N N . PRO B 1 122 ? 3.791 22.221 59.625 1.00 10.07 150 PRO B N 1
ATOM 3385 C CA . PRO B 1 122 ? 3.790 22.107 58.154 1.00 11.03 150 PRO B CA 1
ATOM 3386 C C . PRO B 1 122 ? 2.678 22.889 57.478 1.00 10.46 150 PRO B C 1
ATOM 3387 O O . PRO B 1 122 ? 2.837 23.301 56.329 1.00 11.70 150 PRO B O 1
ATOM 3391 N N . ASN B 1 123 ? 1.541 23.105 58.152 1.00 9.76 151 ASN B N 1
ATOM 3392 C CA . ASN B 1 123 ? 0.445 23.838 57.531 1.00 10.52 151 ASN B CA 1
ATOM 3393 C C . ASN B 1 123 ? 0.768 25.320 57.354 1.00 10.30 151 ASN B C 1
ATOM 3394 O O . ASN B 1 123 ? 0.143 25.995 56.528 1.00 12.06 151 ASN B O 1
ATOM 3399 N N . ASP B 1 124 ? 1.698 25.831 58.154 1.00 10.17 152 ASP B N 1
ATOM 3400 C CA . ASP B 1 124 ? 2.082 27.230 58.143 1.00 10.17 152 ASP B CA 1
ATOM 3401 C C . ASP B 1 124 ? 3.438 27.510 57.502 1.00 9.91 152 ASP B C 1
ATOM 3402 O O . ASP B 1 124 ? 3.648 28.631 57.034 1.00 10.62 152 ASP B O 1
ATOM 3407 N N . ASP B 1 125 ? 4.354 26.535 57.512 1.00 9.93 153 ASP B N 1
ATOM 3408 C CA . ASP B 1 125 ? 5.773 26.855 57.329 1.00 9.47 153 ASP B CA 1
ATOM 3409 C C . ASP B 1 125 ? 6.479 25.789 56.509 1.00 8.66 153 ASP B C 1
ATOM 3410 O O . ASP B 1 125 ? 6.522 24.630 56.918 1.00 9.36 153 ASP B O 1
ATOM 3415 N N . PRO B 1 126 ? 7.070 26.155 55.366 1.00 9.30 154 PRO B N 1
ATOM 3416 C CA . PRO B 1 126 ? 7.898 25.200 54.609 1.00 9.29 154 PRO B CA 1
ATOM 3417 C C . PRO B 1 126 ? 8.933 24.483 55.465 1.00 8.60 154 PRO B C 1
ATOM 3418 O O . PRO B 1 126 ? 9.160 23.289 55.226 1.00 9.38 154 PRO B O 1
ATOM 3422 N N . CYS B 1 127 ? 9.579 25.154 56.426 1.00 8.93 155 CYS B N 1
ATOM 3423 C CA . CYS B 1 127 ? 10.603 24.423 57.179 1.00 9.09 155 CYS B CA 1
ATOM 3424 C C . CYS B 1 127 ? 9.985 23.178 57.829 1.00 9.09 155 CYS B C 1
ATOM 3425 O O . CYS B 1 127 ? 10.610 22.127 57.895 1.00 9.81 155 CYS B O 1
ATOM 3428 N N . GLY B 1 128 ? 8.724 23.318 58.263 1.00 9.44 156 GLY B N 1
ATOM 3429 C CA . GLY B 1 128 ? 8.038 22.216 58.923 1.00 10.21 156 GLY B CA 1
ATOM 3430 C C . GLY B 1 128 ? 7.730 21.074 57.972 1.00 9.02 156 GLY B C 1
ATOM 3431 O O . GLY B 1 128 ? 8.026 19.906 58.267 1.00 9.66 156 GLY B O 1
ATOM 3432 N N . TYR B 1 129 ? 7.131 21.372 56.809 1.00 9.42 157 TYR B N 1
ATOM 3433 C CA . TYR B 1 129 ? 6.865 20.248 55.907 1.00 9.36 157 TYR B CA 1
ATOM 3434 C C . TYR B 1 129 ? 8.175 19.653 55.368 1.00 8.75 157 TYR B C 1
ATOM 3435 O O . TYR B 1 129 ? 8.250 18.444 55.165 1.00 9.61 157 TYR B O 1
ATOM 3444 N N . ARG B 1 130 ? 9.188 20.503 55.180 1.00 8.72 158 ARG B N 1
ATOM 3445 C CA . ARG B 1 130 ? 10.480 19.989 54.717 1.00 9.08 158 ARG B CA 1
ATOM 3446 C C . ARG B 1 130 ? 11.152 19.105 55.747 1.00 8.71 158 ARG B C 1
ATOM 3447 O O . ARG B 1 130 ? 11.870 18.173 55.375 1.00 9.38 158 ARG B O 1
ATOM 3455 N N . SER B 1 131 ? 10.928 19.398 57.034 1.00 8.99 159 SER B N 1
ATOM 3456 C CA . SER B 1 131 ? 11.486 18.561 58.081 1.00 9.87 159 SER B CA 1
ATOM 3457 C C . SER B 1 131 ? 10.889 17.161 58.024 1.00 9.11 159 SER B C 1
ATOM 3458 O O . SER B 1 131 ? 11.610 16.159 58.105 1.00 10.19 159 SER B O 1
ATOM 3461 N N . LEU B 1 132 ? 9.570 17.108 57.876 1.00 9.24 160 LEU B N 1
ATOM 3462 C CA . LEU B 1 132 ? 8.935 15.798 57.753 1.00 9.42 160 LEU B CA 1
ATOM 3463 C C . LEU B 1 132 ? 9.371 15.084 56.470 1.00 8.32 160 LEU B C 1
ATOM 3464 O O . LEU B 1 132 ? 9.590 13.869 56.480 1.00 9.46 160 LEU B O 1
ATOM 3469 N N . MET B 1 133 ? 9.486 15.822 55.375 1.00 8.80 161 MET B N 1
ATOM 3470 C CA . MET B 1 133 ? 9.989 15.244 54.136 1.00 8.89 161 MET B CA 1
ATOM 3471 C C . MET B 1 133 ? 11.385 14.646 54.330 1.00 8.39 161 MET B C 1
ATOM 3472 O O . MET B 1 133 ? 11.633 13.533 53.853 1.00 9.59 161 MET B O 1
ATOM 3477 N N . ALA B 1 134 ? 12.283 15.380 54.981 1.00 8.99 162 ALA B N 1
ATOM 3478 C CA . ALA B 1 134 ? 13.643 14.856 55.172 1.00 8.81 162 ALA B CA 1
ATOM 3479 C C . ALA B 1 134 ? 13.646 13.569 55.986 1.00 8.80 162 ALA B C 1
ATOM 3480 O O . ALA B 1 134 ? 14.407 12.640 55.683 1.00 9.37 162 ALA B O 1
ATOM 3482 N N . ILE B 1 135 ? 12.835 13.510 57.046 1.00 8.69 163 ILE B N 1
ATOM 3483 C CA . ILE B 1 135 ? 12.781 12.291 57.866 1.00 9.27 163 ILE B CA 1
ATOM 3484 C C . ILE B 1 135 ? 12.256 11.115 57.054 1.00 9.04 163 ILE B C 1
ATOM 3485 O O . ILE B 1 135 ? 12.765 9.990 57.153 1.00 10.27 163 ILE B O 1
ATOM 3490 N N . GLN B 1 136 ? 11.233 11.353 56.219 1.00 9.22 164 GLN B N 1
ATOM 3491 C CA . GLN B 1 136 ? 10.754 10.251 55.384 1.00 9.65 164 GLN B CA 1
ATOM 3492 C C . GLN B 1 136 ? 11.771 9.876 54.304 1.00 9.41 164 GLN B C 1
ATOM 3493 O O . GLN B 1 136 ? 11.965 8.693 53.994 1.00 10.73 164 GLN B O 1
ATOM 3499 N N . LEU B 1 137 ? 12.427 10.863 53.687 1.00 9.59 165 LEU B N 1
ATOM 3500 C CA . LEU B 1 137 ? 13.491 10.534 52.721 1.00 9.52 165 LEU B CA 1
ATOM 3501 C C . LEU B 1 137 ? 14.606 9.724 53.375 1.00 10.23 165 LEU B C 1
ATOM 3502 O O . LEU B 1 137 ? 15.208 8.894 52.694 1.00 11.06 165 LEU B O 1
ATOM 3507 N N . ALA B 1 138 ? 14.861 9.942 54.662 1.00 9.06 166 ALA B N 1
ATOM 3508 C CA . ALA B 1 138 ? 15.845 9.131 55.366 1.00 9.81 166 ALA B CA 1
ATOM 3509 C C . ALA B 1 138 ? 15.520 7.641 55.294 1.00 10.03 166 ALA B C 1
ATOM 3510 O O . ALA B 1 138 ? 16.426 6.811 55.226 1.00 10.86 166 ALA B O 1
ATOM 3512 N N . GLU B 1 139 ? 14.235 7.282 55.324 1.00 10.65 167 GLU B N 1
ATOM 3513 C CA . GLU B 1 139 ? 13.919 5.853 55.192 1.00 11.69 167 GLU B CA 1
ATOM 3514 C C . GLU B 1 139 ? 14.419 5.258 53.887 1.00 12.02 167 GLU B C 1
ATOM 3515 O O . GLU B 1 139 ? 14.845 4.095 53.856 1.00 14.27 167 GLU B O 1
ATOM 3521 N N . LEU B 1 140 ? 14.356 6.058 52.826 1.00 11.86 168 LEU B N 1
ATOM 3522 C CA . LEU B 1 140 ? 14.815 5.588 51.518 1.00 12.20 168 LEU B CA 1
ATOM 3523 C C . LEU B 1 140 ? 16.332 5.596 51.467 1.00 12.04 168 LEU B C 1
ATOM 3524 O O . LEU B 1 140 ? 16.932 4.633 50.996 1.00 15.24 168 LEU B O 1
ATOM 3529 N N . TYR B 1 141 ? 16.942 6.659 51.960 1.00 11.26 169 TYR B N 1
ATOM 3530 C CA . TYR B 1 141 ? 18.406 6.753 51.874 1.00 11.38 169 TYR B CA 1
ATOM 3531 C C . TYR B 1 141 ? 19.080 5.667 52.710 1.00 11.93 169 TYR B C 1
ATOM 3532 O O . TYR B 1 141 ? 20.028 5.025 52.249 1.00 12.77 169 TYR B O 1
ATOM 3541 N N . TYR B 1 142 ? 18.615 5.460 53.937 1.00 11.83 170 TYR B N 1
ATOM 3542 C CA . TYR B 1 142 ? 19.219 4.527 54.881 1.00 12.70 170 TYR B CA 1
ATOM 3543 C C . TYR B 1 142 ? 18.625 3.126 54.747 1.00 13.77 170 TYR B C 1
ATOM 3544 O O . TYR B 1 142 ? 19.091 2.221 55.425 1.00 16.33 170 TYR B O 1
ATOM 3553 N N A ASN B 1 143 ? 17.616 2.992 53.892 0.50 14.21 171 ASN B N 1
ATOM 3554 N N B ASN B 1 143 ? 17.627 2.936 53.890 0.50 13.68 171 ASN B N 1
ATOM 3555 C CA A ASN B 1 143 ? 16.964 1.699 53.688 0.50 15.99 171 ASN B CA 1
ATOM 3556 C CA B ASN B 1 143 ? 16.993 1.622 53.743 0.50 14.45 171 ASN B CA 1
ATOM 3557 C C A ASN B 1 143 ? 16.471 1.155 55.031 0.50 15.64 171 ASN B C 1
ATOM 3558 C C B ASN B 1 143 ? 16.514 1.127 55.106 0.50 15.53 171 ASN B C 1
ATOM 3559 O O A ASN B 1 143 ? 16.727 -0.002 55.359 0.50 18.34 171 ASN B O 1
ATOM 3560 O O B ASN B 1 143 ? 16.803 0.008 55.522 0.50 17.20 171 ASN B O 1
ATOM 3569 N N . ASP B 1 144 ? 15.783 2.011 55.779 1.00 14.58 172 ASP B N 1
ATOM 3570 C CA . ASP B 1 144 ? 15.251 1.711 57.100 1.00 15.88 172 ASP B CA 1
ATOM 3571 C C . ASP B 1 144 ? 13.808 2.203 57.177 1.00 16.35 172 ASP B C 1
ATOM 3572 O O . ASP B 1 144 ? 13.625 3.410 57.343 1.00 16.13 172 ASP B O 1
ATOM 3577 N N . PRO B 1 145 ? 12.838 1.305 57.042 1.00 17.93 173 PRO B N 1
ATOM 3578 C CA . PRO B 1 145 ? 11.441 1.745 56.905 1.00 20.03 173 PRO B CA 1
ATOM 3579 C C . PRO B 1 145 ? 10.793 2.101 58.227 1.00 21.79 173 PRO B C 1
ATOM 3580 O O . PRO B 1 145 ? 9.566 2.309 58.294 1.00 25.65 173 PRO B O 1
ATOM 3584 N N . THR B 1 146 ? 11.561 2.203 59.315 1.00 19.86 174 THR B N 1
ATOM 3585 C CA . THR B 1 146 ? 10.965 2.554 60.601 1.00 22.89 174 THR B CA 1
ATOM 3586 C C . THR B 1 146 ? 11.333 3.954 61.083 1.00 17.67 174 THR B C 1
ATOM 3587 O O . THR B 1 146 ? 10.824 4.341 62.141 1.00 20.56 174 THR B O 1
ATOM 3591 N N . ILE B 1 147 ? 12.187 4.701 60.386 1.00 14.76 175 ILE B N 1
ATOM 3592 C CA . ILE B 1 147 ? 12.648 5.988 60.927 1.00 13.64 175 ILE B CA 1
ATOM 3593 C C . ILE B 1 147 ? 11.509 6.978 61.136 1.00 12.24 175 ILE B C 1
ATOM 3594 O O . ILE B 1 147 ? 11.360 7.563 62.208 1.00 12.76 175 ILE B O 1
ATOM 3599 N N . PHE B 1 148 ? 10.668 7.206 60.116 1.00 12.09 176 PHE B N 1
ATOM 3600 C CA . PHE B 1 148 ? 9.555 8.156 60.310 1.00 11.12 176 PHE B CA 1
ATOM 3601 C C . PHE B 1 148 ? 8.584 7.600 61.329 1.00 11.13 176 PHE B C 1
ATOM 3602 O O . PHE B 1 148 ? 8.050 8.332 62.163 1.00 11.47 176 PHE B O 1
ATOM 3610 N N . ASP B 1 149 ? 8.352 6.282 61.274 1.00 14.23 177 ASP B N 1
ATOM 3611 C CA . ASP B 1 149 ? 7.396 5.700 62.209 1.00 15.59 177 ASP B CA 1
ATOM 3612 C C . ASP B 1 149 ? 7.846 5.926 63.654 1.00 13.41 177 ASP B C 1
ATOM 3613 O O . ASP B 1 149 ? 7.028 6.284 64.497 1.00 15.56 177 ASP B O 1
ATOM 3618 N N . GLU B 1 150 ? 9.129 5.680 63.916 1.00 12.79 178 GLU B N 1
ATOM 3619 C CA . GLU B 1 150 ? 9.597 5.726 65.297 1.00 12.79 178 GLU B CA 1
ATOM 3620 C C . GLU B 1 150 ? 9.758 7.161 65.787 1.00 12.96 178 GLU B C 1
ATOM 3621 O O . GLU B 1 150 ? 9.542 7.432 66.967 1.00 17.56 178 GLU B O 1
ATOM 3627 N N . LEU B 1 151 ? 10.153 8.077 64.911 1.00 10.84 179 LEU B N 1
ATOM 3628 C CA . LEU B 1 151 ? 10.382 9.461 65.352 1.00 10.60 179 LEU B CA 1
ATOM 3629 C C . LEU B 1 151 ? 9.106 10.278 65.382 1.00 10.01 179 LEU B C 1
ATOM 3630 O O . LEU B 1 151 ? 8.887 11.055 66.321 1.00 11.10 179 LEU B O 1
ATOM 3635 N N . VAL B 1 152 ? 8.285 10.140 64.339 1.00 10.04 180 VAL B N 1
ATOM 3636 C CA . VAL B 1 152 ? 7.147 11.055 64.190 1.00 10.10 180 VAL B CA 1
ATOM 3637 C C . VAL B 1 152 ? 5.816 10.323 64.299 1.00 10.84 180 VAL B C 1
ATOM 3638 O O . VAL B 1 152 ? 4.970 10.749 65.089 1.00 11.03 180 VAL B O 1
ATOM 3642 N N . ALA B 1 153 ? 5.606 9.249 63.546 1.00 11.09 181 ALA B N 1
ATOM 3643 C CA . ALA B 1 153 ? 4.241 8.695 63.497 1.00 12.78 181 ALA B CA 1
ATOM 3644 C C . ALA B 1 153 ? 3.834 8.149 64.853 1.00 13.52 181 ALA B C 1
ATOM 3645 O O . ALA B 1 153 ? 2.661 8.288 65.246 1.00 15.76 181 ALA B O 1
ATOM 3647 N N . LYS B 1 154 ? 4.764 7.544 65.591 1.00 12.84 182 LYS B N 1
ATOM 3648 C CA . LYS B 1 154 ? 4.392 7.018 66.906 1.00 16.10 182 LYS B CA 1
ATOM 3649 C C . LYS B 1 154 ? 4.248 8.115 67.952 1.00 13.93 182 LYS B C 1
ATOM 3650 O O . LYS B 1 154 ? 3.782 7.843 69.074 1.00 17.46 182 LYS B O 1
ATOM 3656 N N . ASN B 1 155 ? 4.623 9.339 67.620 1.00 11.42 183 ASN B N 1
ATOM 3657 C CA . ASN B 1 155 ? 4.608 10.469 68.555 1.00 11.76 183 ASN B CA 1
ATOM 3658 C C . ASN B 1 155 ? 3.622 11.538 68.120 1.00 11.39 183 ASN B C 1
ATOM 3659 O O . ASN B 1 155 ? 3.686 12.664 68.622 1.00 12.13 183 ASN B O 1
ATOM 3664 N N . SER B 1 156 ? 2.726 11.217 67.196 1.00 11.51 184 SER B N 1
ATOM 3665 C CA . SER B 1 156 ? 1.813 12.225 66.670 1.00 11.55 184 SER B CA 1
ATOM 3666 C C . SER B 1 156 ? 0.694 11.536 65.884 1.00 12.76 184 SER B C 1
ATOM 3667 O O . SER B 1 156 ? 0.657 10.301 65.803 1.00 15.16 184 SER B O 1
ATOM 3670 N N . ASN B 1 157 ? -0.176 12.364 65.295 1.00 12.68 185 ASN B N 1
ATOM 3671 C CA . ASN B 1 157 ? -1.133 11.814 64.331 1.00 15.24 185 ASN B CA 1
ATOM 3672 C C . ASN B 1 157 ? -0.742 12.161 62.901 1.00 15.36 185 ASN B C 1
ATOM 3673 O O . ASN B 1 157 ? -1.550 12.206 61.979 1.00 21.92 185 ASN B O 1
ATOM 3678 N N . LEU B 1 158 ? 0.554 12.349 62.684 1.00 14.35 186 LEU B N 1
ATOM 3679 C CA . LEU B 1 158 ? 1.062 12.610 61.344 1.00 17.13 186 LEU B CA 1
ATOM 3680 C C . LEU B 1 158 ? 1.648 11.334 60.769 1.00 18.01 186 LEU B C 1
ATOM 3681 O O . LEU B 1 158 ? 2.456 10.660 61.418 1.00 27.27 186 LEU B O 1
ATOM 3686 N N . ARG B 1 159 ? 1.251 10.982 59.548 1.00 14.10 187 ARG B N 1
ATOM 3687 C CA . ARG B 1 159 ? 1.721 9.708 58.984 1.00 17.06 187 ARG B CA 1
ATOM 3688 C C . ARG B 1 159 ? 1.890 9.818 57.474 1.00 13.85 187 ARG B C 1
ATOM 3689 O O . ARG B 1 159 ? 1.071 10.442 56.812 1.00 14.36 187 ARG B O 1
ATOM 3697 N N . PHE B 1 160 ? 2.952 9.205 56.956 1.00 14.12 188 PHE B N 1
ATOM 3698 C CA . PHE B 1 160 ? 3.092 9.005 55.522 1.00 13.57 188 PHE B CA 1
ATOM 3699 C C . PHE B 1 160 ? 2.472 7.677 55.094 1.00 14.05 188 PHE B C 1
ATOM 3700 O O . PHE B 1 160 ? 2.601 6.664 55.789 1.00 17.60 188 PHE B O 1
ATOM 3708 N N . SER B 1 161 ? 1.851 7.690 53.922 1.00 15.50 189 SER B N 1
ATOM 3709 C CA . SER B 1 161 ? 1.368 6.496 53.249 1.00 18.24 189 SER B CA 1
ATOM 3710 C C . SER B 1 161 ? 2.228 6.202 52.024 1.00 18.96 189 SER B C 1
ATOM 3711 O O . SER B 1 161 ? 2.594 7.148 51.329 1.00 19.11 189 SER B O 1
ATOM 3714 N N . GLU B 1 162 ? 2.539 4.931 51.772 1.00 20.57 190 GLU B N 1
ATOM 3715 C CA . GLU B 1 162 ? 3.403 4.554 50.670 1.00 21.93 190 GLU B CA 1
ATOM 3716 C C . GLU B 1 162 ? 2.531 4.080 49.495 1.00 27.14 190 GLU B C 1
ATOM 3717 O O . GLU B 1 162 ? 1.555 3.354 49.685 1.00 34.85 190 GLU B O 1
ATOM 3723 N N . ASP B 1 163 ? 2.922 4.518 48.316 1.00 33.60 191 ASP B N 1
ATOM 3724 C CA . ASP B 1 163 ? 2.242 4.416 47.041 1.00 48.09 191 ASP B CA 1
ATOM 3725 C C . ASP B 1 163 ? 3.271 4.210 45.933 1.00 54.17 191 ASP B C 1
ATOM 3726 O O . ASP B 1 163 ? 3.869 5.173 45.446 1.00 53.92 191 ASP B O 1
ATOM 3731 N N . ASN B 1 164 ? 3.494 2.957 45.537 1.00 57.37 192 ASN B N 1
ATOM 3732 C CA . ASN B 1 164 ? 4.404 2.675 44.429 1.00 54.67 192 ASN B CA 1
ATOM 3733 C C . ASN B 1 164 ? 5.780 3.291 44.643 1.00 45.47 192 ASN B C 1
ATOM 3734 O O . ASN B 1 164 ? 6.425 3.745 43.696 1.00 47.72 192 ASN B O 1
ATOM 3739 N N . GLY B 1 165 ? 6.275 3.316 45.878 1.00 44.23 193 GLY B N 1
ATOM 3740 C CA . GLY B 1 165 ? 7.618 3.817 46.127 1.00 40.68 193 GLY B CA 1
ATOM 3741 C C . GLY B 1 165 ? 7.664 5.305 46.420 1.00 36.21 193 GLY B C 1
ATOM 3742 O O . GLY B 1 165 ? 8.721 5.854 46.741 1.00 33.04 193 GLY B O 1
ATOM 3743 N N . SER B 1 166 ? 6.524 5.979 46.311 1.00 32.73 194 SER B N 1
ATOM 3744 C CA . SER B 1 166 ? 6.392 7.361 46.749 1.00 23.46 194 SER B CA 1
ATOM 3745 C C . SER B 1 166 ? 5.528 7.428 48.002 1.00 18.99 194 SER B C 1
ATOM 3746 O O . SER B 1 166 ? 4.833 6.474 48.336 1.00 24.58 194 SER B O 1
ATOM 3749 N N . TYR B 1 167 ? 5.627 8.570 48.669 1.00 14.14 195 TYR B N 1
ATOM 3750 C CA . TYR B 1 167 ? 5.060 8.706 49.998 1.00 12.81 195 TYR B CA 1
ATOM 3751 C C . TYR B 1 167 ? 4.270 10.006 50.094 1.00 11.89 195 TYR B C 1
ATOM 3752 O O . TYR B 1 167 ? 4.769 11.036 49.645 1.00 13.88 195 TYR B O 1
ATOM 3761 N N . VAL B 1 168 ? 3.074 9.937 50.676 1.00 12.25 196 VAL B N 1
ATOM 3762 C CA . VAL B 1 168 ? 2.262 11.145 50.840 1.00 13.10 196 VAL B CA 1
ATOM 3763 C C . VAL B 1 168 ? 1.806 11.256 52.290 1.00 12.41 196 VAL B C 1
ATOM 3764 O O . VAL B 1 168 ? 1.353 10.255 52.875 1.00 13.73 196 VAL B O 1
ATOM 3768 N N . LEU B 1 169 ? 1.932 12.447 52.850 1.00 12.06 197 LEU B N 1
ATOM 3769 C CA . LEU B 1 169 ? 1.438 12.738 54.197 1.00 12.24 197 LEU B CA 1
ATOM 3770 C C . LEU B 1 169 ? 0.281 13.719 54.044 1.00 12.11 197 LEU B C 1
ATOM 3771 O O . LEU B 1 169 ? 0.481 14.784 53.441 1.00 12.89 197 LEU B O 1
ATOM 3776 N N . ARG B 1 170 ? -0.885 13.396 54.587 1.00 12.35 198 ARG B N 1
ATOM 3777 C CA . ARG B 1 170 ? -2.007 14.343 54.589 1.00 13.44 198 ARG B CA 1
ATOM 3778 C C . ARG B 1 170 ? -2.117 14.998 55.961 1.00 11.93 198 ARG B C 1
ATOM 3779 O O . ARG B 1 170 ? -2.335 14.327 56.973 1.00 13.21 198 ARG B O 1
ATOM 3787 N N . MET B 1 171 ? -1.949 16.316 55.991 1.00 11.79 199 MET B N 1
ATOM 3788 C CA . MET B 1 171 ? -2.015 17.003 57.287 1.00 12.06 199 MET B CA 1
ATOM 3789 C C . MET B 1 171 ? -3.434 17.096 57.817 1.00 12.24 199 MET B C 1
ATOM 3790 O O . MET B 1 171 ? -4.373 17.366 57.065 1.00 13.66 199 MET B O 1
ATOM 3795 N N . PRO B 1 172 ? -3.597 16.943 59.126 1.00 13.34 200 PRO B N 1
ATOM 3796 C CA . PRO B 1 172 ? -4.841 17.366 59.774 1.00 14.68 200 PRO B CA 1
ATOM 3797 C C . PRO B 1 172 ? -4.854 18.883 59.815 1.00 12.62 200 PRO B C 1
ATOM 3798 O O . PRO B 1 172 ? -3.839 19.535 59.617 1.00 12.97 200 PRO B O 1
ATOM 3802 N N . SER B 1 173 ? -6.023 19.467 60.097 1.00 13.88 201 SER B N 1
ATOM 3803 C CA . SER B 1 173 ? -6.037 20.883 60.418 1.00 13.06 201 SER B CA 1
ATOM 3804 C C . SER B 1 173 ? -5.102 21.172 61.589 1.00 12.24 201 SER B C 1
ATOM 3805 O O . SER B 1 173 ? -4.830 20.317 62.425 1.00 13.29 201 SER B O 1
ATOM 3808 N N . SER B 1 174 ? -4.598 22.408 61.649 1.00 12.10 202 SER B N 1
ATOM 3809 C CA . SER B 1 174 ? -3.642 22.731 62.705 1.00 12.47 202 SER B CA 1
ATOM 3810 C C . SER B 1 174 ? -4.218 22.473 64.099 1.00 14.16 202 SER B C 1
ATOM 3811 O O . SER B 1 174 ? -3.486 21.990 64.968 1.00 15.55 202 SER B O 1
ATOM 3814 N N . GLU B 1 175 ? -5.498 22.799 64.264 1.00 13.63 203 GLU B N 1
ATOM 3815 C CA . GLU B 1 175 ? -6.167 22.606 65.552 1.00 14.98 203 GLU B CA 1
ATOM 3816 C C . GLU B 1 175 ? -6.263 21.142 65.963 1.00 16.22 203 GLU B C 1
ATOM 3817 O O . GLU B 1 175 ? -6.457 20.848 67.143 1.00 20.13 203 GLU B O 1
ATOM 3823 N N . ARG B 1 176 ? -6.137 20.235 64.999 1.00 14.13 204 ARG B N 1
ATOM 3824 C CA . ARG B 1 176 ? -6.264 18.802 65.230 1.00 14.85 204 ARG B CA 1
ATOM 3825 C C . ARG B 1 176 ? -4.931 18.069 65.183 1.00 13.56 204 ARG B C 1
ATOM 3826 O O . ARG B 1 176 ? -4.930 16.840 65.329 1.00 15.06 204 ARG B O 1
ATOM 3834 N N . ILE B 1 177 ? -3.800 18.751 65.023 1.00 13.26 205 ILE B N 1
ATOM 3835 C CA . ILE B 1 177 ? -2.509 18.092 65.160 1.00 12.50 205 ILE B CA 1
ATOM 3836 C C . ILE B 1 177 ? -2.375 17.584 66.591 1.00 11.88 205 ILE B C 1
ATOM 3837 O O . ILE B 1 177 ? -2.626 18.327 67.547 1.00 14.30 205 ILE B O 1
ATOM 3842 N N . GLU B 1 178 ? -1.996 16.325 66.721 1.00 12.25 206 GLU B N 1
ATOM 3843 C CA . GLU B 1 178 ? -1.729 15.714 68.015 1.00 12.14 206 GLU B CA 1
ATOM 3844 C C . GLU B 1 178 ? -0.245 15.388 68.088 1.00 11.73 206 GLU B C 1
ATOM 3845 O O . GLU B 1 178 ? 0.290 14.831 67.127 1.00 11.86 206 GLU B O 1
ATOM 3851 N N A ILE B 1 179 ? 0.355 15.706 69.225 0.50 10.91 207 ILE B N 1
ATOM 3852 N N B ILE B 1 179 ? 0.425 15.747 69.172 0.50 11.98 207 ILE B N 1
ATOM 3853 C CA A ILE B 1 179 ? 1.776 15.584 69.491 0.50 12.55 207 ILE B CA 1
ATOM 3854 C CA B ILE B 1 179 ? 1.815 15.360 69.361 0.50 10.59 207 ILE B CA 1
ATOM 3855 C C A ILE B 1 179 ? 2.021 15.028 70.885 0.50 13.01 207 ILE B C 1
ATOM 3856 C C B ILE B 1 179 ? 2.015 14.998 70.828 0.50 10.91 207 ILE B C 1
ATOM 3857 O O A ILE B 1 179 ? 1.464 15.541 71.865 0.50 13.15 207 ILE B O 1
ATOM 3858 O O B ILE B 1 179 ? 1.451 15.611 71.736 0.50 13.42 207 ILE B O 1
ATOM 3867 N N . ASN B 1 180 ? 2.856 13.995 71.009 1.00 11.41 208 ASN B N 1
ATOM 3868 C CA . ASN B 1 180 ? 3.276 13.511 72.308 1.00 11.52 208 ASN B CA 1
ATOM 3869 C C . ASN B 1 180 ? 4.265 14.492 72.933 1.00 10.06 208 ASN B C 1
ATOM 3870 O O . ASN B 1 180 ? 5.400 14.595 72.446 1.00 11.17 208 ASN B O 1
ATOM 3875 N N . LYS B 1 181 ? 3.836 15.195 73.978 1.00 11.19 209 LYS B N 1
ATOM 3876 C CA . LYS B 1 181 ? 4.643 16.282 74.526 1.00 12.67 209 LYS B CA 1
ATOM 3877 C C . LYS B 1 181 ? 5.915 15.748 75.185 1.00 11.96 209 LYS B C 1
ATOM 3878 O O . LYS B 1 181 ? 6.797 16.559 75.428 1.00 15.43 209 LYS B O 1
ATOM 3884 N N . SER B 1 182 ? 6.031 14.450 75.456 1.00 11.12 210 SER B N 1
ATOM 3885 C CA . SER B 1 182 ? 7.301 13.952 75.997 1.00 11.69 210 SER B CA 1
ATOM 3886 C C . SER B 1 182 ? 8.392 13.947 74.927 1.00 11.42 210 SER B C 1
ATOM 3887 O O . SER B 1 182 ? 9.573 13.849 75.266 1.00 13.94 210 SER B O 1
ATOM 3890 N N . LYS B 1 183 ? 8.029 14.057 73.653 1.00 10.69 211 LYS B N 1
ATOM 3891 C CA . LYS B 1 183 ? 8.977 13.875 72.555 1.00 10.39 211 LYS B CA 1
ATOM 3892 C C . LYS B 1 183 ? 9.087 15.075 71.611 1.00 9.79 211 LYS B C 1
ATOM 3893 O O . LYS B 1 183 ? 10.198 15.368 71.161 1.00 11.06 211 LYS B O 1
ATOM 3899 N N . ILE B 1 184 ? 7.973 15.726 71.291 1.00 9.87 212 ILE B N 1
ATOM 3900 C CA . ILE B 1 184 ? 7.944 16.719 70.221 1.00 9.70 212 ILE B CA 1
ATOM 3901 C C . ILE B 1 184 ? 7.299 18.007 70.693 1.00 9.45 212 ILE B C 1
ATOM 3902 O O . ILE B 1 184 ? 6.308 17.980 71.424 1.00 10.72 212 ILE B O 1
ATOM 3907 N N . MET B 1 185 ? 7.851 19.131 70.243 1.00 9.42 213 MET B N 1
ATOM 3908 C CA . MET B 1 185 ? 7.165 20.414 70.290 1.00 9.62 213 MET B CA 1
ATOM 3909 C C . MET B 1 185 ? 7.067 20.987 68.872 1.00 8.97 213 MET B C 1
ATOM 3910 O O . MET B 1 185 ? 8.014 20.831 68.089 1.00 10.43 213 MET B O 1
ATOM 3915 N N . ILE B 1 186 ? 5.948 21.626 68.586 1.00 9.37 214 ILE B N 1
ATOM 3916 C CA . ILE B 1 186 ? 5.717 22.337 67.323 1.00 9.65 214 ILE B CA 1
ATOM 3917 C C . ILE B 1 186 ? 5.331 23.776 67.632 1.00 9.48 214 ILE B C 1
ATOM 3918 O O . ILE B 1 186 ? 4.596 24.062 68.559 1.00 10.79 214 ILE B O 1
ATOM 3923 N N . ARG B 1 187 ? 5.825 24.686 66.811 1.00 10.59 215 ARG B N 1
ATOM 3924 C CA . ARG B 1 187 ? 5.401 26.082 66.831 1.00 10.55 215 ARG B CA 1
ATOM 3925 C C . ARG B 1 187 ? 5.069 26.473 65.401 1.00 10.72 215 ARG B C 1
ATOM 3926 O O . ARG B 1 187 ? 5.436 25.762 64.458 1.00 11.60 215 ARG B O 1
ATOM 3934 N N A SER B 1 188 ? 4.368 27.592 65.222 0.50 11.28 216 SER B N 1
ATOM 3935 N N B SER B 1 188 ? 4.405 27.611 65.222 0.50 12.28 216 SER B N 1
ATOM 3936 C CA A SER B 1 188 ? 3.900 27.951 63.882 0.50 11.28 216 SER B CA 1
ATOM 3937 C CA B SER B 1 188 ? 3.871 27.920 63.892 0.50 12.44 216 SER B CA 1
ATOM 3938 C C A SER B 1 188 ? 5.038 28.079 62.876 0.50 10.41 216 SER B C 1
ATOM 3939 C C B SER B 1 188 ? 4.943 28.250 62.862 0.50 12.38 216 SER B C 1
ATOM 3940 O O A SER B 1 188 ? 4.974 27.526 61.779 0.50 10.42 216 SER B O 1
ATOM 3941 O O B SER B 1 188 ? 4.744 27.976 61.674 0.50 18.84 216 SER B O 1
ATOM 3946 N N . MET B 1 189 ? 6.068 28.822 63.270 1.00 11.32 217 MET B N 1
ATOM 3947 C CA . MET B 1 189 ? 7.220 28.967 62.375 1.00 11.46 217 MET B CA 1
ATOM 3948 C C . MET B 1 189 ? 8.485 28.493 63.075 1.00 10.14 217 MET B C 1
ATOM 3949 O O . MET B 1 189 ? 8.625 28.488 64.294 1.00 11.38 217 MET B O 1
ATOM 3954 N N . GLU B 1 190 ? 9.442 28.092 62.241 1.00 10.38 218 GLU B N 1
ATOM 3955 C CA . GLU B 1 190 ? 10.700 27.507 62.698 1.00 10.00 218 GLU B CA 1
ATOM 3956 C C . GLU B 1 190 ? 11.464 28.461 63.611 1.00 9.85 218 GLU B C 1
ATOM 3957 O O . GLU B 1 190 ? 12.136 28.006 64.539 1.00 10.39 218 GLU B O 1
ATOM 3963 N N . MET B 1 191 ? 11.348 29.771 63.360 1.00 10.18 219 MET B N 1
ATOM 3964 C CA . MET B 1 191 ? 12.122 30.699 64.193 1.00 10.85 219 MET B CA 1
ATOM 3965 C C . MET B 1 191 ? 11.687 30.669 65.652 1.00 10.86 219 MET B C 1
ATOM 3966 O O . MET B 1 191 ? 12.479 31.009 66.539 1.00 12.65 219 MET B O 1
ATOM 3971 N N . GLU B 1 192 ? 10.442 30.279 65.906 1.00 10.55 220 GLU B N 1
ATOM 3972 C CA . GLU B 1 192 ? 9.960 30.167 67.276 1.00 10.71 220 GLU B CA 1
ATOM 3973 C C . GLU B 1 192 ? 10.603 29.006 68.047 1.00 10.50 220 GLU B C 1
ATOM 3974 O O . GLU B 1 192 ? 10.564 28.969 69.277 1.00 13.10 220 GLU B O 1
ATOM 3980 N N . LEU B 1 193 ? 11.184 28.044 67.343 1.00 10.67 221 LEU B N 1
ATOM 3981 C CA . LEU B 1 193 ? 11.837 26.913 68.011 1.00 10.18 221 LEU B CA 1
ATOM 3982 C C . LEU B 1 193 ? 13.181 27.285 68.633 1.00 10.71 221 LEU B C 1
ATOM 3983 O O . LEU B 1 193 ? 13.658 26.574 69.518 1.00 11.21 221 LEU B O 1
ATOM 3988 N N . ILE B 1 194 ? 13.781 28.382 68.167 1.00 10.98 222 ILE B N 1
ATOM 3989 C CA . ILE B 1 194 ? 15.116 28.764 68.648 1.00 10.90 222 ILE B CA 1
ATOM 3990 C C . ILE B 1 194 ? 15.119 28.940 70.156 1.00 10.57 222 ILE B C 1
ATOM 3991 O O . ILE B 1 194 ? 15.965 28.404 70.868 1.00 11.52 222 ILE B O 1
ATOM 3996 N N . HIS B 1 195 ? 14.142 29.696 70.681 1.00 11.11 223 HIS B N 1
ATOM 3997 C CA . HIS B 1 195 ? 14.016 29.911 72.117 1.00 12.09 223 HIS B CA 1
ATOM 3998 C C . HIS B 1 195 ? 13.858 28.606 72.874 1.00 11.03 223 HIS B C 1
ATOM 3999 O O . HIS B 1 195 ? 14.370 28.478 73.995 1.00 11.87 223 HIS B O 1
ATOM 4006 N N . LEU B 1 196 ? 13.114 27.654 72.308 1.00 10.55 224 LEU B N 1
ATOM 4007 C CA . LEU B 1 196 ? 12.866 26.393 73.010 1.00 10.34 224 LEU B CA 1
ATOM 4008 C C . LEU B 1 196 ? 14.154 25.585 73.172 1.00 9.47 224 LEU B C 1
ATOM 4009 O O . LEU B 1 196 ? 14.345 24.946 74.200 1.00 10.74 224 LEU B O 1
ATOM 4014 N N . VAL B 1 197 ? 15.022 25.610 72.163 1.00 9.91 225 VAL B N 1
ATOM 4015 C CA . VAL B 1 197 ? 16.325 24.933 72.315 1.00 9.86 225 VAL B CA 1
ATOM 4016 C C . VAL B 1 197 ? 17.203 25.704 73.282 1.00 10.03 225 VAL B C 1
ATOM 4017 O O . VAL B 1 197 ? 17.846 25.117 74.162 1.00 11.49 225 VAL B O 1
ATOM 4021 N N . GLU B 1 198 ? 17.261 27.036 73.134 1.00 10.57 226 GLU B N 1
ATOM 4022 C CA . GLU B 1 198 ? 18.123 27.814 74.044 1.00 11.39 226 GLU B CA 1
ATOM 4023 C C . GLU B 1 198 ? 17.737 27.644 75.508 1.00 11.02 226 GLU B C 1
ATOM 4024 O O . GLU B 1 198 ? 18.600 27.670 76.403 1.00 12.92 226 GLU B O 1
ATOM 4030 N N . SER B 1 199 ? 16.438 27.503 75.767 1.00 11.09 227 SER B N 1
ATOM 4031 C CA . SER B 1 199 ? 15.964 27.416 77.147 1.00 12.12 227 SER B CA 1
ATOM 4032 C C . SER B 1 199 ? 16.031 25.997 77.701 1.00 11.35 227 SER B C 1
ATOM 4033 O O . SER B 1 199 ? 15.731 25.797 78.881 1.00 13.13 227 SER B O 1
ATOM 4036 N N . GLY B 1 200 ? 16.386 25.010 76.882 1.00 10.87 228 GLY B N 1
ATOM 4037 C CA . GLY B 1 200 ? 16.507 23.639 77.352 1.00 12.49 228 GLY B CA 1
ATOM 4038 C C . GLY B 1 200 ? 15.247 22.821 77.181 1.00 11.62 228 GLY B C 1
ATOM 4039 O O . GLY B 1 200 ? 15.286 21.612 77.471 1.00 13.64 228 GLY B O 1
ATOM 4040 N N A GLU B 1 201 ? 14.162 23.451 76.736 0.50 11.36 229 GLU B N 1
ATOM 4041 N N B GLU B 1 201 ? 14.135 23.380 76.712 0.50 11.64 229 GLU B N 1
ATOM 4042 C CA A GLU B 1 201 ? 12.871 22.823 76.478 0.50 12.39 229 GLU B CA 1
ATOM 4043 C CA B GLU B 1 201 ? 12.945 22.530 76.588 0.50 11.27 229 GLU B CA 1
ATOM 4044 C C A GLU B 1 201 ? 13.020 21.730 75.417 0.50 13.15 229 GLU B C 1
ATOM 4045 C C B GLU B 1 201 ? 13.090 21.560 75.428 0.50 10.60 229 GLU B C 1
ATOM 4046 O O A GLU B 1 201 ? 12.377 20.686 75.494 0.50 17.69 229 GLU B O 1
ATOM 4047 O O B GLU B 1 201 ? 12.517 20.473 75.423 0.50 17.79 229 GLU B O 1
ATOM 4058 N N . LEU B 1 202 ? 13.868 21.971 74.424 1.00 9.71 230 LEU B N 1
ATOM 4059 C CA . LEU B 1 202 ? 14.181 21.027 73.357 1.00 9.86 230 LEU B CA 1
ATOM 4060 C C . LEU B 1 202 ? 15.676 20.743 73.335 1.00 9.14 230 LEU B C 1
ATOM 4061 O O . LEU B 1 202 ? 16.491 21.628 73.618 1.00 11.01 230 LEU B O 1
ATOM 4066 N N . ASP B 1 203 ? 16.006 19.503 72.965 1.00 8.95 231 ASP B N 1
ATOM 4067 C CA . ASP B 1 203 ? 17.402 19.131 72.710 1.00 9.10 231 ASP B CA 1
ATOM 4068 C C . ASP B 1 203 ? 17.819 19.410 71.263 1.00 8.88 231 ASP B C 1
ATOM 4069 O O . ASP B 1 203 ? 18.926 19.900 71.026 1.00 9.95 231 ASP B O 1
ATOM 4074 N N . TYR B 1 204 ? 16.946 19.116 70.304 1.00 8.77 232 TYR B N 1
ATOM 4075 C CA . TYR B 1 204 ? 17.269 19.219 68.890 1.00 9.07 232 TYR B CA 1
ATOM 4076 C C . TYR B 1 204 ? 16.120 19.900 68.160 1.00 8.20 232 TYR B C 1
ATOM 4077 O O . TYR B 1 204 ? 14.966 19.820 68.580 1.00 8.98 232 TYR B O 1
ATOM 4086 N N . PHE B 1 205 ? 16.420 20.538 67.029 1.00 9.00 233 PHE B N 1
ATOM 4087 C CA . PHE B 1 205 ? 15.340 20.977 66.155 1.00 8.65 233 PHE B CA 1
ATOM 4088 C C . PHE B 1 205 ? 15.808 20.899 64.694 1.00 8.41 233 PHE B C 1
ATOM 4089 O O . PHE B 1 205 ? 16.968 21.112 64.362 1.00 9.14 233 PHE B O 1
ATOM 4097 N N . PHE B 1 206 ? 14.834 20.582 63.848 1.00 8.70 234 PHE B N 1
ATOM 4098 C CA . PHE B 1 206 ? 15.061 20.620 62.397 1.00 8.73 234 PHE B CA 1
ATOM 4099 C C . PHE B 1 206 ? 14.916 22.063 61.931 1.00 8.81 234 PHE B C 1
ATOM 4100 O O . PHE B 1 206 ? 13.937 22.752 62.281 1.00 9.62 234 PHE B O 1
ATOM 4108 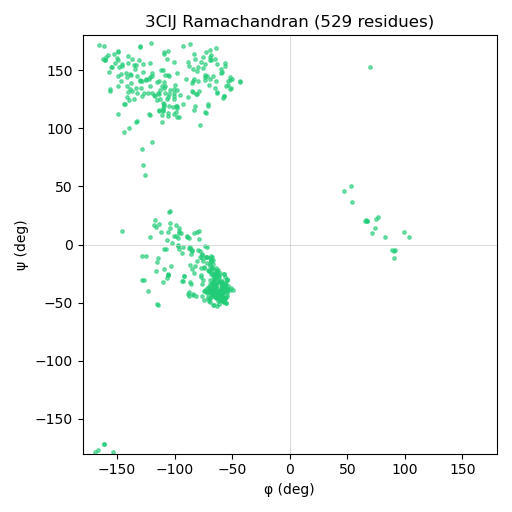N N . ILE B 1 207 ? 15.896 22.535 61.183 1.00 8.85 235 ILE B N 1
ATOM 4109 C CA . ILE B 1 207 ? 15.983 23.962 60.876 1.00 9.12 235 ILE B CA 1
ATOM 4110 C C . ILE B 1 207 ? 16.859 24.141 59.656 1.00 8.60 235 ILE B C 1
ATOM 4111 O O . ILE B 1 207 ? 17.698 23.299 59.325 1.00 9.68 235 ILE B O 1
ATOM 4116 N N . TYR B 1 208 ? 16.706 25.280 58.969 1.00 9.19 236 TYR B N 1
ATOM 4117 C CA . TYR B 1 208 ? 17.646 25.608 57.908 1.00 9.11 236 TYR B CA 1
ATOM 4118 C C . TYR B 1 208 ? 19.051 25.840 58.448 1.00 9.19 236 TYR B C 1
ATOM 4119 O O . TYR B 1 208 ? 19.238 26.426 59.515 1.00 9.92 236 TYR B O 1
ATOM 4128 N N A LYS B 1 209 ? 20.023 25.415 57.652 0.50 9.51 237 LYS B N 1
ATOM 4129 N N B LYS B 1 209 ? 20.049 25.422 57.675 0.50 9.57 237 LYS B N 1
ATOM 4130 C CA A LYS B 1 209 ? 21.424 25.662 57.962 0.50 9.88 237 LYS B CA 1
ATOM 4131 C CA B LYS B 1 209 ? 21.434 25.678 58.070 0.50 10.11 237 LYS B CA 1
ATOM 4132 C C A LYS B 1 209 ? 21.717 27.138 58.187 0.50 9.98 237 LYS B C 1
ATOM 4133 C C B LYS B 1 209 ? 21.707 27.165 58.226 0.50 11.10 237 LYS B C 1
ATOM 4134 O O A LYS B 1 209 ? 22.495 27.476 59.089 0.50 11.75 237 LYS B O 1
ATOM 4135 O O B LYS B 1 209 ? 22.463 27.569 59.118 0.50 11.01 237 LYS B O 1
ATOM 4146 N N . SER B 1 210 ? 21.121 28.017 57.386 1.00 10.38 238 SER B N 1
ATOM 4147 C CA . SER B 1 210 ? 21.396 29.449 57.525 1.00 10.99 238 SER B CA 1
ATOM 4148 C C . SER B 1 210 ? 21.009 29.960 58.906 1.00 11.11 238 SER B C 1
ATOM 4149 O O . SER B 1 210 ? 21.758 30.715 59.525 1.00 12.58 238 SER B O 1
ATOM 4152 N N . VAL B 1 211 ? 19.851 29.524 59.392 1.00 10.82 239 VAL B N 1
ATOM 4153 C CA . VAL B 1 211 ? 19.356 29.973 60.701 1.00 11.11 239 VAL B CA 1
ATOM 4154 C C . VAL B 1 211 ? 20.189 29.351 61.803 1.00 10.72 239 VAL B C 1
ATOM 4155 O O . VAL B 1 211 ? 20.508 30.016 62.807 1.00 11.53 239 VAL B O 1
ATOM 4159 N N . ALA B 1 212 ? 20.546 28.071 61.665 1.00 10.67 240 ALA B N 1
ATOM 4160 C CA . ALA B 1 212 ? 21.421 27.457 62.672 1.00 10.82 240 ALA B CA 1
ATOM 4161 C C . ALA B 1 212 ? 22.713 28.248 62.836 1.00 11.66 240 ALA B C 1
ATOM 4162 O O . ALA B 1 212 ? 23.181 28.506 63.939 1.00 12.70 240 ALA B O 1
ATOM 4164 N N . LYS B 1 213 ? 23.312 28.630 61.702 1.00 12.01 241 LYS B N 1
ATOM 4165 C CA . LYS B 1 213 ? 24.550 29.416 61.754 1.00 13.31 241 LYS B CA 1
ATOM 4166 C C . LYS B 1 213 ? 24.327 30.814 62.301 1.00 13.00 241 LYS B C 1
ATOM 4167 O O . LYS B 1 213 ? 25.107 31.317 63.112 1.00 15.06 241 LYS B O 1
ATOM 4173 N N . GLN B 1 214 ? 23.248 31.481 61.891 1.00 13.45 242 GLN B N 1
ATOM 4174 C CA . GLN B 1 214 ? 22.956 32.830 62.381 1.00 13.86 242 GLN B CA 1
ATOM 4175 C C . GLN B 1 214 ? 22.828 32.866 63.897 1.00 14.31 242 GLN B C 1
ATOM 4176 O O . GLN B 1 214 ? 23.195 33.862 64.540 1.00 17.23 242 GLN B O 1
ATOM 4182 N N . HIS B 1 215 ? 22.298 31.796 64.477 1.00 13.03 243 HIS B N 1
ATOM 4183 C CA . HIS B 1 215 ? 22.030 31.786 65.915 1.00 14.37 243 HIS B CA 1
ATOM 4184 C C . HIS B 1 215 ? 23.028 30.938 66.685 1.00 15.34 243 HIS B C 1
ATOM 4185 O O . HIS B 1 215 ? 22.856 30.684 67.878 1.00 18.27 243 HIS B O 1
ATOM 4192 N N . GLY B 1 216 ? 24.119 30.498 66.052 1.00 14.46 244 GLY B N 1
ATOM 4193 C CA . GLY B 1 216 ? 25.226 29.902 66.791 1.00 15.38 244 GLY B CA 1
ATOM 4194 C C . GLY B 1 216 ? 25.008 28.485 67.268 1.00 15.00 244 GLY B C 1
ATOM 4195 O O . GLY B 1 216 ? 25.662 28.047 68.205 1.00 19.34 244 GLY B O 1
ATOM 4196 N N . PHE B 1 217 ? 24.120 27.734 66.620 1.00 12.76 245 PHE B N 1
ATOM 4197 C CA . PHE B 1 217 ? 23.879 26.351 67.014 1.00 12.01 245 PHE B CA 1
ATOM 4198 C C . PHE B 1 217 ? 24.899 25.407 66.388 1.00 11.69 245 PHE B C 1
ATOM 4199 O O . PHE B 1 217 ? 25.377 25.651 65.286 1.00 14.30 245 PHE B O 1
ATOM 4207 N N . ASN B 1 218 ? 25.175 24.308 67.081 1.00 11.65 246 ASN B N 1
ATOM 4208 C CA . ASN B 1 218 ? 25.772 23.137 66.438 1.00 11.70 246 ASN B CA 1
ATOM 4209 C C . ASN B 1 218 ? 24.741 22.509 65.511 1.00 10.61 246 ASN B C 1
ATOM 4210 O O . ASN B 1 218 ? 23.540 22.708 65.702 1.00 10.88 246 ASN B O 1
ATOM 4215 N N . PHE B 1 219 ? 25.208 21.727 64.529 1.00 10.84 247 PHE B N 1
ATOM 4216 C CA . PHE B 1 219 ? 24.230 20.952 63.771 1.00 10.55 247 PHE B CA 1
ATOM 4217 C C . PHE B 1 219 ? 24.875 19.709 63.162 1.00 10.66 247 PHE B C 1
ATOM 4218 O O . PHE B 1 219 ? 26.069 19.666 62.890 1.00 12.30 247 PHE B O 1
ATOM 4226 N N . VAL B 1 220 ? 24.017 18.718 62.978 1.00 10.47 248 VAL B N 1
ATOM 4227 C CA . VAL B 1 220 ? 24.304 17.543 62.180 1.00 10.73 248 VAL B CA 1
ATOM 4228 C C . VAL B 1 220 ? 23.936 17.877 60.742 1.00 9.99 248 VAL B C 1
ATOM 4229 O O . VAL B 1 220 ? 22.797 18.251 60.455 1.00 10.64 248 VAL B O 1
ATOM 4233 N N A GLU B 1 221 ? 24.922 17.732 59.861 0.50 11.19 249 GLU B N 1
ATOM 4234 N N B GLU B 1 221 ? 24.913 17.719 59.853 0.50 10.67 249 GLU B N 1
ATOM 4235 C CA A GLU B 1 221 ? 24.642 17.807 58.433 0.50 11.10 249 GLU B CA 1
ATOM 4236 C CA B GLU B 1 221 ? 24.656 17.830 58.420 0.50 11.50 249 GLU B CA 1
ATOM 4237 C C A GLU B 1 221 ? 24.046 16.470 57.985 0.50 10.61 249 GLU B C 1
ATOM 4238 C C B GLU B 1 221 ? 24.083 16.500 57.925 0.50 11.71 249 GLU B C 1
ATOM 4239 O O A GLU B 1 221 ? 24.611 15.408 58.238 0.50 11.78 249 GLU B O 1
ATOM 4240 O O B GLU B 1 221 ? 24.694 15.445 58.092 0.50 15.92 249 GLU B O 1
ATOM 4251 N N . LEU B 1 222 ? 22.903 16.566 57.324 1.00 10.79 250 LEU B N 1
ATOM 4252 C CA . LEU B 1 222 ? 22.201 15.380 56.845 1.00 10.63 250 LEU B CA 1
ATOM 4253 C C . LEU B 1 222 ? 22.652 15.074 55.427 1.00 10.20 250 LEU B C 1
ATOM 4254 O O . LEU B 1 222 ? 23.163 15.977 54.736 1.00 11.58 250 LEU B O 1
ATOM 4259 N N . PRO B 1 223 ? 22.496 13.855 54.955 1.00 10.25 251 PRO B N 1
ATOM 4260 C CA . PRO B 1 223 ? 22.863 13.570 53.560 1.00 10.50 251 PRO B CA 1
ATOM 4261 C C . PRO B 1 223 ? 22.180 14.517 52.578 1.00 9.11 251 PRO B C 1
ATOM 4262 O O . PRO B 1 223 ? 20.991 14.820 52.717 1.00 9.53 251 PRO B O 1
ATOM 4266 N N . VAL B 1 224 ? 22.934 14.919 51.551 1.00 9.57 252 VAL B N 1
ATOM 4267 C CA . VAL B 1 224 ? 22.341 15.715 50.474 1.00 10.00 252 VAL B CA 1
ATOM 4268 C C . VAL B 1 224 ? 21.165 14.983 49.844 1.00 9.62 252 VAL B C 1
ATOM 4269 O O . VAL B 1 224 ? 20.261 15.609 49.295 1.00 10.82 252 VAL B O 1
ATOM 4273 N N . GLU B 1 225 ? 21.131 13.644 49.919 1.00 9.58 253 GLU B N 1
ATOM 4274 C CA . GLU B 1 225 ? 20.035 12.879 49.358 1.00 10.28 253 GLU B CA 1
ATOM 4275 C C . GLU B 1 225 ? 18.708 13.070 50.107 1.00 9.86 253 GLU B C 1
ATOM 4276 O O . GLU B 1 225 ? 17.665 12.661 49.572 1.00 11.01 253 GLU B O 1
ATOM 4282 N N . ILE B 1 226 ? 18.748 13.654 51.313 1.00 9.35 254 ILE B N 1
ATOM 4283 C CA . ILE B 1 226 ? 17.505 13.843 52.080 1.00 9.52 254 ILE B CA 1
ATOM 4284 C C . ILE B 1 226 ? 17.276 15.289 52.493 1.00 9.38 254 ILE B C 1
ATOM 4285 O O . ILE B 1 226 ? 16.168 15.590 52.968 1.00 10.52 254 ILE B O 1
ATOM 4290 N N . ASP B 1 227 ? 18.245 16.196 52.333 1.00 9.10 255 ASP B N 1
ATOM 4291 C CA . ASP B 1 227 ? 18.153 17.474 53.044 1.00 8.87 255 ASP B CA 1
ATOM 4292 C C . ASP B 1 227 ? 17.616 18.610 52.177 1.00 8.92 255 ASP B C 1
ATOM 4293 O O . ASP B 1 227 ? 17.602 19.765 52.635 1.00 9.47 255 ASP B O 1
ATOM 4298 N N . LEU B 1 228 ? 17.172 18.286 50.971 1.00 9.29 256 LEU B N 1
ATOM 4299 C CA . LEU B 1 228 ? 16.435 19.188 50.082 1.00 9.94 256 LEU B CA 1
ATOM 4300 C C . LEU B 1 228 ? 17.291 20.332 49.589 1.00 9.67 256 LEU B C 1
ATOM 4301 O O . LEU B 1 228 ? 16.768 21.367 49.133 1.00 12.54 256 LEU B O 1
ATOM 4306 N N . SER B 1 229 ? 18.616 20.206 49.626 1.00 10.18 257 SER B N 1
ATOM 4307 C CA . SER B 1 229 ? 19.459 21.368 49.358 1.00 11.27 257 SER B CA 1
ATOM 4308 C C . SER B 1 229 ? 19.876 21.528 47.903 1.00 11.49 257 SER B C 1
ATOM 4309 O O . SER B 1 229 ? 20.160 22.662 47.492 1.00 14.79 257 SER B O 1
ATOM 4312 N N . SER B 1 230 ? 19.947 20.443 47.136 1.00 11.36 258 SER B N 1
ATOM 4313 C CA . SER B 1 230 ? 20.696 20.503 45.874 1.00 12.14 258 SER B CA 1
ATOM 4314 C C . SER B 1 230 ? 19.866 20.175 44.643 1.00 12.45 258 SER B C 1
ATOM 4315 O O . SER B 1 230 ? 19.139 19.175 44.632 1.00 12.74 258 SER B O 1
ATOM 4318 N N . PRO B 1 231 ? 20.028 20.948 43.567 1.00 13.70 259 PRO B N 1
ATOM 4319 C CA . PRO B 1 231 ? 19.277 20.650 42.349 1.00 15.58 259 PRO B CA 1
ATOM 4320 C C . PRO B 1 231 ? 19.651 19.298 41.757 1.00 14.54 259 PRO B C 1
ATOM 4321 O O . PRO B 1 231 ? 18.881 18.737 40.972 1.00 16.59 259 PRO B O 1
ATOM 4325 N N . ASP B 1 232 ? 20.836 18.779 42.075 1.00 13.47 260 ASP B N 1
ATOM 4326 C CA . ASP B 1 232 ? 21.264 17.516 41.470 1.00 13.11 260 ASP B CA 1
ATOM 4327 C C . ASP B 1 232 ? 20.506 16.315 42.023 1.00 13.89 260 ASP B C 1
ATOM 4328 O O . ASP B 1 232 ? 20.621 15.220 41.472 1.00 18.32 260 ASP B O 1
ATOM 4333 N N . TYR B 1 233 ? 19.746 16.496 43.097 1.00 12.89 261 TYR B N 1
ATOM 4334 C CA . TYR B 1 233 ? 19.059 15.382 43.735 1.00 12.67 261 TYR B CA 1
ATOM 4335 C C . TYR B 1 233 ? 17.548 15.540 43.683 1.00 12.43 261 TYR B C 1
ATOM 4336 O O . TYR B 1 233 ? 16.813 14.903 44.444 1.00 13.10 261 TYR B O 1
ATOM 4345 N N . ALA B 1 234 ? 17.056 16.366 42.751 1.00 12.78 262 ALA B N 1
ATOM 4346 C CA . ALA B 1 234 ? 15.621 16.613 42.664 1.00 13.33 262 ALA B CA 1
ATOM 4347 C C . ALA B 1 234 ? 14.808 15.339 42.465 1.00 12.08 262 ALA B C 1
ATOM 4348 O O . ALA B 1 234 ? 13.707 15.196 43.003 1.00 12.71 262 ALA B O 1
ATOM 4350 N N . GLU B 1 235 ? 15.331 14.381 41.692 1.00 13.85 263 GLU B N 1
ATOM 4351 C CA . GLU B 1 235 ? 14.554 13.162 41.473 1.00 14.02 263 GLU B CA 1
ATOM 4352 C C . GLU B 1 235 ? 14.379 12.409 42.783 1.00 13.46 263 GLU B C 1
ATOM 4353 O O . GLU B 1 235 ? 13.318 11.852 43.063 1.00 18.75 263 GLU B O 1
ATOM 4359 N N . LEU B 1 236 ? 15.417 12.376 43.622 1.00 11.98 264 LEU B N 1
ATOM 4360 C CA . LEU B 1 236 ? 15.276 11.698 44.917 1.00 11.06 264 LEU B CA 1
ATOM 4361 C C . LEU B 1 236 ? 14.302 12.429 45.828 1.00 10.22 264 LEU B C 1
ATOM 4362 O O . LEU B 1 236 ? 13.467 11.830 46.500 1.00 10.91 264 LEU B O 1
ATOM 4367 N N . TYR B 1 237 ? 14.372 13.765 45.862 1.00 10.27 265 TYR B N 1
ATOM 4368 C CA . TYR B 1 237 ? 13.504 14.533 46.754 1.00 9.84 265 TYR B CA 1
ATOM 4369 C C . TYR B 1 237 ? 12.030 14.349 46.411 1.00 9.99 265 TYR B C 1
ATOM 4370 O O . TYR B 1 237 ? 11.156 14.437 47.282 1.00 10.68 265 TYR B O 1
ATOM 4379 N N . SER B 1 238 ? 11.755 14.131 45.113 1.00 10.75 266 SER B N 1
ATOM 4380 C CA . SER B 1 238 ? 10.373 14.144 44.652 1.00 12.13 266 SER B CA 1
ATOM 4381 C C . SER B 1 238 ? 9.589 12.900 45.079 1.00 11.72 266 SER B C 1
ATOM 4382 O O . SER B 1 238 ? 8.388 12.816 44.795 1.00 13.18 266 SER B O 1
ATOM 4385 N N . LYS B 1 239 ? 10.218 11.970 45.772 1.00 11.46 267 LYS B N 1
ATOM 4386 C CA . LYS B 1 239 ? 9.546 10.775 46.273 1.00 12.40 267 LYS B CA 1
ATOM 4387 C C . LYS B 1 239 ? 8.594 11.057 47.439 1.00 11.69 267 LYS B C 1
ATOM 4388 O O . LYS B 1 239 ? 7.835 10.160 47.799 1.00 14.48 267 LYS B O 1
ATOM 4394 N N . VAL B 1 240 ? 8.642 12.264 48.012 1.00 11.18 268 VAL B N 1
ATOM 4395 C CA . VAL B 1 240 ? 7.764 12.611 49.138 1.00 10.91 268 VAL B CA 1
ATOM 4396 C C . VAL B 1 240 ? 6.902 13.825 48.797 1.00 11.07 268 VAL B C 1
ATOM 4397 O O . VAL B 1 240 ? 7.329 14.745 48.109 1.00 12.05 268 VAL B O 1
ATOM 4401 N N . LYS B 1 241 ? 5.671 13.799 49.299 1.00 11.22 269 LYS B N 1
ATOM 4402 C CA . LYS B 1 241 ? 4.722 14.884 49.115 1.00 11.93 269 LYS B CA 1
ATOM 4403 C C . LYS B 1 241 ? 3.918 15.066 50.409 1.00 10.99 269 LYS B C 1
ATOM 4404 O O . LYS B 1 241 ? 3.662 14.091 51.117 1.00 12.22 269 LYS B O 1
ATOM 4410 N N . VAL B 1 242 ? 3.550 16.308 50.660 1.00 11.68 270 VAL B N 1
ATOM 4411 C CA . VAL B 1 242 ? 2.712 16.623 51.820 1.00 11.97 270 VAL B CA 1
ATOM 4412 C C . VAL B 1 242 ? 1.494 17.405 51.327 1.00 11.85 270 VAL B C 1
ATOM 4413 O O . VAL B 1 242 ? 1.665 18.378 50.583 1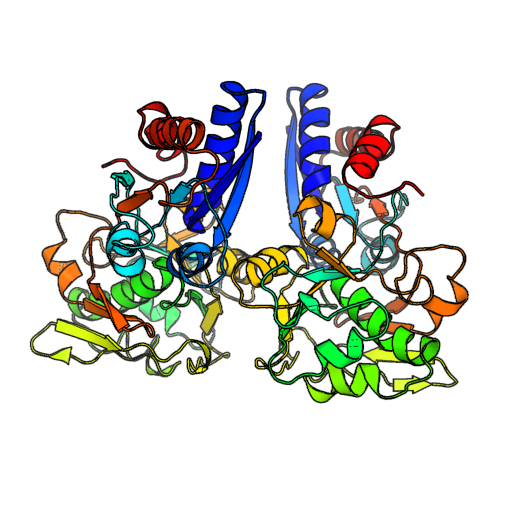.00 12.73 270 VAL B O 1
ATOM 4417 N N . VAL B 1 243 ? 0.308 16.983 51.749 1.00 12.48 271 VAL B N 1
ATOM 4418 C CA . VAL B 1 243 ? -0.917 17.736 51.485 1.00 12.78 271 VAL B CA 1
ATOM 4419 C C . VAL B 1 243 ? -1.200 18.590 52.717 1.00 12.93 271 VAL B C 1
ATOM 4420 O O . VAL B 1 243 ? -1.521 18.072 53.789 1.00 12.93 271 VAL B O 1
ATOM 4424 N N . LEU B 1 244 ? -1.026 19.899 52.565 1.00 11.86 272 LEU B N 1
ATOM 4425 C CA . LEU B 1 244 ? -1.262 20.814 53.668 1.00 12.06 272 LEU B CA 1
ATOM 4426 C C . LEU B 1 244 ? -2.738 20.869 54.016 1.00 11.94 272 LEU B C 1
ATOM 4427 O O . LEU B 1 244 ? -3.590 20.480 53.202 1.00 14.08 272 LEU B O 1
ATOM 4432 N N . ALA B 1 245 ? -3.032 21.379 55.210 1.00 12.96 273 ALA B N 1
ATOM 4433 C CA . ALA B 1 245 ? -4.409 21.480 55.638 1.00 13.95 273 ALA B CA 1
ATOM 4434 C C . ALA B 1 245 ? -5.238 22.367 54.723 1.00 13.78 273 ALA B C 1
ATOM 4435 O O . ALA B 1 245 ? -6.463 22.217 54.683 1.00 18.29 273 ALA B O 1
ATOM 4437 N N . ASN B 1 246 ? -4.620 23.290 54.003 1.00 13.66 274 ASN B N 1
ATOM 4438 C CA . ASN B 1 246 ? -5.391 24.109 53.066 1.00 15.37 274 ASN B CA 1
ATOM 4439 C C . ASN B 1 246 ? -5.608 23.433 51.726 1.00 16.85 274 ASN B C 1
ATOM 4440 O O . ASN B 1 246 ? -6.127 24.095 50.818 1.00 19.02 274 ASN B O 1
ATOM 4445 N N . GLY B 1 247 ? -5.268 22.155 51.627 1.00 16.81 275 GLY B N 1
ATOM 4446 C CA . GLY B 1 247 ? -5.556 21.403 50.425 1.00 18.34 275 GLY B CA 1
ATOM 4447 C C . GLY B 1 247 ? -4.454 21.442 49.391 1.00 18.35 275 GLY B C 1
ATOM 4448 O O . GLY B 1 247 ? -4.514 20.668 48.437 1.00 23.53 275 GLY B O 1
ATOM 4449 N N . LYS B 1 248 ? -3.454 22.298 49.536 1.00 18.09 276 LYS B N 1
ATOM 4450 C CA . LYS B 1 248 ? -2.381 22.366 48.543 1.00 16.90 276 LYS B CA 1
ATOM 4451 C C . LYS B 1 248 ? -1.386 21.226 48.766 1.00 15.72 276 LYS B C 1
ATOM 4452 O O . LYS B 1 248 ? -1.033 20.886 49.906 1.00 16.04 276 LYS B O 1
ATOM 4458 N N . GLU B 1 249 ? -0.916 20.649 47.668 1.00 15.99 277 GLU B N 1
ATOM 4459 C CA . GLU B 1 249 ? 0.116 19.619 47.747 1.00 14.94 277 GLU B CA 1
ATOM 4460 C C . GLU B 1 249 ? 1.489 20.203 47.422 1.00 14.65 277 GLU B C 1
ATOM 4461 O O . GLU B 1 249 ? 1.676 20.828 46.374 1.00 18.03 277 GLU B O 1
ATOM 4467 N N . VAL B 1 250 ? 2.447 19.981 48.299 1.00 12.19 278 VAL B N 1
ATOM 4468 C CA . VAL B 1 250 ? 3.840 20.343 48.055 1.00 12.38 278 VAL B CA 1
ATOM 4469 C C . VAL B 1 250 ? 4.666 19.074 47.952 1.00 11.70 278 VAL B C 1
ATOM 4470 O O . VAL B 1 250 ? 4.494 18.093 48.661 1.00 14.20 278 VAL B O 1
ATOM 4474 N N . THR B 1 251 ? 5.600 19.117 47.016 1.00 13.80 279 THR B N 1
ATOM 4475 C CA . THR B 1 251 ? 6.473 17.991 46.720 1.00 13.81 279 THR B CA 1
ATOM 4476 C C . THR B 1 251 ? 7.884 18.277 47.201 1.00 12.29 279 THR B C 1
ATOM 4477 O O . THR B 1 251 ? 8.318 19.434 47.149 1.00 15.47 279 THR B O 1
ATOM 4481 N N . GLY B 1 252 ? 8.590 17.247 47.646 1.00 11.46 280 GLY B N 1
ATOM 4482 C CA . GLY B 1 252 ? 9.999 17.443 47.978 1.00 11.52 280 GLY B CA 1
ATOM 4483 C C . GLY B 1 252 ? 10.751 17.958 46.766 1.00 11.20 280 GLY B C 1
ATOM 4484 O O . GLY B 1 252 ? 10.698 17.361 45.685 1.00 12.20 280 GLY B O 1
ATOM 4485 N N . LYS B 1 253 ? 11.451 19.077 46.940 1.00 10.96 281 LYS B N 1
ATOM 4486 C CA . LYS B 1 253 ? 12.125 19.777 45.867 1.00 11.90 281 LYS B CA 1
ATOM 4487 C C . LYS B 1 253 ? 13.316 20.512 46.468 1.00 10.31 281 LYS B C 1
ATOM 4488 O O . LYS B 1 253 ? 13.283 20.868 47.644 1.00 10.85 281 LYS B O 1
ATOM 4494 N N . PRO B 1 254 ? 14.327 20.803 45.662 1.00 10.43 282 PRO B N 1
ATOM 4495 C CA . PRO B 1 254 ? 15.434 21.636 46.160 1.00 10.82 282 PRO B CA 1
ATOM 4496 C C . PRO B 1 254 ? 14.883 22.949 46.699 1.00 10.60 282 PRO B C 1
ATOM 4497 O O . PRO B 1 254 ? 13.999 23.554 46.089 1.00 11.36 282 PRO B O 1
ATOM 4501 N N . ILE B 1 255 ? 15.394 23.375 47.845 1.00 10.11 283 ILE B N 1
ATOM 4502 C CA . ILE B 1 255 ? 14.883 24.577 48.500 1.00 9.76 283 ILE B CA 1
ATOM 4503 C C . ILE B 1 255 ? 15.274 25.822 47.721 1.00 10.59 283 ILE B C 1
ATOM 4504 O O . ILE B 1 255 ? 16.469 26.099 47.538 1.00 11.68 283 ILE B O 1
ATOM 4509 N N . VAL B 1 256 ? 14.254 26.548 47.266 1.00 10.42 284 VAL B N 1
ATOM 4510 C CA . VAL B 1 256 ? 14.431 27.766 46.475 1.00 11.32 284 VAL B CA 1
ATOM 4511 C C . VAL B 1 256 ? 13.389 28.766 46.963 1.00 10.33 284 VAL B C 1
ATOM 4512 O O . VAL B 1 256 ? 12.192 28.454 46.972 1.00 11.46 284 VAL B O 1
ATOM 4516 N N . TYR B 1 257 ? 13.851 29.933 47.362 1.00 10.20 285 TYR B N 1
ATOM 4517 C CA . TYR B 1 257 ? 12.960 30.967 47.899 1.00 9.81 285 TYR B CA 1
ATOM 4518 C C . TYR B 1 257 ? 12.323 31.725 46.731 1.00 9.97 285 TYR B C 1
ATOM 4519 O O . TYR B 1 257 ? 12.832 31.738 45.619 1.00 11.83 285 TYR B O 1
ATOM 4528 N N . GLY B 1 258 ? 11.192 32.394 47.002 1.00 10.11 286 GLY B N 1
ATOM 4529 C CA . GLY B 1 258 ? 10.468 33.135 45.986 1.00 11.45 286 GLY B CA 1
ATOM 4530 C C . GLY B 1 258 ? 10.045 34.506 46.482 1.00 10.16 286 GLY B C 1
ATOM 4531 O O . GLY B 1 258 ? 9.823 34.709 47.690 1.00 11.28 286 GLY B O 1
ATOM 4532 N N . ILE B 1 259 ? 9.933 35.448 45.537 1.00 10.66 287 ILE B N 1
ATOM 4533 C CA . ILE B 1 259 ? 9.462 36.787 45.879 1.00 10.88 287 ILE B CA 1
ATOM 4534 C C . ILE B 1 259 ? 8.496 37.252 44.794 1.00 11.22 287 ILE B C 1
ATOM 4535 O O . ILE B 1 259 ? 8.649 36.906 43.634 1.00 12.45 287 ILE B O 1
ATOM 4540 N N . THR B 1 260 ? 7.493 38.019 45.219 1.00 11.58 288 THR B N 1
ATOM 4541 C CA . THR B 1 260 ? 6.531 38.620 44.297 1.00 11.88 288 THR B CA 1
ATOM 4542 C C . THR B 1 260 ? 6.039 39.948 44.864 1.00 12.27 288 THR B C 1
ATOM 4543 O O . THR B 1 260 ? 6.213 40.264 46.047 1.00 12.46 288 THR B O 1
ATOM 4547 N N . ILE B 1 261 ? 5.407 40.710 43.974 1.00 12.59 289 ILE B N 1
ATOM 4548 C CA . ILE B 1 261 ? 4.626 41.895 44.319 1.00 13.84 289 ILE B CA 1
ATOM 4549 C C . ILE B 1 261 ? 3.161 41.576 44.086 1.00 13.44 289 ILE B C 1
ATOM 4550 O O . ILE B 1 261 ? 2.783 41.303 42.943 1.00 15.29 289 ILE B O 1
ATOM 4555 N N . PRO B 1 262 ? 2.329 41.552 45.112 1.00 14.45 290 PRO B N 1
ATOM 4556 C CA . PRO B 1 262 ? 0.910 41.259 44.909 1.00 16.00 290 PRO B CA 1
ATOM 4557 C C . PRO B 1 262 ? 0.235 42.257 43.969 1.00 16.52 290 PRO B C 1
ATOM 4558 O O . PRO B 1 262 ? 0.635 43.419 43.894 1.00 17.68 290 PRO B O 1
ATOM 4562 N N . LYS B 1 263 ? -0.789 41.756 43.277 1.00 17.22 291 LYS B N 1
ATOM 4563 C CA . LYS B 1 263 ? -1.538 42.570 42.330 1.00 18.83 291 LYS B CA 1
ATOM 4564 C C . LYS B 1 263 ? -2.213 43.765 43.005 1.00 19.94 291 LYS B C 1
ATOM 4565 O O . LYS B 1 263 ? -2.461 44.770 42.353 1.00 23.57 291 LYS B O 1
ATOM 4571 N N . ASN B 1 264 ? -2.504 43.652 44.294 1.00 18.25 292 ASN B N 1
ATOM 4572 C CA . ASN B 1 264 ? -3.169 44.728 45.021 1.00 19.34 292 ASN B CA 1
ATOM 4573 C C . ASN B 1 264 ? -2.208 45.504 45.912 1.00 19.00 292 ASN B C 1
ATOM 4574 O O . ASN B 1 264 ? -2.634 46.230 46.812 1.00 22.43 292 ASN B O 1
ATOM 4579 N N . ALA B 1 265 ? -0.905 45.386 45.649 1.00 19.07 293 ALA B N 1
ATOM 4580 C CA . ALA B 1 265 ? 0.057 46.235 46.342 1.00 17.95 293 ALA B CA 1
ATOM 4581 C C . ALA B 1 265 ? -0.317 47.713 46.271 1.00 20.86 293 ALA B C 1
ATOM 4582 O O . ALA B 1 265 ? -0.654 48.212 45.192 1.00 22.88 293 ALA B O 1
ATOM 4584 N N . GLU B 1 266 ? -0.233 48.427 47.391 1.00 22.10 294 GLU B N 1
ATOM 4585 C CA . GLU B 1 266 ? -0.458 49.856 47.467 1.00 24.15 294 GLU B CA 1
ATOM 4586 C C . GLU B 1 266 ? 0.705 50.702 46.959 1.00 23.67 294 GLU B C 1
ATOM 4587 O O . GLU B 1 266 ? 0.447 51.827 46.522 1.00 28.79 294 GLU B O 1
ATOM 4593 N N . ASN B 1 267 ? 1.932 50.207 47.044 1.00 26.44 295 ASN B N 1
ATOM 4594 C CA . ASN B 1 267 ? 3.113 51.000 46.687 1.00 24.47 295 ASN B CA 1
ATOM 4595 C C . ASN B 1 267 ? 3.985 50.250 45.692 1.00 24.15 295 ASN B C 1
ATOM 4596 O O . ASN B 1 267 ? 5.092 49.796 45.987 1.00 26.15 295 ASN B O 1
ATOM 4601 N N . ARG B 1 268 ? 3.469 50.091 44.483 1.00 26.13 296 ARG B N 1
ATOM 4602 C CA . ARG B 1 268 ? 4.078 49.151 43.545 1.00 25.18 296 ARG B CA 1
ATOM 4603 C C . ARG B 1 268 ? 5.471 49.588 43.115 1.00 22.15 296 ARG B C 1
ATOM 4604 O O . ARG B 1 268 ? 6.382 48.772 42.981 1.00 21.60 296 ARG B O 1
ATOM 4612 N N . GLU B 1 269 ? 5.645 50.878 42.885 1.00 26.82 297 GLU B N 1
ATOM 4613 C CA . GLU B 1 269 ? 6.903 51.442 42.430 1.00 29.14 297 GLU B CA 1
ATOM 4614 C C . GLU B 1 269 ? 8.018 51.219 43.434 1.00 25.97 297 GLU B C 1
ATOM 4615 O O . GLU B 1 269 ? 9.107 50.778 43.070 1.00 24.56 297 GLU B O 1
ATOM 4621 N N . LEU B 1 270 ? 7.751 51.493 44.710 1.00 25.15 298 LEU B N 1
ATOM 4622 C CA . LEU B 1 270 ? 8.752 51.169 45.731 1.00 24.78 298 LEU B CA 1
ATOM 4623 C C . LEU B 1 270 ? 8.944 49.670 45.885 1.00 21.53 298 LEU B C 1
ATOM 4624 O O . LEU B 1 270 ? 10.068 49.236 46.152 1.00 22.72 298 LEU B O 1
ATOM 4629 N N . ALA B 1 271 ? 7.878 48.882 45.711 1.00 20.22 299 ALA B N 1
ATOM 4630 C CA . ALA B 1 271 ? 8.007 47.434 45.799 1.00 17.65 299 ALA B CA 1
ATOM 4631 C C . ALA B 1 271 ? 8.969 46.927 44.723 1.00 17.62 299 ALA B C 1
ATOM 4632 O O . ALA B 1 271 ? 9.773 46.029 44.990 1.00 16.96 299 ALA B O 1
ATOM 4634 N N . VAL B 1 272 ? 8.888 47.506 43.515 1.00 18.78 300 VAL B N 1
ATOM 4635 C CA . VAL B 1 272 ? 9.826 47.134 42.455 1.00 18.61 300 VAL B CA 1
ATOM 4636 C C . VAL B 1 272 ? 11.262 47.401 42.887 1.00 19.22 300 VAL B C 1
ATOM 4637 O O . VAL B 1 272 ? 12.125 46.533 42.681 1.00 19.04 300 VAL B O 1
ATOM 4641 N N . GLU B 1 273 ? 11.520 48.565 43.488 1.00 20.27 301 GLU B N 1
ATOM 4642 C CA . GLU B 1 273 ? 12.877 48.876 43.932 1.00 22.88 301 GLU B CA 1
ATOM 4643 C C . GLU B 1 273 ? 13.355 47.946 45.042 1.00 19.37 301 GLU B C 1
ATOM 4644 O O . GLU B 1 273 ? 14.540 47.617 45.101 1.00 20.94 301 GLU B O 1
ATOM 4650 N N . PHE B 1 274 ? 12.451 47.507 45.917 1.00 19.53 302 PHE B N 1
ATOM 4651 C CA . PHE B 1 274 ? 12.822 46.564 46.968 1.00 17.63 302 PHE B CA 1
ATOM 4652 C C . PHE B 1 274 ? 13.170 45.198 46.389 1.00 17.27 302 PHE B C 1
ATOM 4653 O O . PHE B 1 274 ? 14.159 44.577 46.788 1.00 17.32 302 PHE B O 1
ATOM 4661 N N . VAL B 1 275 ? 12.335 44.715 45.466 1.00 16.99 303 VAL B N 1
ATOM 4662 C CA . VAL B 1 275 ? 12.655 43.455 44.803 1.00 16.21 303 VAL B CA 1
ATOM 4663 C C . VAL B 1 275 ? 14.006 43.548 44.109 1.00 17.91 303 VAL B C 1
ATOM 4664 O O . VAL B 1 275 ? 14.844 42.646 44.245 1.00 18.13 303 VAL B O 1
ATOM 4668 N N . LYS B 1 276 ? 14.269 44.639 43.379 1.00 18.49 304 LYS B N 1
ATOM 4669 C CA . LYS B 1 276 ? 15.587 44.835 42.763 1.00 19.88 304 LYS B CA 1
ATOM 4670 C C . LYS B 1 276 ? 16.729 44.744 43.771 1.00 19.73 304 LYS B C 1
ATOM 4671 O O . LYS B 1 276 ? 17.778 44.139 43.508 1.00 20.60 304 LYS B O 1
ATOM 4677 N N . LEU B 1 277 ? 16.576 45.324 44.960 1.00 19.70 305 LEU B N 1
ATOM 4678 C CA . LEU B 1 277 ? 17.624 45.211 45.969 1.00 18.52 305 LEU B CA 1
ATOM 4679 C C . LEU B 1 277 ? 17.852 43.751 46.365 1.00 18.22 305 LEU B C 1
ATOM 4680 O O . LEU B 1 277 ? 18.997 43.302 46.449 1.00 19.18 305 LEU B O 1
ATOM 4685 N N . VAL B 1 278 ? 16.759 43.024 46.610 1.00 17.46 306 VAL B N 1
ATOM 4686 C CA . VAL B 1 278 ? 16.913 41.662 47.133 1.00 16.59 306 VAL B CA 1
ATOM 4687 C C . VAL B 1 278 ? 17.731 40.823 46.168 1.00 17.47 306 VAL B C 1
ATOM 4688 O O . VAL B 1 278 ? 18.596 40.043 46.567 1.00 18.97 306 VAL B O 1
ATOM 4692 N N . ILE B 1 279 ? 17.469 40.979 44.871 1.00 19.21 307 ILE B N 1
ATOM 4693 C CA . ILE B 1 279 ? 18.094 40.103 43.877 1.00 18.47 307 ILE B CA 1
ATOM 4694 C C . ILE B 1 279 ? 19.333 40.690 43.223 1.00 20.87 307 ILE B C 1
ATOM 4695 O O . ILE B 1 279 ? 19.973 40.055 42.378 1.00 27.01 307 ILE B O 1
ATOM 4700 N N . SER B 1 280 ? 19.718 41.896 43.583 1.00 21.24 308 SER B N 1
ATOM 4701 C CA . SER B 1 280 ? 20.957 42.528 43.125 1.00 23.16 308 SER B CA 1
ATOM 4702 C C . SER B 1 280 ? 22.177 41.841 43.722 1.00 21.82 308 SER B C 1
ATOM 4703 O O . SER B 1 280 ? 22.033 41.071 44.663 1.00 20.20 308 SER B O 1
ATOM 4706 N N . GLU B 1 281 ? 23.383 42.126 43.212 1.00 24.37 309 GLU B N 1
ATOM 4707 C CA . GLU B 1 281 ? 24.571 41.578 43.871 1.00 23.78 309 GLU B CA 1
ATOM 4708 C C . GLU B 1 281 ? 24.640 41.914 45.354 1.00 20.87 309 GLU B C 1
ATOM 4709 O O . GLU B 1 281 ? 25.069 41.084 46.158 1.00 22.32 309 GLU B O 1
ATOM 4715 N N . GLU B 1 282 ? 24.238 43.146 45.684 1.00 21.05 310 GLU B N 1
ATOM 4716 C CA . GLU B 1 282 ? 24.234 43.553 47.083 1.00 19.30 310 GLU B CA 1
ATOM 4717 C C . GLU B 1 282 ? 23.327 42.654 47.919 1.00 19.86 310 GLU B C 1
ATOM 4718 O O . GLU B 1 282 ? 23.706 42.235 49.020 1.00 19.17 310 GLU B O 1
ATOM 4724 N N . GLY B 1 283 ? 22.136 42.357 47.397 1.00 19.78 311 GLY B N 1
ATOM 4725 C CA . GLY B 1 283 ? 21.221 41.481 48.116 1.00 18.25 311 GLY B CA 1
ATOM 4726 C C . GLY B 1 283 ? 21.732 40.053 48.181 1.00 17.58 311 GLY B C 1
ATOM 4727 O O . GLY B 1 283 ? 21.604 39.356 49.186 1.00 17.72 311 GLY B O 1
ATOM 4728 N N . GLN B 1 284 ? 22.312 39.605 47.074 1.00 17.67 312 GLN B N 1
ATOM 4729 C CA . GLN B 1 284 ? 22.884 38.266 47.060 1.00 18.26 312 GLN B CA 1
ATOM 4730 C C . GLN B 1 284 ? 23.978 38.113 48.116 1.00 17.63 312 GLN B C 1
ATOM 4731 O O . GLN B 1 284 ? 24.085 37.069 48.763 1.00 17.90 312 GLN B O 1
ATOM 4737 N N . GLU B 1 285 ? 24.805 39.146 48.245 1.00 18.89 313 GLU B N 1
ATOM 4738 C CA . GLU B 1 285 ? 25.860 39.127 49.246 1.00 19.28 313 GLU B CA 1
ATOM 4739 C C . GLU B 1 285 ? 25.298 39.203 50.660 1.00 18.84 313 GLU B C 1
ATOM 4740 O O . GLU B 1 285 ? 25.821 38.531 51.561 1.00 19.45 313 GLU B O 1
ATOM 4746 N N . ILE B 1 286 ? 24.253 39.985 50.894 1.00 17.63 314 ILE B N 1
ATOM 4747 C CA . ILE B 1 286 ? 23.611 39.959 52.216 1.00 19.58 314 ILE B CA 1
ATOM 4748 C C . ILE B 1 286 ? 23.182 38.541 52.562 1.00 16.17 314 ILE B C 1
ATOM 4749 O O . ILE B 1 286 ? 23.403 38.060 53.673 1.00 18.16 314 ILE B O 1
ATOM 4754 N N . LEU B 1 287 ? 22.554 37.869 51.600 1.00 16.00 315 LEU B N 1
ATOM 4755 C CA . LEU B 1 287 ? 22.095 36.499 51.844 1.00 15.63 315 LEU B CA 1
ATOM 4756 C C . LEU B 1 287 ? 23.248 35.527 52.028 1.00 16.19 315 LEU B C 1
ATOM 4757 O O . LEU B 1 287 ? 23.164 34.666 52.905 1.00 17.02 315 LEU B O 1
ATOM 4762 N N . ARG B 1 288 ? 24.300 35.651 51.215 1.00 16.85 316 ARG B N 1
ATOM 4763 C CA . ARG B 1 288 ? 25.438 34.742 51.311 1.00 17.74 316 ARG B CA 1
ATOM 4764 C C . ARG B 1 288 ? 26.111 34.808 52.680 1.00 16.53 316 ARG B C 1
ATOM 4765 O O . ARG B 1 288 ? 26.410 33.767 53.294 1.00 19.41 316 ARG B O 1
ATOM 4773 N N . GLU B 1 289 ? 26.357 36.035 53.128 1.00 18.92 317 GLU B N 1
ATOM 4774 C CA . GLU B 1 289 ? 26.994 36.299 54.407 1.00 22.21 317 GLU B CA 1
ATOM 4775 C C . GLU B 1 289 ? 26.186 35.694 55.557 1.00 20.16 317 GLU B C 1
ATOM 4776 O O . GLU B 1 289 ? 26.759 35.286 56.571 1.00 23.68 317 GLU B O 1
ATOM 4782 N N . LEU B 1 290 ? 24.872 35.652 55.365 1.00 17.10 318 LEU B N 1
ATOM 4783 C CA . LEU B 1 290 ? 23.975 35.080 56.369 1.00 16.97 318 LEU B CA 1
ATOM 4784 C C . LEU B 1 290 ? 23.665 33.620 56.110 1.00 17.30 318 LEU B C 1
ATOM 4785 O O . LEU B 1 290 ? 22.780 33.057 56.743 1.00 20.76 318 LEU B O 1
ATOM 4790 N N . GLY B 1 291 ? 24.373 32.975 55.171 1.00 17.27 319 GLY B N 1
ATOM 4791 C CA . GLY B 1 291 ? 24.331 31.532 55.053 1.00 19.54 319 GLY B CA 1
ATOM 4792 C C . GLY B 1 291 ? 23.431 30.950 53.991 1.00 18.10 319 GLY B C 1
ATOM 4793 O O . GLY B 1 291 ? 23.187 29.736 53.962 1.00 19.49 319 GLY B O 1
ATOM 4794 N N . GLN B 1 292 ? 22.912 31.784 53.097 1.00 17.90 320 GLN B N 1
ATOM 4795 C CA . GLN B 1 292 ? 22.149 31.280 51.957 1.00 17.84 320 GLN B CA 1
ATOM 4796 C C . GLN B 1 292 ? 22.872 31.550 50.648 1.00 20.48 320 GLN B C 1
ATOM 4797 O O . GLN B 1 292 ? 23.060 32.714 50.274 1.00 21.51 320 GLN B O 1
ATOM 4803 N N . GLU B 1 293 ? 23.274 30.482 49.966 1.00 23.05 321 GLU B N 1
ATOM 4804 C CA . GLU B 1 293 ? 23.938 30.640 48.679 1.00 26.78 321 GLU B CA 1
ATOM 4805 C C . GLU B 1 293 ? 22.909 31.042 47.631 1.00 25.21 321 GLU B C 1
ATOM 4806 O O . GLU B 1 293 ? 21.709 30.770 47.736 1.00 25.01 321 GLU B O 1
ATOM 4812 N N . PRO B 1 294 ? 23.360 31.691 46.573 1.00 31.21 322 PRO B N 1
ATOM 4813 C CA . PRO B 1 294 ? 22.444 32.070 45.496 1.00 28.75 322 PRO B CA 1
ATOM 4814 C C . PRO B 1 294 ? 22.052 30.887 44.616 1.00 30.01 322 PRO B C 1
ATOM 4815 O O . PRO B 1 294 ? 22.695 29.836 44.585 1.00 33.65 322 PRO B O 1
ATOM 4819 N N . LEU B 1 295 ? 20.951 31.093 43.903 1.00 34.88 323 LEU B N 1
ATOM 4820 C CA . LEU B 1 295 ? 20.490 30.162 42.883 1.00 38.07 323 LEU B CA 1
ATOM 4821 C C . LEU B 1 295 ? 21.634 29.708 41.988 1.00 47.04 323 LEU B C 1
ATOM 4822 O O . LEU B 1 295 ? 22.416 30.526 41.493 1.00 53.41 323 LEU B O 1
#